Protein AF-0000000066528303 (afdb_homodimer)

Structure (mmCIF, N/CA/C/O backbone):
data_AF-0000000066528303-model_v1
#
loop_
_entity.id
_entity.type
_entity.pdbx_description
1 polymer 'Nitroreductase domain-containing protein'
#
loop_
_atom_site.group_PDB
_atom_site.id
_atom_site.type_symbol
_atom_site.label_atom_id
_atom_site.label_alt_id
_atom_site.label_comp_id
_atom_site.label_asym_id
_atom_site.label_entity_id
_atom_site.label_seq_id
_atom_site.pdbx_PDB_ins_code
_atom_site.Cartn_x
_atom_site.Cartn_y
_atom_site.Cartn_z
_atom_site.occupancy
_atom_site.B_iso_or_equiv
_atom_site.auth_seq_id
_atom_site.auth_comp_id
_atom_site.auth_asym_id
_atom_site.auth_atom_id
_atom_site.pdbx_PDB_model_num
ATOM 1 N N . MET A 1 1 ? -21.812 -2.805 6.82 1 42.72 1 MET A N 1
ATOM 2 C CA . MET A 1 1 ? -21.75 -3.379 5.48 1 42.72 1 MET A CA 1
ATOM 3 C C . MET A 1 1 ? -20.297 -3.693 5.098 1 42.72 1 MET A C 1
ATOM 5 O O . MET A 1 1 ? -19.391 -2.953 5.457 1 42.72 1 MET A O 1
ATOM 9 N N . SER A 1 2 ? -19.984 -4.918 4.816 1 57.53 2 SER A N 1
ATOM 10 C CA . SER A 1 2 ? -18.609 -5.328 4.582 1 57.53 2 SER A CA 1
ATOM 11 C C . SER A 1 2 ? -17.969 -4.508 3.467 1 57.53 2 SER A C 1
ATOM 13 O O . SER A 1 2 ? -18.609 -4.207 2.461 1 57.53 2 SER A O 1
ATOM 15 N N . ASP A 1 3 ? -16.969 -3.707 3.746 1 86.44 3 ASP A N 1
ATOM 16 C CA . ASP A 1 3 ? -16.219 -2.908 2.777 1 86.44 3 ASP A CA 1
ATOM 17 C C . ASP A 1 3 ? -15.711 -3.773 1.626 1 86.44 3 ASP A C 1
ATOM 19 O O . ASP A 1 3 ? -14.945 -4.715 1.841 1 86.44 3 ASP A O 1
ATOM 23 N N . ALA A 1 4 ? -16.453 -3.602 0.447 1 91.62 4 ALA A N 1
ATOM 24 C CA . ALA A 1 4 ? -16.172 -4.43 -0.722 1 91.62 4 ALA A CA 1
ATOM 25 C C . ALA A 1 4 ? -14.672 -4.473 -1.014 1 91.62 4 ALA A C 1
ATOM 27 O O . ALA A 1 4 ? -14.125 -5.531 -1.343 1 91.62 4 ALA A O 1
ATOM 28 N N . PHE A 1 5 ? -14.008 -3.389 -0.826 1 96.94 5 PHE A N 1
ATOM 29 C CA . PHE A 1 5 ? -12.578 -3.322 -1.101 1 96.94 5 PHE A CA 1
ATOM 30 C C . PHE A 1 5 ? -11.797 -4.168 -0.103 1 96.94 5 PHE A C 1
ATOM 32 O O . PHE A 1 5 ? -10.953 -4.98 -0.494 1 96.94 5 PHE A O 1
ATOM 39 N N . LEU A 1 6 ? -12.07 -4 1.188 1 97.38 6 LEU A N 1
ATOM 40 C CA . LEU A 1 6 ? -11.344 -4.742 2.219 1 97.38 6 LEU A CA 1
ATOM 41 C C . LEU A 1 6 ? -11.617 -6.238 2.104 1 97.38 6 LEU A C 1
ATOM 43 O O . LEU A 1 6 ? -10.727 -7.055 2.348 1 97.38 6 LEU A O 1
ATOM 47 N N . SER A 1 7 ? -12.883 -6.562 1.729 1 96.69 7 SER A N 1
ATOM 48 C CA . SER A 1 7 ? -13.18 -7.973 1.495 1 96.69 7 SER A CA 1
ATOM 49 C C . SER A 1 7 ? -12.32 -8.539 0.372 1 96.69 7 SER A C 1
ATOM 51 O O . SER A 1 7 ? -11.828 -9.664 0.469 1 96.69 7 SER A O 1
ATOM 53 N N . SER A 1 8 ? -12.109 -7.754 -0.686 1 97.31 8 SER A N 1
ATOM 54 C CA . SER A 1 8 ? -11.305 -8.188 -1.826 1 97.31 8 SER A CA 1
ATOM 55 C C . SER A 1 8 ? -9.859 -8.438 -1.424 1 97.31 8 SER A C 1
ATOM 57 O O . SER A 1 8 ? -9.266 -9.453 -1.805 1 97.31 8 SER A O 1
ATOM 59 N N . ILE A 1 9 ? -9.289 -7.496 -0.532 1 97.69 9 ILE A N 1
ATOM 60 C CA . ILE A 1 9 ? -7.863 -7.66 -0.249 1 97.69 9 ILE A CA 1
ATOM 61 C C . ILE A 1 9 ? -7.672 -8.734 0.817 1 97.69 9 ILE A C 1
ATOM 63 O O . ILE A 1 9 ? -6.621 -9.383 0.872 1 97.69 9 ILE A O 1
ATOM 67 N N . LYS A 1 10 ? -8.68 -9.039 1.626 1 96.75 10 LYS A N 1
ATOM 68 C CA . LYS A 1 10 ? -8.625 -10.156 2.566 1 96.75 10 LYS A CA 1
ATOM 69 C C . LYS A 1 10 ? -8.672 -11.492 1.833 1 96.75 10 LYS A C 1
ATOM 71 O O . LYS A 1 10 ? -8.039 -12.461 2.26 1 96.75 10 LYS A O 1
ATOM 76 N N . ASN A 1 11 ? -9.414 -11.484 0.723 1 96 11 ASN A N 1
ATOM 77 C CA . ASN A 1 11 ? -9.562 -12.695 -0.07 1 96 11 ASN A CA 1
ATOM 78 C C . ASN A 1 11 ? -8.312 -12.984 -0.894 1 96 11 ASN A C 1
ATOM 80 O O . ASN A 1 11 ? -8.07 -14.125 -1.29 1 96 11 ASN A O 1
ATOM 84 N N . ARG A 1 12 ? -7.527 -11.922 -1.179 1 98.12 12 ARG A N 1
ATOM 85 C CA . ARG A 1 12 ? -6.285 -12.086 -1.929 1 98.12 12 ARG A CA 1
ATOM 86 C C . ARG A 1 12 ? -5.211 -12.75 -1.073 1 98.12 12 ARG A C 1
ATOM 88 O O . ARG A 1 12 ? -4.699 -12.148 -0.13 1 98.12 12 ARG A O 1
ATOM 95 N N . ARG A 1 13 ? -4.93 -14.016 -1.298 1 97.88 13 ARG A N 1
ATOM 96 C CA . ARG A 1 13 ? -3.916 -14.82 -0.625 1 97.88 13 ARG A CA 1
ATOM 97 C C . ARG A 1 13 ? -2.965 -15.461 -1.632 1 97.88 13 ARG A C 1
ATOM 99 O O . ARG A 1 13 ? -3.312 -15.625 -2.803 1 97.88 13 ARG A O 1
ATOM 106 N N . THR A 1 14 ? -1.774 -15.727 -1.145 1 98.38 14 THR A N 1
ATOM 107 C CA . THR A 1 14 ? -0.841 -16.484 -1.964 1 98.38 14 THR A CA 1
ATOM 108 C C . THR A 1 14 ? -1.37 -17.891 -2.215 1 98.38 14 THR A C 1
ATOM 110 O O . THR A 1 14 ? -1.632 -18.641 -1.271 1 98.38 14 THR A O 1
ATOM 113 N N . ILE A 1 15 ? -1.572 -18.25 -3.461 1 98.5 15 ILE A N 1
ATOM 114 C CA . ILE A 1 15 ? -1.971 -19.594 -3.879 1 98.5 15 ILE A CA 1
ATOM 115 C C . ILE A 1 15 ? -0.824 -20.25 -4.637 1 98.5 15 ILE A C 1
ATOM 117 O O . ILE A 1 15 ? -0.465 -19.828 -5.734 1 98.5 15 ILE A O 1
ATOM 121 N N . TYR A 1 16 ? -0.308 -21.266 -4.078 1 97.81 16 TYR A N 1
ATOM 122 C CA . TYR A 1 16 ? 0.798 -21.969 -4.715 1 97.81 16 TYR A CA 1
ATOM 123 C C . TYR A 1 16 ? 0.287 -23.109 -5.59 1 97.81 16 TYR A C 1
ATOM 125 O O . TYR A 1 16 ? 0.891 -23.438 -6.613 1 97.81 16 TYR A O 1
ATOM 133 N N . ALA A 1 17 ? -0.806 -23.703 -5.113 1 98.19 17 ALA A N 1
ATOM 134 C CA . ALA A 1 17 ? -1.367 -24.812 -5.883 1 98.19 17 ALA A CA 1
ATOM 135 C C . ALA A 1 17 ? -2.242 -24.297 -7.023 1 98.19 17 ALA A C 1
ATOM 137 O O . ALA A 1 17 ? -3.404 -23.953 -6.812 1 98.19 17 ALA A O 1
ATOM 138 N N . LEU A 1 18 ? -1.671 -24.328 -8.188 1 98.56 18 LEU A N 1
ATOM 139 C CA . LEU A 1 18 ? -2.354 -23.781 -9.359 1 98.56 18 LEU A CA 1
ATOM 140 C C . LEU A 1 18 ? -2.662 -24.875 -10.367 1 98.56 18 LEU A C 1
ATOM 142 O O . LEU A 1 18 ? -1.977 -25.906 -10.398 1 98.56 18 LEU A O 1
ATOM 146 N N . ASP A 1 19 ? -3.699 -24.703 -11.078 1 97.25 19 ASP A N 1
ATOM 147 C CA . ASP A 1 19 ? -4.035 -25.531 -12.234 1 97.25 19 ASP A CA 1
ATOM 148 C C . ASP A 1 19 ? -4.285 -24.656 -13.469 1 97.25 19 ASP A C 1
ATOM 150 O O . ASP A 1 19 ? -4.531 -23.469 -13.359 1 97.25 19 ASP A O 1
ATOM 154 N N . LYS A 1 20 ? -4.281 -25.219 -14.617 1 96.56 20 LYS A N 1
ATOM 155 C CA . LYS A 1 20 ? -4.301 -24.5 -15.883 1 96.56 20 LYS A CA 1
ATOM 156 C C . LYS A 1 20 ? -5.715 -24.062 -16.25 1 96.56 20 LYS A C 1
ATOM 158 O O . LYS A 1 20 ? -5.898 -23.141 -17.031 1 96.56 20 LYS A O 1
ATOM 163 N N . GLN A 1 21 ? -6.715 -24.703 -15.68 1 95.5 21 GLN A N 1
ATOM 164 C CA . GLN A 1 21 ? -8.086 -24.438 -16.094 1 95.5 21 GLN A CA 1
ATOM 165 C C . GLN A 1 21 ? -8.641 -23.203 -15.383 1 95.5 21 GLN A C 1
ATOM 167 O O . GLN A 1 21 ? -9.25 -23.312 -14.32 1 95.5 21 GLN A O 1
ATOM 172 N N . LEU A 1 22 ? -8.633 -22.094 -16.031 1 97 22 LEU A N 1
ATOM 173 C CA . LEU A 1 22 ? -9.023 -20.797 -15.469 1 97 22 LEU A CA 1
ATOM 174 C C . LEU A 1 22 ? -10.531 -20.719 -15.297 1 97 22 LEU A C 1
ATOM 176 O O . LEU A 1 22 ? -11.289 -21.172 -16.156 1 97 22 LEU A O 1
ATOM 180 N N . PRO A 1 23 ? -11.047 -20.109 -14.289 1 97.69 23 PRO A N 1
ATOM 181 C CA . PRO A 1 23 ? -12.477 -19.891 -14.086 1 97.69 23 PRO A CA 1
ATOM 182 C C . PRO A 1 23 ? -13.023 -18.75 -14.938 1 97.69 23 PRO A C 1
ATOM 184 O O . PRO A 1 23 ? -14.234 -18.516 -14.961 1 97.69 23 PRO A O 1
ATOM 187 N N . VAL A 1 24 ? -12.148 -17.938 -15.625 1 97.94 24 VAL A N 1
ATOM 188 C CA . VAL A 1 24 ? -12.516 -16.875 -16.562 1 97.94 24 VAL A CA 1
ATOM 189 C C . VAL A 1 24 ? -11.656 -16.984 -17.812 1 97.94 24 VAL A C 1
ATOM 191 O O . VAL A 1 24 ? -10.641 -17.672 -17.828 1 97.94 24 VAL A O 1
ATOM 194 N N . SER A 1 25 ? -12.039 -16.297 -18.922 1 98.12 25 SER A N 1
ATOM 195 C CA . SER A 1 25 ? -11.305 -16.375 -20.188 1 98.12 25 SER A CA 1
ATOM 196 C C . SER A 1 25 ? -9.961 -15.648 -20.094 1 98.12 25 SER A C 1
ATOM 198 O O . SER A 1 25 ? -9.766 -14.805 -19.203 1 98.12 25 SER A O 1
ATOM 200 N N . GLN A 1 26 ? -9.055 -16.031 -20.953 1 98.38 26 GLN A N 1
ATOM 201 C CA . GLN A 1 26 ? -7.777 -15.336 -21.047 1 98.38 26 GLN A CA 1
ATOM 202 C C . GLN A 1 26 ? -7.98 -13.852 -21.344 1 98.38 26 GLN A C 1
ATOM 204 O O . GLN A 1 26 ? -7.242 -13.008 -20.844 1 98.38 26 GLN A O 1
ATOM 209 N N . GLU A 1 27 ? -8.992 -13.57 -22.141 1 98.25 27 GLU A N 1
ATOM 210 C CA . GLU A 1 27 ? -9.32 -12.18 -22.469 1 98.25 27 GLU A CA 1
ATOM 211 C C . GLU A 1 27 ? -9.703 -11.398 -21.203 1 98.25 27 GLU A C 1
ATOM 213 O O . GLU A 1 27 ? -9.32 -10.242 -21.047 1 98.25 27 GLU A O 1
ATOM 218 N N . LYS A 1 28 ? -10.484 -12.062 -20.406 1 98.19 28 LYS A N 1
ATOM 219 C CA . LYS A 1 28 ? -10.883 -11.43 -19.141 1 98.19 28 LYS A CA 1
ATOM 220 C C . LYS A 1 28 ? -9.672 -11.195 -18.25 1 98.19 28 LYS A C 1
ATOM 222 O O . LYS A 1 28 ? -9.578 -10.156 -17.594 1 98.19 28 LYS A O 1
ATOM 227 N N . ILE A 1 29 ? -8.695 -12.125 -18.203 1 98.69 29 ILE A N 1
ATOM 228 C CA . ILE A 1 29 ? -7.465 -11.961 -17.422 1 98.69 29 ILE A CA 1
ATOM 229 C C . ILE A 1 29 ? -6.73 -10.703 -17.891 1 98.69 29 ILE A C 1
ATOM 231 O O . ILE A 1 29 ? -6.336 -9.875 -17.062 1 98.69 29 ILE A O 1
ATOM 235 N N . VAL A 1 30 ? -6.562 -10.594 -19.188 1 98.75 30 VAL A N 1
ATOM 236 C CA . VAL A 1 30 ? -5.824 -9.477 -19.75 1 98.75 30 VAL A CA 1
ATOM 237 C C . VAL A 1 30 ? -6.531 -8.164 -19.422 1 98.75 30 VAL A C 1
ATOM 239 O O . VAL A 1 30 ? -5.883 -7.18 -19.047 1 98.75 30 VAL A O 1
ATOM 242 N N . GLU A 1 31 ? -7.855 -8.172 -19.5 1 98.38 31 GLU A N 1
ATOM 243 C CA . GLU A 1 31 ? -8.641 -6.992 -19.141 1 98.38 31 GLU A CA 1
ATOM 244 C C . GLU A 1 31 ? -8.422 -6.598 -17.688 1 98.38 31 GLU A C 1
ATOM 246 O O . GLU A 1 31 ? -8.203 -5.422 -17.375 1 98.38 31 GLU A O 1
ATOM 251 N N . LEU A 1 32 ? -8.477 -7.617 -16.797 1 98.56 32 LEU A N 1
ATOM 252 C CA . LEU A 1 32 ? -8.273 -7.375 -15.375 1 98.56 32 LEU A CA 1
ATOM 253 C C . LEU A 1 32 ? -6.895 -6.785 -15.109 1 98.56 32 LEU A C 1
ATOM 255 O O . LEU A 1 32 ? -6.758 -5.82 -14.359 1 98.56 32 LEU A O 1
ATOM 259 N N . VAL A 1 33 ? -5.863 -7.285 -15.758 1 98.81 33 VAL A N 1
ATOM 260 C CA . VAL A 1 33 ? -4.484 -6.844 -15.57 1 98.81 33 VAL A CA 1
ATOM 261 C C . VAL A 1 33 ? -4.336 -5.402 -16.047 1 98.81 33 VAL A C 1
ATOM 263 O O . VAL A 1 33 ? -3.805 -4.555 -15.328 1 98.81 33 VAL A O 1
ATOM 266 N N . LYS A 1 34 ? -4.828 -5.148 -17.234 1 98.75 34 LYS A N 1
ATOM 267 C CA . LYS A 1 34 ? -4.684 -3.818 -17.828 1 98.75 34 LYS A CA 1
ATOM 268 C C . LYS A 1 34 ? -5.395 -2.766 -16.984 1 98.75 34 LYS A C 1
ATOM 270 O O . LYS A 1 34 ? -4.836 -1.704 -16.703 1 98.75 34 LYS A O 1
ATOM 275 N N . GLU A 1 35 ? -6.645 -3.055 -16.516 1 98.31 35 GLU A N 1
ATOM 276 C CA . GLU A 1 35 ? -7.395 -2.096 -15.711 1 98.31 35 GLU A CA 1
ATOM 277 C C . GLU A 1 35 ? -6.727 -1.874 -14.352 1 98.31 35 GLU A C 1
ATOM 279 O O . GLU A 1 35 ? -6.605 -0.736 -13.898 1 98.31 35 GLU A O 1
ATOM 284 N N . ALA A 1 36 ? -6.27 -2.953 -13.758 1 98.69 36 ALA A N 1
ATOM 285 C CA . ALA A 1 36 ? -5.641 -2.855 -12.445 1 98.69 36 ALA A CA 1
ATOM 286 C C . ALA A 1 36 ? -4.375 -2.01 -12.5 1 98.69 36 ALA A C 1
ATOM 288 O O . ALA A 1 36 ? -4.176 -1.118 -11.672 1 98.69 36 ALA A O 1
ATOM 289 N N . VAL A 1 37 ? -3.549 -2.213 -13.5 1 98.81 37 VAL A N 1
ATOM 290 C CA . VAL A 1 37 ? -2.287 -1.491 -13.625 1 98.81 37 VAL A CA 1
ATOM 291 C C . VAL A 1 37 ? -2.559 -0.032 -13.984 1 98.81 37 VAL A C 1
ATOM 293 O O . VAL A 1 37 ? -1.967 0.878 -13.398 1 98.81 37 VAL A O 1
ATOM 296 N N . SER A 1 38 ? -3.471 0.187 -14.883 1 98.44 38 SER A N 1
ATOM 297 C CA . SER A 1 38 ? -3.74 1.535 -15.375 1 98.44 38 SER A CA 1
ATOM 298 C C . SER A 1 38 ? -4.273 2.43 -14.266 1 98.44 38 SER A C 1
ATOM 300 O O . SER A 1 38 ? -4.012 3.635 -14.25 1 98.44 38 SER A O 1
ATOM 302 N N . HIS A 1 39 ? -4.969 1.808 -13.312 1 98.12 39 HIS A N 1
ATOM 303 C CA . HIS A 1 39 ? -5.594 2.623 -12.273 1 98.12 39 HIS A CA 1
ATOM 304 C C . HIS A 1 39 ? -4.809 2.551 -10.969 1 98.12 39 HIS A C 1
ATOM 306 O O . HIS A 1 39 ? -5.273 3.031 -9.938 1 98.12 39 HIS A O 1
ATOM 312 N N . SER A 1 40 ? -3.619 1.91 -11 1 98.5 40 SER A N 1
ATOM 313 C CA . SER A 1 40 ? -2.662 2.039 -9.906 1 98.5 40 SER A CA 1
ATOM 314 C C . SER A 1 40 ? -1.87 3.338 -10.016 1 98.5 40 SER A C 1
ATOM 316 O O . SER A 1 40 ? -1.4 3.697 -11.094 1 98.5 40 SER A O 1
ATOM 318 N N . PRO A 1 41 ? -1.729 4.074 -8.922 1 98.31 41 PRO A N 1
ATOM 319 C CA . PRO A 1 41 ? -1.036 5.363 -8.992 1 98.31 41 PRO A CA 1
ATOM 320 C C . PRO A 1 41 ? 0.477 5.215 -9.133 1 98.31 41 PRO A C 1
ATOM 322 O O . PRO A 1 41 ? 1.022 4.141 -8.859 1 98.31 41 PRO A O 1
ATOM 325 N N . SER A 1 42 ? 1.143 6.215 -9.625 1 98.44 42 SER A N 1
ATOM 326 C CA . SER A 1 42 ? 2.592 6.371 -9.695 1 98.44 42 SER A CA 1
ATOM 327 C C . SER A 1 42 ? 3.002 7.82 -9.445 1 98.44 42 SER A C 1
ATOM 329 O O . SER A 1 42 ? 2.229 8.742 -9.703 1 98.44 42 SER A O 1
ATOM 331 N N . ALA A 1 43 ? 4.215 7.965 -8.859 1 97.38 43 ALA A N 1
ATOM 332 C CA . ALA A 1 43 ? 4.711 9.32 -8.617 1 97.38 43 ALA A CA 1
ATOM 333 C C . ALA A 1 43 ? 4.703 10.141 -9.898 1 97.38 43 ALA A C 1
ATOM 335 O O . ALA A 1 43 ? 5.199 9.695 -10.938 1 97.38 43 ALA A O 1
ATOM 336 N N . PHE A 1 44 ? 4.039 11.367 -9.852 1 97 44 PHE A N 1
ATOM 337 C CA . PHE A 1 44 ? 3.963 12.305 -10.969 1 97 44 PHE A CA 1
ATOM 338 C C . PHE A 1 44 ? 3.162 11.703 -12.117 1 97 44 PHE A C 1
ATOM 340 O O . PHE A 1 44 ? 3.391 12.039 -13.281 1 97 44 PHE A O 1
ATOM 347 N N . ASN A 1 45 ? 2.256 10.695 -11.75 1 97.5 45 ASN A N 1
ATOM 348 C CA . ASN A 1 45 ? 1.527 9.945 -12.766 1 97.5 45 ASN A CA 1
ATOM 349 C C . ASN A 1 45 ? 2.447 9.5 -13.898 1 97.5 45 ASN A C 1
ATOM 351 O O . ASN A 1 45 ? 2.094 9.625 -15.07 1 97.5 45 ASN A O 1
ATOM 355 N N . SER A 1 46 ? 3.727 9.055 -13.461 1 98 46 SER A N 1
ATOM 356 C CA . SER A 1 46 ? 4.766 8.695 -14.422 1 98 46 SER A CA 1
ATOM 357 C C . SER A 1 46 ? 4.359 7.473 -15.234 1 98 46 SER A C 1
ATOM 359 O O . SER A 1 46 ? 4.836 7.281 -16.359 1 98 46 SER A O 1
ATOM 361 N N . GLN A 1 47 ? 3.484 6.648 -14.695 1 98.31 47 GLN A N 1
ATOM 362 C CA . GLN A 1 47 ? 3.049 5.418 -15.352 1 98.31 47 GLN A CA 1
ATOM 363 C C . GLN A 1 47 ? 4.238 4.648 -15.922 1 98.31 47 GLN A C 1
ATOM 365 O O . GLN A 1 47 ? 4.223 4.246 -17.078 1 98.31 47 GLN A O 1
ATOM 370 N N . SER A 1 48 ? 5.277 4.457 -14.977 1 98.5 48 SER A N 1
ATOM 371 C CA . SER A 1 48 ? 6.52 3.799 -15.359 1 98.5 48 SER A CA 1
ATOM 372 C C . SER A 1 48 ? 6.34 2.287 -15.445 1 98.5 48 SER A C 1
ATOM 374 O O . SER A 1 48 ? 7.191 1.585 -15.992 1 98.5 48 SER A O 1
ATOM 376 N N . SER A 1 49 ? 5.219 1.688 -14.883 1 98.69 49 SER A N 1
ATOM 377 C CA . SER A 1 49 ? 4.984 0.248 -14.875 1 98.69 49 SER A CA 1
ATOM 378 C C . SER A 1 49 ? 4.754 -0.285 -16.281 1 98.69 49 SER A C 1
ATOM 380 O O . SER A 1 49 ? 4.051 0.34 -17.078 1 98.69 49 SER A O 1
ATOM 382 N N . ARG A 1 50 ? 5.391 -1.393 -16.609 1 98.88 50 ARG A N 1
ATOM 383 C CA . ARG A 1 50 ? 5.176 -2.189 -17.812 1 98.88 50 ARG A CA 1
ATOM 384 C C . ARG A 1 50 ? 4.852 -3.637 -17.469 1 98.88 50 ARG A C 1
ATOM 386 O O . ARG A 1 50 ? 5.363 -4.172 -16.484 1 98.88 50 ARG A O 1
ATOM 393 N N . VAL A 1 51 ? 3.971 -4.238 -18.297 1 98.94 51 VAL A N 1
ATOM 394 C CA . VAL A 1 51 ? 3.523 -5.582 -17.938 1 98.94 51 VAL A CA 1
ATOM 395 C C . VAL A 1 51 ? 3.521 -6.473 -19.172 1 98.94 51 VAL A C 1
ATOM 397 O O . VAL A 1 51 ? 3.094 -6.051 -20.25 1 98.94 51 VAL A O 1
ATOM 400 N N . VAL A 1 52 ? 4.031 -7.656 -19.047 1 98.94 52 VAL A N 1
ATOM 401 C CA . VAL A 1 52 ? 3.908 -8.727 -20.031 1 98.94 52 VAL A CA 1
ATOM 402 C C . VAL A 1 52 ? 3.045 -9.852 -19.453 1 98.94 52 VAL A C 1
ATOM 404 O O . VAL A 1 52 ? 3.273 -10.312 -18.344 1 98.94 52 VAL A O 1
ATOM 407 N N . VAL A 1 53 ? 2.01 -10.227 -20.156 1 98.94 53 VAL A N 1
ATOM 408 C CA . VAL A 1 53 ? 1.213 -11.391 -19.766 1 98.94 53 VAL A CA 1
ATOM 409 C C . VAL A 1 53 ? 1.54 -12.562 -20.688 1 98.94 53 VAL A C 1
ATOM 411 O O . VAL A 1 53 ? 1.458 -12.445 -21.906 1 98.94 53 VAL A O 1
ATOM 414 N N . LEU A 1 54 ? 1.97 -13.656 -20.062 1 98.94 54 LEU A N 1
ATOM 415 C CA . LEU A 1 54 ? 2.33 -14.875 -20.781 1 98.94 54 LEU A CA 1
ATOM 416 C C . LEU A 1 54 ? 1.29 -15.969 -20.547 1 98.94 54 LEU A C 1
ATOM 418 O O . LEU A 1 54 ? 0.872 -16.203 -19.422 1 98.94 54 LEU A O 1
ATOM 422 N N . PHE A 1 55 ? 0.831 -16.656 -21.609 1 98.81 55 PHE A N 1
ATOM 423 C CA . PHE A 1 55 ? -0.068 -17.797 -21.531 1 98.81 55 PHE A CA 1
ATOM 424 C C . PHE A 1 55 ? 0.539 -19.016 -22.219 1 98.81 55 PHE A C 1
ATOM 426 O O . PHE A 1 55 ? 1.494 -18.875 -23 1 98.81 55 PHE A O 1
ATOM 433 N N . GLY A 1 56 ? 0.027 -20.156 -21.859 1 97.12 56 GLY A N 1
ATOM 434 C CA . GLY A 1 56 ? 0.354 -21.391 -22.562 1 97.12 56 GLY A CA 1
ATOM 435 C C . GLY A 1 56 ? 1.847 -21.656 -22.641 1 97.12 56 GLY A C 1
ATOM 436 O O . GLY A 1 56 ? 2.545 -21.641 -21.625 1 97.12 56 GLY A O 1
ATOM 437 N N . ALA A 1 57 ? 2.305 -21.844 -23.891 1 98.25 57 ALA A N 1
ATOM 438 C CA . ALA A 1 57 ? 3.699 -22.234 -24.094 1 98.25 57 ALA A CA 1
ATOM 439 C C . ALA A 1 57 ? 4.645 -21.094 -23.688 1 98.25 57 ALA A C 1
ATOM 441 O O . ALA A 1 57 ? 5.766 -21.359 -23.25 1 98.25 57 ALA A O 1
ATOM 442 N N . GLU A 1 58 ? 4.211 -19.797 -23.812 1 98.88 58 GLU A N 1
ATOM 443 C CA . GLU A 1 58 ? 5.043 -18.656 -23.422 1 98.88 58 GLU A CA 1
ATOM 444 C C . GLU A 1 58 ? 5.238 -18.609 -21.922 1 98.88 58 GLU A C 1
ATOM 446 O O . GLU A 1 58 ? 6.336 -18.312 -21.438 1 98.88 58 GLU A O 1
ATOM 451 N N . HIS A 1 59 ? 4.172 -18.938 -21.219 1 98.75 59 HIS A N 1
ATOM 452 C CA . HIS A 1 59 ? 4.246 -19.078 -19.766 1 98.75 59 HIS A CA 1
ATOM 453 C C . HIS A 1 59 ? 5.215 -20.172 -19.375 1 98.75 59 HIS A C 1
ATOM 455 O O . HIS A 1 59 ? 6.086 -19.969 -18.531 1 98.75 59 HIS A O 1
ATOM 461 N N . GLU A 1 60 ? 5.113 -21.281 -20 1 98.5 60 GLU A N 1
ATOM 462 C CA . GLU A 1 60 ? 5.996 -22.406 -19.688 1 98.5 60 GLU A CA 1
ATOM 463 C C . GLU A 1 60 ? 7.445 -22.078 -20.047 1 98.5 60 GLU A C 1
ATOM 465 O O . GLU A 1 60 ? 8.367 -22.453 -19.312 1 98.5 60 GLU A O 1
ATOM 470 N N . GLN A 1 61 ? 7.621 -21.391 -21.141 1 98.75 61 GLN A N 1
ATOM 471 C CA . GLN A 1 61 ? 8.961 -21 -21.562 1 98.75 61 GLN A CA 1
ATOM 472 C C . GLN A 1 61 ? 9.633 -20.109 -20.516 1 98.75 61 GLN A C 1
ATOM 474 O O . GLN A 1 61 ? 10.828 -20.25 -20.266 1 98.75 61 GLN A O 1
ATOM 479 N N . PHE A 1 62 ? 8.922 -19.188 -19.906 1 98.94 62 PHE A N 1
ATOM 480 C CA . PHE A 1 62 ? 9.5 -18.328 -18.891 1 98.94 62 PHE A CA 1
ATOM 481 C C . PHE A 1 62 ? 10.055 -19.156 -17.734 1 98.94 62 PHE A C 1
ATOM 483 O O . PHE A 1 62 ? 11.18 -18.922 -17.281 1 98.94 62 PHE A O 1
ATOM 490 N N . TRP A 1 63 ? 9.32 -20.109 -17.25 1 98.81 63 TRP A N 1
ATOM 491 C CA . TRP A 1 63 ? 9.758 -20.875 -16.094 1 98.81 63 TRP A CA 1
ATOM 492 C C . TRP A 1 63 ? 10.836 -21.875 -16.469 1 98.81 63 TRP A C 1
ATOM 494 O O . TRP A 1 63 ? 11.656 -22.266 -15.633 1 98.81 63 TRP A O 1
ATOM 504 N N . ASN A 1 64 ? 10.859 -22.297 -17.75 1 98.56 64 ASN A N 1
ATOM 505 C CA . ASN A 1 64 ? 12.008 -23.062 -18.234 1 98.56 64 ASN A CA 1
ATOM 506 C C . ASN A 1 64 ? 13.281 -22.219 -18.234 1 98.56 64 ASN A C 1
ATOM 508 O O . ASN A 1 64 ? 14.367 -22.719 -17.922 1 98.56 64 ASN A O 1
ATOM 512 N N . ILE A 1 65 ? 13.18 -20.922 -18.641 1 98.75 65 ILE A N 1
ATOM 513 C CA . ILE A 1 65 ? 14.305 -20 -18.578 1 98.75 65 ILE A CA 1
ATOM 514 C C . ILE A 1 65 ? 14.812 -19.906 -17.141 1 98.75 65 ILE A C 1
ATOM 516 O O . ILE A 1 65 ? 16.016 -19.984 -16.891 1 98.75 65 ILE A O 1
ATOM 520 N N . ALA A 1 66 ? 13.883 -19.734 -16.125 1 98.75 66 ALA A N 1
ATOM 521 C CA . ALA A 1 66 ? 14.266 -19.672 -14.719 1 98.75 66 ALA A CA 1
ATOM 522 C C . ALA A 1 66 ? 14.984 -20.953 -14.297 1 98.75 66 ALA A C 1
ATOM 524 O O . ALA A 1 66 ? 16.031 -20.906 -13.641 1 98.75 66 ALA A O 1
ATOM 525 N N . LYS A 1 67 ? 14.445 -22.031 -14.773 1 98.06 67 LYS A N 1
ATOM 526 C CA . LYS A 1 67 ? 15.031 -23.328 -14.445 1 98.06 67 LYS A CA 1
ATOM 527 C C . LYS A 1 67 ? 16.453 -23.453 -15 1 98.06 67 LYS A C 1
ATOM 529 O O . LYS A 1 67 ? 17.375 -23.828 -14.273 1 98.06 67 LYS A O 1
ATOM 534 N N . ASP A 1 68 ? 16.594 -23.094 -16.188 1 97.62 68 ASP A N 1
ATOM 535 C CA . ASP A 1 68 ? 17.891 -23.203 -16.844 1 97.62 68 ASP A CA 1
ATOM 536 C C . ASP A 1 68 ? 18.922 -22.297 -16.188 1 97.62 68 ASP A C 1
ATOM 538 O O . ASP A 1 68 ? 20.078 -22.688 -15.984 1 97.62 68 ASP A O 1
ATOM 542 N N . GLU A 1 69 ? 18.562 -21.094 -15.828 1 98.19 69 GLU A N 1
ATOM 543 C CA . GLU A 1 69 ? 19.484 -20.156 -15.18 1 98.19 69 GLU A CA 1
ATOM 544 C C . GLU A 1 69 ? 19.859 -20.641 -13.781 1 98.19 69 GLU A C 1
ATOM 546 O O . GLU A 1 69 ? 21.016 -20.5 -13.359 1 98.19 69 GLU A O 1
ATOM 551 N N . LEU A 1 70 ? 18.906 -21.234 -13.055 1 98 70 LEU A N 1
ATOM 552 C CA . LEU A 1 70 ? 19.156 -21.703 -11.703 1 98 70 LEU A CA 1
ATOM 553 C C . LEU A 1 70 ? 20.062 -22.938 -11.719 1 98 70 LEU A C 1
ATOM 555 O O . LEU A 1 70 ? 20.859 -23.141 -10.797 1 98 70 LEU A O 1
ATOM 559 N N . LYS A 1 71 ? 19.969 -23.703 -12.758 1 96.44 71 LYS A N 1
ATOM 560 C CA . LYS A 1 71 ? 20.812 -24.891 -12.883 1 96.44 71 LYS A CA 1
ATOM 561 C C . LYS A 1 71 ? 22.297 -24.5 -12.906 1 96.44 71 LYS A C 1
ATOM 563 O O . LYS A 1 71 ? 23.156 -25.297 -12.516 1 96.44 71 LYS A O 1
ATOM 568 N N . LYS A 1 72 ? 22.547 -23.312 -13.312 1 95.81 72 LYS A N 1
ATOM 569 C CA . LYS A 1 72 ? 23.922 -22.844 -13.438 1 95.81 72 LYS A CA 1
ATOM 570 C C . LYS A 1 72 ? 24.516 -22.5 -12.07 1 95.81 72 LYS A C 1
ATOM 572 O O . LYS A 1 72 ? 25.734 -22.438 -11.914 1 95.81 72 LYS A O 1
ATOM 577 N N . ILE A 1 73 ? 23.641 -22.281 -11.031 1 94.06 73 ILE A N 1
ATOM 578 C CA . ILE A 1 73 ? 24.203 -21.719 -9.805 1 94.06 73 ILE A CA 1
ATOM 579 C C . ILE A 1 73 ? 23.797 -22.594 -8.617 1 94.06 73 ILE A C 1
ATOM 581 O O . ILE A 1 73 ? 24.359 -22.469 -7.523 1 94.06 73 ILE A O 1
ATOM 585 N N . VAL A 1 74 ? 22.781 -23.484 -8.758 1 94.38 74 VAL A N 1
ATOM 586 C CA . VAL A 1 74 ? 22.344 -24.391 -7.703 1 94.38 74 VAL A CA 1
ATOM 587 C C . VAL A 1 74 ? 23 -25.766 -7.898 1 94.38 74 VAL A C 1
ATOM 589 O O . VAL A 1 74 ? 22.922 -26.344 -8.984 1 94.38 74 VAL A O 1
ATOM 592 N N . PRO A 1 75 ? 23.609 -26.219 -6.867 1 93.31 75 PRO A N 1
ATOM 593 C CA . PRO A 1 75 ? 24.203 -27.562 -6.984 1 93.31 75 PRO A CA 1
ATOM 594 C C . PRO A 1 75 ? 23.188 -28.625 -7.395 1 93.31 75 PRO A C 1
ATOM 596 O O . PRO A 1 75 ? 22.047 -28.578 -6.953 1 93.31 75 PRO A O 1
ATOM 599 N N . ALA A 1 76 ? 23.672 -29.516 -8.109 1 92.44 76 ALA A N 1
ATOM 600 C CA . ALA A 1 76 ? 22.812 -30.547 -8.695 1 92.44 76 ALA A CA 1
ATOM 601 C C . ALA A 1 76 ? 22.094 -31.344 -7.617 1 92.44 76 ALA A C 1
ATOM 603 O O . ALA A 1 76 ? 20.922 -31.688 -7.777 1 92.44 76 ALA A O 1
ATOM 604 N N . ASP A 1 77 ? 22.812 -31.578 -6.57 1 94.06 77 ASP A N 1
ATOM 605 C CA . ASP A 1 77 ? 22.25 -32.438 -5.523 1 94.06 77 ASP A CA 1
ATOM 606 C C . ASP A 1 77 ? 21.203 -31.672 -4.711 1 94.06 77 ASP A C 1
ATOM 608 O O . ASP A 1 77 ? 20.422 -32.281 -3.98 1 94.06 77 ASP A O 1
ATOM 612 N N . ALA A 1 78 ? 21.141 -30.375 -4.887 1 92.06 78 ALA A N 1
ATOM 613 C CA . ALA A 1 78 ? 20.172 -29.562 -4.152 1 92.06 78 ALA A CA 1
ATOM 614 C C . ALA A 1 78 ? 19.109 -29 -5.09 1 92.06 78 ALA A C 1
ATOM 616 O O . ALA A 1 78 ? 18.203 -28.281 -4.652 1 92.06 78 ALA A O 1
ATOM 617 N N . PHE A 1 79 ? 19.125 -29.484 -6.395 1 95.62 79 PHE A N 1
ATOM 618 C CA . PHE A 1 79 ? 18.344 -28.781 -7.402 1 95.62 79 PHE A CA 1
ATOM 619 C C . PHE A 1 79 ? 16.891 -29.281 -7.391 1 95.62 79 PHE A C 1
ATOM 621 O O . PHE A 1 79 ? 15.992 -28.594 -7.871 1 95.62 79 PHE A O 1
ATOM 628 N N . ALA A 1 80 ? 16.641 -30.438 -6.855 1 96.31 80 ALA A N 1
ATOM 629 C CA . ALA A 1 80 ? 15.312 -31.062 -6.91 1 96.31 80 ALA A CA 1
ATOM 630 C C . ALA A 1 80 ? 14.266 -30.172 -6.246 1 96.31 80 ALA A C 1
ATOM 632 O O . ALA A 1 80 ? 13.156 -30 -6.77 1 96.31 80 ALA A O 1
ATOM 633 N N . ALA A 1 81 ? 14.547 -29.656 -5.125 1 95.69 81 ALA A N 1
ATOM 634 C CA . ALA A 1 81 ? 13.617 -28.781 -4.414 1 95.69 81 ALA A CA 1
ATOM 635 C C . ALA A 1 81 ? 13.32 -27.531 -5.219 1 95.69 81 ALA A C 1
ATOM 637 O O . ALA A 1 81 ? 12.18 -27.078 -5.277 1 95.69 81 ALA A O 1
ATOM 638 N N . THR A 1 82 ? 14.391 -26.984 -5.82 1 95.94 82 THR A N 1
ATOM 639 C CA . THR A 1 82 ? 14.25 -25.812 -6.68 1 95.94 82 THR A CA 1
ATOM 640 C C . THR A 1 82 ? 13.344 -26.125 -7.867 1 95.94 82 THR A C 1
ATOM 642 O O . THR A 1 82 ? 12.422 -25.359 -8.164 1 95.94 82 THR A O 1
ATOM 645 N N . GLU A 1 83 ? 13.57 -27.266 -8.469 1 97 83 GLU A N 1
ATOM 646 C CA . GLU A 1 83 ? 12.781 -27.672 -9.633 1 97 83 GLU A CA 1
ATOM 647 C C . GLU A 1 83 ? 11.312 -27.859 -9.266 1 97 83 GLU A C 1
ATOM 649 O O . GLU A 1 83 ? 10.422 -27.469 -10.023 1 97 83 GLU A O 1
ATOM 654 N N . THR A 1 84 ? 11.031 -28.469 -8.172 1 97.81 84 THR A N 1
ATOM 655 C CA . THR A 1 84 ? 9.672 -28.672 -7.707 1 97.81 84 THR A CA 1
ATOM 656 C C . THR A 1 84 ? 8.945 -27.344 -7.523 1 97.81 84 THR A C 1
ATOM 658 O O . THR A 1 84 ? 7.793 -27.203 -7.934 1 97.81 84 THR A O 1
ATOM 661 N N . LYS A 1 85 ? 9.656 -26.406 -6.957 1 97 85 LYS A N 1
ATOM 662 C CA . LYS A 1 85 ? 9.078 -25.078 -6.77 1 97 85 LYS A CA 1
ATOM 663 C C . LYS A 1 85 ? 8.766 -24.422 -8.109 1 97 85 LYS A C 1
ATOM 665 O O . LYS A 1 85 ? 7.668 -23.891 -8.305 1 97 85 LYS A O 1
ATOM 670 N N . LEU A 1 86 ? 9.703 -24.469 -8.992 1 98.12 86 LEU A N 1
ATOM 671 C CA . LEU A 1 86 ? 9.516 -23.875 -10.312 1 98.12 86 LEU A CA 1
ATOM 672 C C . LEU A 1 86 ? 8.367 -24.547 -11.055 1 98.12 86 LEU A C 1
ATOM 674 O O . LEU A 1 86 ? 7.598 -23.891 -11.75 1 98.12 86 LEU A O 1
ATOM 678 N N . ASN A 1 87 ? 8.25 -25.891 -10.922 1 98.12 87 ASN A N 1
ATOM 679 C CA . ASN A 1 87 ? 7.16 -26.625 -11.555 1 98.12 87 ASN A CA 1
ATOM 680 C C . ASN A 1 87 ? 5.801 -26.188 -11.008 1 98.12 87 ASN A C 1
ATOM 682 O O . ASN A 1 87 ? 4.805 -26.203 -11.734 1 98.12 87 ASN A O 1
ATOM 686 N N . SER A 1 88 ? 5.762 -25.859 -9.75 1 98.19 88 SER A N 1
ATOM 687 C CA . SER A 1 88 ? 4.508 -25.391 -9.164 1 98.19 88 SER A CA 1
ATOM 688 C C . SER A 1 88 ? 4.059 -24.078 -9.781 1 98.19 88 SER A C 1
ATOM 690 O O . SER A 1 88 ? 2.861 -23.828 -9.93 1 98.19 88 SER A O 1
ATOM 692 N N . PHE A 1 89 ? 4.996 -23.203 -10.156 1 98.75 89 PHE A N 1
ATOM 693 C CA . PHE A 1 89 ? 4.648 -21.984 -10.859 1 98.75 89 PHE A CA 1
ATOM 694 C C . PHE A 1 89 ? 4.195 -22.266 -12.281 1 98.75 89 PHE A C 1
ATOM 696 O O . PHE A 1 89 ? 3.182 -21.734 -12.742 1 98.75 89 PHE A O 1
ATOM 703 N N . ALA A 1 90 ? 4.906 -23.219 -12.922 1 98.62 90 ALA A N 1
ATOM 704 C CA . ALA A 1 90 ? 4.621 -23.594 -14.305 1 98.62 90 ALA A CA 1
ATOM 705 C C . ALA A 1 90 ? 3.281 -24.312 -14.422 1 98.62 90 ALA A C 1
ATOM 707 O O . ALA A 1 90 ? 2.713 -24.422 -15.508 1 98.62 90 ALA A O 1
ATOM 708 N N . ALA A 1 91 ? 2.754 -24.828 -13.359 1 98.56 91 ALA A N 1
ATOM 709 C CA . ALA A 1 91 ? 1.495 -25.562 -13.336 1 98.56 91 ALA A CA 1
ATOM 710 C C . ALA A 1 91 ? 0.308 -24.641 -13.562 1 98.56 91 ALA A C 1
ATOM 712 O O . ALA A 1 91 ? -0.801 -25.094 -13.852 1 98.56 91 ALA A O 1
ATOM 713 N N . GLY A 1 92 ? 0.506 -23.344 -13.383 1 98.69 92 GLY A N 1
ATOM 714 C CA . GLY A 1 92 ? -0.551 -22.359 -13.602 1 98.69 92 GLY A CA 1
ATOM 715 C C . GLY A 1 92 ? -0.897 -22.172 -15.062 1 98.69 92 GLY A C 1
ATOM 716 O O . GLY A 1 92 ? -0.347 -22.844 -15.93 1 98.69 92 GLY A O 1
ATOM 717 N N . ALA A 1 93 ? -1.826 -21.25 -15.344 1 98.75 93 ALA A N 1
ATOM 718 C CA . ALA A 1 93 ? -2.342 -20.984 -16.688 1 98.75 93 ALA A CA 1
ATOM 719 C C . ALA A 1 93 ? -1.534 -19.891 -17.375 1 98.75 93 ALA A C 1
ATOM 721 O O . ALA A 1 93 ? -1.565 -19.766 -18.594 1 98.75 93 ALA A O 1
ATOM 722 N N . GLY A 1 94 ? -0.852 -19.062 -16.625 1 98.88 94 GLY A N 1
ATOM 723 C CA . GLY A 1 94 ? -0.084 -17.938 -17.141 1 98.88 94 GLY A CA 1
ATOM 724 C C . GLY A 1 94 ? 0.78 -17.266 -16.094 1 98.88 94 GLY A C 1
ATOM 725 O O . GLY A 1 94 ? 0.829 -17.719 -14.945 1 98.88 94 GLY A O 1
ATOM 726 N N . THR A 1 95 ? 1.567 -16.312 -16.516 1 98.94 95 THR A N 1
ATOM 727 C CA . THR A 1 95 ? 2.398 -15.492 -15.648 1 98.94 95 THR A CA 1
ATOM 728 C C . THR A 1 95 ? 2.328 -14.023 -16.062 1 98.94 95 THR A C 1
ATOM 730 O O . THR A 1 95 ? 2.43 -13.695 -17.25 1 98.94 95 THR A O 1
ATOM 733 N N . VAL A 1 96 ? 2.068 -13.195 -15.117 1 99 96 VAL A N 1
ATOM 734 C CA . VAL A 1 96 ? 2.238 -11.758 -15.32 1 99 96 VAL A CA 1
ATOM 735 C C . VAL A 1 96 ? 3.656 -11.344 -14.93 1 99 96 VAL A C 1
ATOM 737 O O . VAL A 1 96 ? 4.117 -11.648 -13.828 1 99 96 VAL A O 1
ATOM 740 N N . LEU A 1 97 ? 4.414 -10.719 -15.867 1 99 97 LEU A N 1
ATOM 741 C CA . LEU A 1 97 ? 5.727 -10.133 -15.602 1 99 97 LEU A CA 1
ATOM 742 C C . LEU A 1 97 ? 5.617 -8.625 -15.422 1 99 97 LEU A C 1
ATOM 744 O O . LEU A 1 97 ? 5.09 -7.926 -16.297 1 99 97 LEU A O 1
ATOM 748 N N . PHE A 1 98 ? 6.094 -8.148 -14.273 1 98.94 98 PHE A N 1
ATOM 749 C CA . PHE A 1 98 ? 6.043 -6.723 -13.961 1 98.94 98 PHE A CA 1
ATOM 750 C C . PHE A 1 98 ? 7.398 -6.066 -14.195 1 98.94 98 PHE A C 1
ATOM 752 O O . PHE A 1 98 ? 8.422 -6.551 -13.711 1 98.94 98 PHE A O 1
ATOM 759 N N . PHE A 1 99 ? 7.402 -4.953 -14.961 1 98.94 99 PHE A N 1
ATOM 760 C CA . PHE A 1 99 ? 8.602 -4.18 -15.258 1 98.94 99 PHE A CA 1
ATOM 761 C C . PHE A 1 99 ? 8.414 -2.719 -14.867 1 98.94 99 PHE A C 1
ATOM 763 O O . PHE A 1 99 ? 7.285 -2.258 -14.688 1 98.94 99 PHE A O 1
ATOM 770 N N . GLU A 1 100 ? 9.531 -2.02 -14.633 1 98.88 100 GLU A N 1
ATOM 771 C CA . GLU A 1 100 ? 9.594 -0.562 -14.586 1 98.88 100 GLU A CA 1
ATOM 772 C C . GLU A 1 100 ? 10.461 -0.012 -15.711 1 98.88 100 GLU A C 1
ATOM 774 O O . GLU A 1 100 ? 11.602 -0.456 -15.898 1 98.88 100 GLU A O 1
ATOM 779 N N . ASP A 1 101 ? 9.883 0.865 -16.531 1 98.88 101 ASP A N 1
ATOM 780 C CA . ASP A 1 101 ? 10.625 1.477 -17.625 1 98.88 101 ASP A CA 1
ATOM 781 C C . ASP A 1 101 ? 11.633 2.498 -17.109 1 98.88 101 ASP A C 1
ATOM 783 O O . ASP A 1 101 ? 11.258 3.604 -16.703 1 98.88 101 ASP A O 1
ATOM 787 N N . GLN A 1 102 ? 12.914 2.156 -17.188 1 98.69 102 GLN A N 1
ATOM 788 C CA . GLN A 1 102 ? 13.977 2.973 -16.625 1 98.69 102 GLN A CA 1
ATOM 789 C C . GLN A 1 102 ? 14.164 4.266 -17.406 1 98.69 102 GLN A C 1
ATOM 791 O O . GLN A 1 102 ? 14.734 5.23 -16.906 1 98.69 102 GLN A O 1
ATOM 796 N N . THR A 1 103 ? 13.703 4.312 -18.672 1 98.69 103 THR A N 1
ATOM 797 C CA . THR A 1 103 ? 13.727 5.562 -19.422 1 98.69 103 THR A CA 1
ATOM 798 C C . THR A 1 103 ? 12.836 6.613 -18.766 1 98.69 103 THR A C 1
ATOM 800 O O . THR A 1 103 ? 13.242 7.77 -18.609 1 98.69 103 THR A O 1
ATOM 803 N N . VAL A 1 104 ? 11.648 6.16 -18.344 1 98.56 104 VAL A N 1
ATOM 804 C CA . VAL A 1 104 ? 10.719 7.066 -17.688 1 98.56 104 VAL A CA 1
ATOM 805 C C . VAL A 1 104 ? 11.32 7.555 -16.375 1 98.56 104 VAL A C 1
ATOM 807 O O . VAL A 1 104 ? 11.281 8.75 -16.078 1 98.56 104 VAL A O 1
ATOM 810 N N . VAL A 1 105 ? 11.906 6.668 -15.562 1 98.62 105 VAL A N 1
ATOM 811 C CA . VAL A 1 105 ? 12.492 7 -14.273 1 98.62 105 VAL A CA 1
ATOM 812 C C . VAL A 1 105 ? 13.648 7.984 -14.461 1 98.62 105 VAL A C 1
ATOM 814 O O . VAL A 1 105 ? 13.711 9.008 -13.773 1 98.62 105 VAL A O 1
ATOM 817 N N . ARG A 1 106 ? 14.547 7.738 -15.477 1 98.38 106 ARG A N 1
ATOM 818 C CA . ARG A 1 106 ? 15.703 8.594 -15.734 1 98.38 106 ARG A CA 1
ATOM 819 C C . ARG A 1 106 ? 15.266 9.977 -16.203 1 98.38 106 ARG A C 1
ATOM 821 O O . ARG A 1 106 ? 15.867 10.984 -15.844 1 98.38 106 ARG A O 1
ATOM 828 N N . GLN A 1 107 ? 14.281 10.016 -17.016 1 98.5 107 GLN A N 1
ATOM 829 C CA . GLN A 1 107 ? 13.766 11.297 -17.5 1 98.5 107 GLN A CA 1
ATOM 830 C C . GLN A 1 107 ? 13.266 12.164 -16.344 1 98.5 107 GLN A C 1
ATOM 832 O O . GLN A 1 107 ? 13.523 13.367 -16.312 1 98.5 107 GLN A O 1
ATOM 837 N N . LEU A 1 108 ? 12.562 11.508 -15.406 1 98.44 108 LEU A N 1
ATOM 838 C CA . LEU A 1 108 ? 12.094 12.242 -14.242 1 98.44 108 LEU A CA 1
ATOM 839 C C . LEU A 1 108 ? 13.273 12.719 -13.391 1 98.44 108 LEU A C 1
ATOM 841 O O . LEU A 1 108 ? 13.266 13.844 -12.891 1 98.44 108 LEU A O 1
ATOM 845 N N . GLN A 1 109 ? 14.281 11.82 -13.258 1 98.25 109 GLN A N 1
ATOM 846 C CA . GLN A 1 109 ? 15.477 12.203 -12.523 1 98.25 109 GLN A CA 1
ATOM 847 C C . GLN A 1 109 ? 16.141 13.43 -13.148 1 98.25 109 GLN A C 1
ATOM 849 O O . GLN A 1 109 ? 16.625 14.312 -12.438 1 98.25 109 GLN A O 1
ATOM 854 N N . GLU A 1 110 ? 16.125 13.469 -14.5 1 97.94 110 GLU A N 1
ATOM 855 C CA . GLU A 1 110 ? 16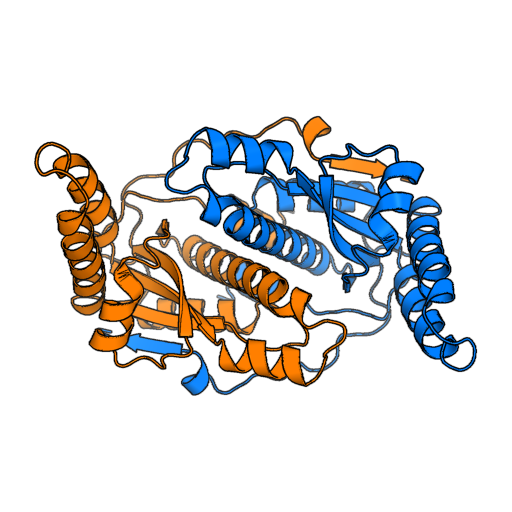.734 14.586 -15.219 1 97.94 110 GLU A CA 1
ATOM 856 C C . GLU A 1 110 ? 15.875 15.844 -15.102 1 97.94 110 GLU A C 1
ATOM 858 O O . GLU A 1 110 ? 16.391 16.938 -14.898 1 97.94 110 GLU A O 1
ATOM 863 N N . GLN A 1 111 ? 14.602 15.703 -15.18 1 97.62 111 GLN A N 1
ATOM 864 C CA . GLN A 1 111 ? 13.672 16.828 -15.164 1 97.62 111 GLN A CA 1
ATOM 865 C C . GLN A 1 111 ? 13.578 17.438 -13.773 1 97.62 111 GLN A C 1
ATOM 867 O O . GLN A 1 111 ? 13.43 18.656 -13.633 1 97.62 111 GLN A O 1
ATOM 872 N N . PHE A 1 112 ? 13.664 16.547 -12.742 1 96.62 112 PHE A N 1
ATOM 873 C CA . PHE A 1 112 ? 13.562 17 -11.359 1 96.62 112 PHE A CA 1
ATOM 874 C C . PHE A 1 112 ? 14.789 16.578 -10.562 1 96.62 112 PHE A C 1
ATOM 876 O O . PHE A 1 112 ? 14.703 15.75 -9.656 1 96.62 112 PHE A O 1
ATOM 883 N N . ALA A 1 113 ? 15.875 17.297 -10.734 1 95.62 113 ALA A N 1
ATOM 884 C CA . ALA A 1 113 ? 17.188 16.938 -10.219 1 95.62 113 ALA A CA 1
ATOM 885 C C . ALA A 1 113 ? 17.188 16.891 -8.695 1 95.62 113 ALA A C 1
ATOM 887 O O . ALA A 1 113 ? 17.875 16.078 -8.086 1 95.62 113 ALA A O 1
ATOM 888 N N . LEU A 1 114 ? 16.406 17.75 -8.117 1 92 114 LEU A N 1
ATOM 889 C CA . LEU A 1 114 ? 16.344 17.828 -6.664 1 92 114 LEU A CA 1
ATOM 890 C C . LEU A 1 114 ? 15.812 16.531 -6.066 1 92 114 LEU A C 1
ATOM 892 O O . LEU A 1 114 ? 16.141 16.188 -4.926 1 92 114 LEU A O 1
ATOM 896 N N . TYR A 1 115 ? 15.039 15.781 -6.824 1 93.88 115 TYR A N 1
ATOM 897 C CA . TYR A 1 115 ? 14.391 14.562 -6.352 1 93.88 115 TYR A CA 1
ATOM 898 C C . TYR A 1 115 ? 14.977 13.336 -7.027 1 93.88 115 TYR A C 1
ATOM 900 O O . TYR A 1 115 ? 14.391 12.25 -6.988 1 93.88 115 TYR A O 1
ATOM 908 N N . ALA A 1 116 ? 16.094 13.477 -7.719 1 97 116 ALA A N 1
ATOM 909 C CA . ALA A 1 116 ? 16.641 12.445 -8.594 1 97 116 ALA A CA 1
ATOM 910 C C . ALA A 1 116 ? 16.781 11.117 -7.852 1 97 116 ALA A C 1
ATOM 912 O O . ALA A 1 116 ? 16.438 10.062 -8.383 1 97 116 ALA A O 1
ATOM 913 N N . ASP A 1 117 ? 17.219 11.148 -6.586 1 97.25 117 ASP A N 1
ATOM 914 C CA . ASP A 1 117 ? 17.516 9.938 -5.832 1 97.25 117 ASP A CA 1
ATOM 915 C C . ASP A 1 117 ? 16.219 9.25 -5.391 1 97.25 117 ASP A C 1
ATOM 917 O O . ASP A 1 117 ? 16.234 8.07 -5.035 1 97.25 117 ASP A O 1
ATOM 921 N N . ASN A 1 118 ? 15.078 9.984 -5.434 1 97.88 118 ASN A N 1
ATOM 922 C CA . ASN A 1 118 ? 13.805 9.453 -4.945 1 97.88 118 ASN A CA 1
ATOM 923 C C . ASN A 1 118 ? 13.07 8.68 -6.031 1 97.88 118 ASN A C 1
ATOM 925 O O . ASN A 1 118 ? 12.289 7.77 -5.734 1 97.88 118 ASN A O 1
ATOM 929 N N . PHE A 1 119 ? 13.344 8.977 -7.301 1 98.44 119 PHE A N 1
ATOM 930 C CA . PHE A 1 119 ? 12.516 8.461 -8.383 1 98.44 119 PHE A CA 1
ATOM 931 C C . PHE A 1 119 ? 12.664 6.949 -8.508 1 98.44 119 PHE A C 1
ATOM 933 O O . PHE A 1 119 ? 11.672 6.234 -8.688 1 98.44 119 PHE A O 1
ATOM 940 N N . PRO A 1 120 ? 13.93 6.344 -8.312 1 98.38 120 PRO A N 1
ATOM 941 C CA . PRO A 1 120 ? 14.008 4.879 -8.312 1 98.38 120 PRO A CA 1
ATOM 942 C C . PRO A 1 120 ? 13.227 4.25 -7.164 1 98.38 120 PRO A C 1
ATOM 944 O O . PRO A 1 120 ? 12.625 3.182 -7.332 1 98.38 120 PRO A O 1
ATOM 947 N N . VAL A 1 121 ? 13.164 4.898 -6.004 1 98.56 121 VAL A N 1
ATOM 948 C CA . VAL A 1 121 ? 12.438 4.418 -4.836 1 98.56 121 VAL A CA 1
ATOM 949 C C . VAL A 1 121 ? 10.93 4.465 -5.109 1 98.56 121 VAL A C 1
ATOM 951 O O . VAL A 1 121 ? 10.227 3.477 -4.891 1 98.56 121 VAL A O 1
ATOM 954 N N . TRP A 1 122 ? 10.477 5.586 -5.691 1 98.75 122 TRP A N 1
ATOM 955 C CA . TRP A 1 122 ? 9.055 5.754 -5.984 1 98.75 122 TRP A CA 1
ATOM 956 C C . TRP A 1 122 ? 8.609 4.805 -7.09 1 98.75 122 TRP A C 1
ATOM 958 O O . TRP A 1 122 ? 7.469 4.332 -7.086 1 98.75 122 TRP A O 1
ATOM 968 N N . SER A 1 123 ? 9.516 4.512 -8.016 1 98.81 123 SER A N 1
ATOM 969 C CA . SER A 1 123 ? 9.219 3.525 -9.047 1 98.81 123 SER A CA 1
ATOM 970 C C . SER A 1 123 ? 8.977 2.146 -8.445 1 98.81 123 SER A C 1
ATOM 972 O O . SER A 1 123 ? 8.07 1.423 -8.867 1 98.81 123 SER A O 1
ATOM 974 N N . GLU A 1 124 ? 9.766 1.756 -7.398 1 98.75 124 GLU A N 1
ATOM 975 C CA . GLU A 1 124 ? 9.555 0.476 -6.727 1 98.75 124 GLU A CA 1
ATOM 976 C C . GLU A 1 124 ? 8.227 0.453 -5.98 1 98.75 124 GLU A C 1
ATOM 978 O O . GLU A 1 124 ? 7.531 -0.563 -5.973 1 98.75 124 GLU A O 1
ATOM 983 N N . GLN A 1 125 ? 7.832 1.57 -5.348 1 98.88 125 GLN A N 1
ATOM 984 C CA . GLN A 1 125 ? 6.543 1.658 -4.672 1 98.88 125 GLN A CA 1
ATOM 985 C C . GLN A 1 125 ? 5.391 1.512 -5.664 1 98.88 125 GLN A C 1
ATOM 987 O O . GLN A 1 125 ? 4.434 0.779 -5.406 1 98.88 125 GLN A O 1
ATOM 992 N N . ALA A 1 126 ? 5.539 2.176 -6.805 1 98.75 126 ALA A N 1
ATOM 993 C CA . ALA A 1 126 ? 4.527 2.059 -7.852 1 98.75 126 ALA A CA 1
ATOM 994 C C . ALA A 1 126 ? 4.43 0.624 -8.359 1 98.75 126 ALA A C 1
ATOM 996 O O . ALA A 1 126 ? 3.336 0.13 -8.641 1 98.75 126 ALA A O 1
ATOM 997 N N . SER A 1 127 ? 5.57 -0.032 -8.555 1 98.81 127 SER A N 1
ATOM 998 C CA . SER A 1 127 ? 5.578 -1.435 -8.953 1 98.81 127 SER A CA 1
ATOM 999 C C . SER A 1 127 ? 4.816 -2.301 -7.957 1 98.81 127 SER A C 1
ATOM 1001 O O . SER A 1 127 ? 4.016 -3.154 -8.352 1 98.81 127 SER A O 1
ATOM 1003 N N . GLY A 1 128 ? 5.051 -2.037 -6.609 1 98.88 128 GLY A N 1
ATOM 1004 C CA . GLY A 1 128 ? 4.301 -2.742 -5.582 1 98.88 128 GLY A CA 1
ATOM 1005 C C . GLY A 1 128 ? 2.803 -2.523 -5.68 1 98.88 128 GLY A C 1
ATOM 1006 O O . GLY A 1 128 ? 2.023 -3.467 -5.543 1 98.88 128 GLY A O 1
ATOM 1007 N N . MET A 1 129 ? 2.379 -1.294 -5.961 1 98.88 129 MET A N 1
ATOM 1008 C CA . MET A 1 129 ? 0.96 -0.975 -6.094 1 98.88 129 MET A CA 1
ATOM 1009 C C . MET A 1 129 ? 0.334 -1.745 -7.254 1 98.88 129 MET A C 1
ATOM 1011 O O . MET A 1 129 ? -0.75 -2.314 -7.113 1 98.88 129 MET A O 1
ATOM 1015 N N . ALA A 1 130 ? 1.019 -1.805 -8.383 1 98.88 130 ALA A N 1
ATOM 1016 C CA . ALA A 1 130 ? 0.509 -2.492 -9.562 1 98.88 130 ALA A CA 1
ATOM 1017 C C . ALA A 1 130 ? 0.41 -3.996 -9.32 1 98.88 130 ALA A C 1
ATOM 1019 O O . ALA A 1 130 ? -0.581 -4.629 -9.703 1 98.88 130 ALA A O 1
ATOM 1020 N N . GLN A 1 131 ? 1.453 -4.586 -8.68 1 98.94 131 GLN A N 1
ATOM 1021 C CA . GLN A 1 131 ? 1.464 -6.004 -8.352 1 98.94 131 GLN A CA 1
ATOM 1022 C C . GLN A 1 131 ? 0.288 -6.367 -7.445 1 98.94 131 GLN A C 1
ATOM 1024 O O . GLN A 1 131 ? -0.431 -7.332 -7.711 1 98.94 131 GLN A O 1
ATOM 1029 N N . PHE A 1 132 ? 0.061 -5.535 -6.457 1 98.94 132 PHE A N 1
ATOM 1030 C CA . PHE A 1 132 ? -1.016 -5.742 -5.496 1 98.94 132 PHE A CA 1
ATOM 1031 C C . PHE A 1 132 ? -2.377 -5.617 -6.168 1 98.94 132 PHE A C 1
ATOM 1033 O O . PHE A 1 132 ? -3.275 -6.422 -5.918 1 98.94 132 PHE A O 1
ATOM 1040 N N . ALA A 1 133 ? -2.541 -4.641 -7.039 1 98.88 133 ALA A N 1
ATOM 1041 C CA . ALA A 1 133 ? -3.799 -4.41 -7.742 1 98.88 133 ALA A CA 1
ATOM 1042 C C . ALA A 1 133 ? -4.148 -5.59 -8.648 1 98.88 133 ALA A C 1
ATOM 1044 O O . ALA A 1 133 ? -5.273 -6.094 -8.609 1 98.88 133 ALA A O 1
ATOM 1045 N N . VAL A 1 134 ? -3.191 -6.094 -9.422 1 98.94 134 VAL A N 1
ATOM 1046 C CA . VAL A 1 134 ? -3.422 -7.219 -10.32 1 98.94 134 VAL A CA 1
ATOM 1047 C C . VAL A 1 134 ? -3.766 -8.469 -9.516 1 98.94 134 VAL A C 1
ATOM 1049 O O . VAL A 1 134 ? -4.742 -9.164 -9.812 1 98.94 134 VAL A O 1
ATOM 1052 N N . TRP A 1 135 ? -2.951 -8.703 -8.461 1 98.94 135 TRP A N 1
ATOM 1053 C CA . TRP A 1 135 ? -3.129 -9.867 -7.598 1 98.94 135 TRP A CA 1
ATOM 1054 C C . TRP A 1 135 ? -4.539 -9.898 -7.02 1 98.94 135 TRP A C 1
ATOM 1056 O O . TRP A 1 135 ? -5.211 -10.93 -7.07 1 98.94 135 TRP A O 1
ATOM 1066 N N . THR A 1 136 ? -5.027 -8.805 -6.566 1 98.81 136 THR A N 1
ATOM 1067 C CA . THR A 1 136 ? -6.336 -8.711 -5.934 1 98.81 136 THR A CA 1
ATOM 1068 C C . THR A 1 136 ? -7.449 -8.82 -6.973 1 98.81 136 THR A C 1
ATOM 1070 O O . THR A 1 136 ? -8.477 -9.453 -6.727 1 98.81 136 THR A O 1
ATOM 1073 N N . ALA A 1 137 ? -7.281 -8.172 -8.141 1 98.56 137 ALA A N 1
ATOM 1074 C CA . ALA A 1 137 ? -8.266 -8.281 -9.211 1 98.56 137 ALA A CA 1
ATOM 1075 C C . ALA A 1 137 ? -8.453 -9.734 -9.641 1 98.56 137 ALA A C 1
ATOM 1077 O O . ALA A 1 137 ? -9.578 -10.188 -9.867 1 98.56 137 ALA A O 1
ATOM 1078 N N . LEU A 1 138 ? -7.332 -10.484 -9.75 1 98.69 138 LEU A N 1
ATOM 1079 C CA . LEU A 1 138 ? -7.402 -11.898 -10.102 1 98.69 138 LEU A CA 1
ATOM 1080 C C . LEU A 1 138 ? -8.141 -12.695 -9.031 1 98.69 138 LEU A C 1
ATOM 1082 O O . LEU A 1 138 ? -9.008 -13.516 -9.344 1 98.69 138 LEU A O 1
ATOM 1086 N N . ALA A 1 139 ? -7.84 -12.43 -7.773 1 98.31 139 ALA A N 1
ATOM 1087 C CA . ALA A 1 139 ? -8.453 -13.156 -6.66 1 98.31 139 ALA A CA 1
ATOM 1088 C C . ALA A 1 139 ? -9.961 -12.93 -6.629 1 98.31 139 ALA A C 1
ATOM 1090 O O . ALA A 1 139 ? -10.727 -13.836 -6.281 1 98.31 139 ALA A O 1
ATOM 1091 N N . GLU A 1 140 ? -10.375 -11.719 -6.961 1 96.88 140 GLU A N 1
ATOM 1092 C CA . GLU A 1 140 ? -11.805 -11.406 -6.988 1 96.88 140 GLU A CA 1
ATOM 1093 C C . GLU A 1 140 ? -12.547 -12.305 -7.977 1 96.88 140 GLU A C 1
ATOM 1095 O O . GLU A 1 140 ? -13.75 -12.539 -7.832 1 96.88 140 GLU A O 1
ATOM 1100 N N . HIS A 1 141 ? -11.859 -12.812 -8.977 1 97.5 141 HIS A N 1
ATOM 1101 C CA . HIS A 1 141 ? -12.445 -13.672 -9.992 1 97.5 141 HIS A CA 1
ATOM 1102 C C . HIS A 1 141 ? -12.039 -15.133 -9.781 1 97.5 141 HIS A C 1
ATOM 1104 O O . HIS A 1 141 ? -12.055 -15.93 -10.719 1 97.5 141 HIS A O 1
ATOM 1110 N N . LYS A 1 142 ? -11.539 -15.43 -8.578 1 97.56 142 LYS A N 1
ATOM 1111 C CA . LYS A 1 142 ? -11.195 -16.781 -8.133 1 97.56 142 LYS A CA 1
ATOM 1112 C C . LYS A 1 142 ? -10.031 -17.344 -8.93 1 97.56 142 LYS A C 1
ATOM 1114 O O . LYS A 1 142 ? -9.984 -18.547 -9.203 1 97.56 142 LYS A O 1
ATOM 1119 N N . VAL A 1 143 ? -9.211 -16.469 -9.453 1 98.69 143 VAL A N 1
ATOM 1120 C CA . VAL A 1 143 ? -7.938 -16.859 -10.047 1 98.69 143 VAL A CA 1
ATOM 1121 C C . VAL A 1 143 ? -6.832 -16.812 -8.992 1 98.69 143 VAL A C 1
ATOM 1123 O O . VAL A 1 143 ? -6.621 -15.773 -8.359 1 98.69 143 VAL A O 1
ATOM 1126 N N . GLY A 1 144 ? -6.199 -17.984 -8.68 1 98.75 144 GLY A N 1
ATOM 1127 C CA . GLY A 1 144 ? -5.082 -18.047 -7.754 1 98.75 144 GLY A CA 1
ATOM 1128 C C . GLY A 1 144 ? -3.803 -17.453 -8.32 1 98.75 144 GLY A C 1
ATOM 1129 O O . GLY A 1 144 ? -3.592 -17.469 -9.539 1 98.75 144 GLY A O 1
ATOM 1130 N N . ALA A 1 145 ? -2.922 -16.953 -7.492 1 98.88 145 ALA A N 1
ATOM 1131 C CA . ALA A 1 145 ? -1.649 -16.375 -7.914 1 98.88 145 ALA A CA 1
ATOM 1132 C C . ALA A 1 145 ? -0.666 -16.297 -6.75 1 98.88 145 ALA A C 1
ATOM 1134 O O . ALA A 1 145 ? -1.06 -16.422 -5.59 1 98.88 145 ALA A O 1
ATOM 1135 N N . SER A 1 146 ? 0.525 -16.219 -7.016 1 98.69 146 SER A N 1
ATOM 1136 C CA . SER A 1 146 ? 1.61 -15.891 -6.094 1 98.69 146 SER A CA 1
ATOM 1137 C C . SER A 1 146 ? 2.578 -14.891 -6.707 1 98.69 146 SER A C 1
ATOM 1139 O O . SER A 1 146 ? 2.541 -14.641 -7.914 1 98.69 146 SER A O 1
ATOM 1141 N N . LEU A 1 147 ? 3.414 -14.219 -5.938 1 98.81 147 LEU A N 1
ATOM 1142 C CA . LEU A 1 147 ? 4.367 -13.211 -6.391 1 98.81 147 LEU A CA 1
ATOM 1143 C C . LEU A 1 147 ? 5.801 -13.688 -6.18 1 98.81 147 LEU A C 1
ATOM 1145 O O . LEU A 1 147 ? 6.188 -14.023 -5.059 1 98.81 147 LEU A O 1
ATOM 1149 N N . GLN A 1 148 ? 6.609 -13.781 -7.297 1 98.56 148 GLN A N 1
ATOM 1150 C CA . GLN A 1 148 ? 7.961 -14.32 -7.297 1 98.56 148 GLN A CA 1
ATOM 1151 C C . GLN A 1 148 ? 8.977 -13.281 -7.75 1 98.56 148 GLN A C 1
ATOM 1153 O O . GLN A 1 148 ? 8.602 -12.25 -8.32 1 98.56 148 GLN A O 1
ATOM 1158 N N . HIS A 1 149 ? 10.266 -13.5 -7.457 1 98.31 149 HIS A N 1
ATOM 1159 C CA . HIS A 1 149 ? 11.352 -12.578 -7.793 1 98.31 149 HIS A CA 1
ATOM 1160 C C . HIS A 1 149 ? 12.594 -13.336 -8.25 1 98.31 149 HIS A C 1
ATOM 1162 O O . HIS A 1 149 ? 13.562 -13.445 -7.492 1 98.31 149 HIS A O 1
ATOM 1168 N N . TYR A 1 150 ? 12.656 -13.812 -9.453 1 97.81 150 TYR A N 1
ATOM 1169 C CA . TYR A 1 150 ? 13.812 -14.523 -9.984 1 97.81 150 TYR A CA 1
ATOM 1170 C C . TYR A 1 150 ? 14.703 -13.594 -10.797 1 97.81 150 TYR A C 1
ATOM 1172 O O . TYR A 1 150 ? 15.641 -14.047 -11.453 1 97.81 150 TYR A O 1
ATOM 1180 N N . ASN A 1 151 ? 14.469 -12.266 -10.719 1 97.12 151 ASN A N 1
ATOM 1181 C CA . ASN A 1 151 ? 15.344 -11.242 -11.281 1 97.12 151 ASN A CA 1
ATOM 1182 C C . ASN A 1 151 ? 16.5 -10.922 -10.336 1 97.12 151 ASN A C 1
ATOM 1184 O O . ASN A 1 151 ? 16.359 -10.992 -9.117 1 97.12 151 ASN A O 1
ATOM 1188 N N . PRO A 1 152 ? 17.781 -10.664 -10.883 1 96 152 PRO A N 1
ATOM 1189 C CA . PRO A 1 152 ? 18.078 -10.422 -12.297 1 96 152 PRO A CA 1
ATOM 1190 C C . PRO A 1 152 ? 18.516 -11.688 -13.039 1 96 152 PRO A C 1
ATOM 1192 O O . PRO A 1 152 ? 18.953 -11.617 -14.188 1 96 152 PRO A O 1
ATOM 1195 N N . LEU A 1 153 ? 18.297 -12.867 -12.398 1 96.31 153 LEU A N 1
ATOM 1196 C CA . LEU A 1 153 ? 18.781 -14.133 -12.93 1 96.31 153 LEU A CA 1
ATOM 1197 C C . LEU A 1 153 ? 18.219 -14.391 -14.328 1 96.31 153 LEU A C 1
ATOM 1199 O O . LEU A 1 153 ? 18.938 -14.906 -15.195 1 96.31 153 LEU A O 1
ATOM 1203 N N . VAL A 1 154 ? 17 -13.953 -14.562 1 98.44 154 VAL A N 1
ATOM 1204 C CA . VAL A 1 154 ? 16.281 -14.336 -15.781 1 98.44 154 VAL A CA 1
ATOM 1205 C C . VAL A 1 154 ? 16.219 -13.133 -16.734 1 98.44 154 VAL A C 1
ATOM 1207 O O . VAL A 1 154 ? 15.656 -13.234 -17.828 1 98.44 154 VAL A O 1
ATOM 1210 N N . ASP A 1 155 ? 16.781 -11.969 -16.406 1 98.38 155 ASP A N 1
ATOM 1211 C CA . ASP A 1 155 ? 16.516 -10.703 -17.062 1 98.38 155 ASP A CA 1
ATOM 1212 C C . ASP A 1 155 ? 16.953 -10.75 -18.531 1 98.38 155 ASP A C 1
ATOM 1214 O O . ASP A 1 155 ? 16.156 -10.461 -19.438 1 98.38 155 ASP A O 1
ATOM 1218 N N . ALA A 1 156 ? 18.172 -11.141 -18.703 1 98.12 156 ALA A N 1
ATOM 1219 C CA . ALA A 1 156 ? 18.734 -11.094 -20.062 1 98.12 156 ALA A CA 1
ATOM 1220 C C . ALA A 1 156 ? 17.953 -12 -21.016 1 98.12 156 ALA A C 1
ATOM 1222 O O . ALA A 1 156 ? 17.578 -11.578 -22.094 1 98.12 156 ALA A O 1
ATOM 1223 N N . GLN A 1 157 ? 17.672 -13.273 -20.625 1 98.62 157 GLN A N 1
ATOM 1224 C CA . GLN A 1 157 ? 16.969 -14.219 -21.469 1 98.62 157 GLN A CA 1
ATOM 1225 C C . GLN A 1 157 ? 15.516 -13.797 -21.688 1 98.62 157 GLN A C 1
ATOM 1227 O O . GLN A 1 157 ? 14.953 -14.023 -22.75 1 98.62 157 GLN A O 1
ATOM 1232 N N . THR A 1 158 ? 14.875 -13.164 -20.641 1 98.81 158 THR A N 1
ATOM 1233 C CA . THR A 1 158 ? 13.516 -12.664 -20.766 1 98.81 158 THR A CA 1
ATOM 1234 C C . THR A 1 158 ? 13.43 -11.578 -21.828 1 98.81 158 THR A C 1
ATOM 1236 O O . THR A 1 158 ? 12.578 -11.625 -22.719 1 98.81 158 THR A O 1
ATOM 1239 N N . HIS A 1 159 ? 14.391 -10.641 -21.797 1 98.75 159 HIS A N 1
ATOM 1240 C CA . HIS A 1 159 ? 14.406 -9.57 -22.781 1 98.75 159 HIS A CA 1
ATOM 1241 C C . HIS A 1 159 ? 14.609 -10.125 -24.188 1 98.75 159 HIS A C 1
ATOM 1243 O O . HIS A 1 159 ? 13.906 -9.742 -25.125 1 98.75 159 HIS A O 1
ATOM 1249 N N . LYS A 1 160 ? 15.555 -11.07 -24.297 1 98.56 160 LYS A N 1
ATOM 1250 C CA . LYS A 1 160 ? 15.883 -11.648 -25.609 1 98.56 160 LYS A CA 1
ATOM 1251 C C . LYS A 1 160 ? 14.711 -12.445 -26.172 1 98.56 160 LYS A C 1
ATOM 1253 O O . LYS A 1 160 ? 14.352 -12.305 -27.344 1 98.56 160 LYS A O 1
ATOM 1258 N N . THR A 1 161 ? 14.055 -13.242 -25.328 1 98.81 161 THR A N 1
ATOM 1259 C CA . THR A 1 161 ? 13.023 -14.172 -25.766 1 98.81 161 THR A CA 1
ATOM 1260 C C . THR A 1 161 ? 11.812 -13.414 -26.312 1 98.81 161 THR A C 1
ATOM 1262 O O . THR A 1 161 ? 11.242 -13.781 -27.328 1 98.81 161 THR A O 1
ATOM 1265 N N . TRP A 1 162 ? 11.422 -12.305 -25.688 1 98.75 162 TRP A N 1
ATOM 1266 C CA . TRP A 1 162 ? 10.203 -11.617 -26.094 1 98.75 162 TRP A CA 1
ATOM 1267 C C . TRP A 1 162 ? 10.516 -10.242 -26.672 1 98.75 162 TRP A C 1
ATOM 1269 O O . TRP A 1 162 ? 9.617 -9.406 -26.812 1 98.75 162 TRP A O 1
ATOM 1279 N N . ASN A 1 163 ? 11.789 -10.008 -26.969 1 98.5 163 ASN A N 1
ATOM 1280 C CA . ASN A 1 163 ? 12.242 -8.781 -27.609 1 98.5 163 ASN A CA 1
ATOM 1281 C C . ASN A 1 163 ? 11.711 -7.547 -26.891 1 98.5 163 ASN A C 1
ATOM 1283 O O . ASN A 1 163 ? 11.102 -6.676 -27.516 1 98.5 163 ASN A O 1
ATOM 1287 N N . LEU A 1 164 ? 11.984 -7.496 -25.625 1 98.75 164 LEU A N 1
ATOM 1288 C CA . LEU A 1 164 ? 11.508 -6.395 -24.781 1 98.75 164 LEU A CA 1
ATOM 1289 C C . LEU A 1 164 ? 12.523 -5.25 -24.766 1 98.75 164 LEU A C 1
ATOM 1291 O O . LEU A 1 164 ? 13.727 -5.484 -24.875 1 98.75 164 LEU A O 1
ATOM 1295 N N . PRO A 1 165 ? 12.031 -3.998 -24.609 1 98.31 165 PRO A N 1
ATOM 1296 C CA . PRO A 1 165 ? 12.969 -2.883 -24.469 1 98.31 165 PRO A CA 1
ATOM 1297 C C . PRO A 1 165 ? 13.961 -3.1 -23.328 1 98.31 165 PRO A C 1
ATOM 1299 O O . PRO A 1 165 ? 13.594 -3.588 -22.25 1 98.31 165 PRO A O 1
ATOM 1302 N N . GLU A 1 166 ? 15.234 -2.75 -23.578 1 97.94 166 GLU A N 1
ATOM 1303 C CA . GLU A 1 166 ? 16.281 -2.91 -22.578 1 97.94 166 GLU A CA 1
ATOM 1304 C C . GLU A 1 166 ? 15.992 -2.07 -21.328 1 97.94 166 GLU A C 1
ATOM 1306 O O . GLU A 1 166 ? 16.438 -2.412 -20.234 1 97.94 166 GLU A O 1
ATOM 1311 N N . SER A 1 167 ? 15.18 -1.01 -21.516 1 98.5 167 SER A N 1
ATOM 1312 C CA . SER A 1 167 ? 14.898 -0.098 -20.422 1 98.5 167 SER A CA 1
ATOM 1313 C C . SER A 1 167 ? 13.891 -0.704 -19.453 1 98.5 167 SER A C 1
ATOM 1315 O O . SER A 1 167 ? 13.688 -0.188 -18.344 1 98.5 167 SER A O 1
ATOM 1317 N N . TRP A 1 168 ? 13.195 -1.801 -19.891 1 98.81 168 TRP A N 1
ATOM 1318 C CA . TRP A 1 168 ? 12.242 -2.451 -19 1 98.81 168 TRP A CA 1
ATOM 1319 C C . TRP A 1 168 ? 12.969 -3.303 -17.953 1 98.81 168 TRP A C 1
ATOM 1321 O O . TRP A 1 168 ? 13.469 -4.387 -18.281 1 98.81 168 TRP A O 1
ATOM 1331 N N . LYS A 1 169 ? 13.031 -2.816 -16.781 1 98.75 169 LYS A N 1
ATOM 1332 C CA . LYS A 1 169 ? 13.656 -3.551 -15.688 1 98.75 169 LYS A CA 1
ATOM 1333 C C . LYS A 1 169 ? 12.664 -4.496 -15.016 1 98.75 169 LYS A C 1
ATOM 1335 O O . LYS A 1 169 ? 11.688 -4.051 -14.414 1 98.75 169 LYS A O 1
ATOM 1340 N N . LEU A 1 170 ? 12.891 -5.801 -15.125 1 98.88 170 LEU A N 1
ATOM 1341 C CA . LEU A 1 170 ? 12.016 -6.805 -14.531 1 98.88 170 LEU A CA 1
ATOM 1342 C C . LEU A 1 170 ? 12.039 -6.715 -13.008 1 98.88 170 LEU A C 1
ATOM 1344 O O . LEU A 1 170 ? 13.109 -6.684 -12.398 1 98.88 170 LEU A O 1
ATOM 1348 N N . ARG A 1 171 ? 10.836 -6.66 -12.406 1 98.75 171 ARG A N 1
ATOM 1349 C CA . ARG A 1 171 ? 10.781 -6.469 -10.961 1 98.75 171 ARG A CA 1
ATOM 1350 C C . ARG A 1 171 ? 10.125 -7.66 -10.273 1 98.75 171 ARG A C 1
ATOM 1352 O O . ARG A 1 171 ? 10.461 -7.984 -9.133 1 98.75 171 ARG A O 1
ATOM 1359 N N . ALA A 1 172 ? 9.109 -8.414 -10.945 1 98.88 172 ALA A N 1
ATOM 1360 C CA . ALA A 1 172 ? 8.398 -9.516 -10.305 1 98.88 172 ALA A CA 1
ATOM 1361 C C . ALA A 1 172 ? 7.699 -10.391 -11.344 1 98.88 172 ALA A C 1
ATOM 1363 O O . ALA A 1 172 ? 7.492 -9.969 -12.484 1 98.88 172 ALA A O 1
ATOM 1364 N N . GLN A 1 173 ? 7.402 -11.586 -10.992 1 98.94 173 GLN A N 1
ATOM 1365 C CA . GLN A 1 173 ? 6.648 -12.555 -11.781 1 98.94 173 GLN A CA 1
ATOM 1366 C C . GLN A 1 173 ? 5.473 -13.117 -10.984 1 98.94 173 GLN A C 1
ATOM 1368 O O . GLN A 1 173 ? 5.645 -13.555 -9.844 1 98.94 173 GLN A O 1
ATOM 1373 N N . MET A 1 174 ? 4.285 -13.094 -11.57 1 98.94 174 MET A N 1
ATOM 1374 C CA . MET A 1 174 ? 3.086 -13.578 -10.898 1 98.94 174 MET A CA 1
ATOM 1375 C C . MET A 1 174 ? 2.461 -14.734 -11.672 1 98.94 174 MET A C 1
ATOM 1377 O O . MET A 1 174 ? 1.597 -14.523 -12.523 1 98.94 174 MET A O 1
ATOM 1381 N N . PRO A 1 175 ? 2.949 -16.016 -11.375 1 98.94 175 PRO A N 1
ATOM 1382 C CA . PRO A 1 175 ? 2.188 -17.141 -11.922 1 98.94 175 PRO A CA 1
ATOM 1383 C C . PRO A 1 175 ? 0.752 -17.188 -11.406 1 98.94 175 PRO A C 1
ATOM 1385 O O . PRO A 1 175 ? 0.505 -16.891 -10.234 1 98.94 175 PRO A O 1
ATOM 1388 N N . PHE A 1 176 ? -0.192 -17.484 -12.281 1 98.94 176 PHE A N 1
ATOM 1389 C CA . PHE A 1 176 ? -1.604 -17.516 -11.914 1 98.94 176 PHE A CA 1
ATOM 1390 C C . PHE A 1 176 ? -2.307 -18.688 -12.578 1 98.94 176 PHE A C 1
ATOM 1392 O O . PHE A 1 176 ? -1.812 -19.25 -13.562 1 98.94 176 PHE A O 1
ATOM 1399 N N . GLY A 1 177 ? -3.406 -19.109 -12.023 1 98.81 177 GLY A N 1
ATOM 1400 C CA . GLY A 1 177 ? -4.223 -20.219 -12.508 1 98.81 177 GLY A CA 1
ATOM 1401 C C . GLY A 1 177 ? -5.402 -20.531 -11.609 1 98.81 177 GLY A C 1
ATOM 1402 O O . GLY A 1 177 ? -5.738 -19.75 -10.719 1 98.81 177 GLY A O 1
ATOM 1403 N N . ALA A 1 178 ? -6.078 -21.625 -11.945 1 98.44 178 ALA A N 1
ATOM 1404 C CA . ALA A 1 178 ? -7.145 -22.109 -11.062 1 98.44 178 ALA A CA 1
ATOM 1405 C C . ALA A 1 178 ? -6.598 -22.469 -9.688 1 98.44 178 ALA A C 1
ATOM 1407 O O . ALA A 1 178 ? -5.461 -22.938 -9.57 1 98.44 178 ALA A O 1
ATOM 1408 N N . ILE A 1 179 ? -7.465 -22.266 -8.664 1 98.5 179 ILE A N 1
ATOM 1409 C CA . ILE A 1 179 ? -7.074 -22.609 -7.297 1 98.5 179 ILE A CA 1
ATOM 1410 C C . ILE A 1 179 ? -7.27 -24.109 -7.062 1 98.5 179 ILE A C 1
ATOM 1412 O O . ILE A 1 179 ? -8.398 -24.594 -7.008 1 98.5 179 ILE A O 1
ATOM 1416 N N . ALA A 1 180 ? -6.164 -24.812 -7.016 1 98.06 180 ALA A N 1
ATOM 1417 C CA . ALA A 1 180 ? -6.227 -26.266 -6.812 1 98.06 180 ALA A CA 1
ATOM 1418 C C . ALA A 1 180 ? -6.27 -26.609 -5.328 1 98.06 180 ALA A C 1
ATOM 1420 O O . ALA A 1 180 ? -6.754 -27.672 -4.949 1 98.06 180 ALA A O 1
ATOM 1421 N N . ALA A 1 181 ? -5.734 -25.75 -4.445 1 97.88 181 ALA A N 1
ATOM 1422 C CA . ALA A 1 181 ? -5.789 -25.859 -2.99 1 97.88 181 ALA A CA 1
ATOM 1423 C C . ALA A 1 181 ? -5.812 -24.484 -2.334 1 97.88 181 ALA A C 1
ATOM 1425 O O . ALA A 1 181 ? -5.211 -23.531 -2.846 1 97.88 181 ALA A O 1
ATOM 1426 N N . PRO A 1 182 ? -6.441 -24.375 -1.264 1 96.94 182 PRO A N 1
ATOM 1427 C CA . PRO A 1 182 ? -6.574 -23.062 -0.624 1 96.94 182 PRO A CA 1
ATOM 1428 C C . PRO A 1 182 ? -5.262 -22.578 -0.017 1 96.94 182 PRO A C 1
ATOM 1430 O O . PRO A 1 182 ? -4.332 -23.359 0.177 1 96.94 182 PRO A O 1
ATOM 1433 N N . ALA A 1 183 ? -5.184 -21.266 0.228 1 97.06 183 ALA A N 1
ATOM 1434 C CA . ALA A 1 183 ? -4.047 -20.672 0.918 1 97.06 183 ALA A CA 1
ATOM 1435 C C . ALA A 1 183 ? -3.973 -21.141 2.367 1 97.06 183 ALA A C 1
ATOM 1437 O O . ALA A 1 183 ? -4.992 -21.5 2.963 1 97.06 183 ALA A O 1
ATOM 1438 N N . GLY A 1 184 ? -2.785 -21.219 2.822 1 94.12 184 GLY A N 1
ATOM 1439 C CA . GLY A 1 184 ? -2.615 -21.516 4.238 1 94.12 184 GLY A CA 1
ATOM 1440 C C . GLY A 1 184 ? -3.002 -20.344 5.133 1 94.12 184 GLY A C 1
ATOM 1441 O O . GLY A 1 184 ? -3.418 -19.297 4.648 1 94.12 184 GLY A O 1
ATOM 1442 N N . GLU A 1 185 ? -2.928 -20.562 6.391 1 94.38 185 GLU A N 1
ATOM 1443 C CA . GLU A 1 185 ? -3.227 -19.531 7.367 1 94.38 185 GLU A CA 1
ATOM 1444 C C . GLU A 1 185 ? -2.217 -18.391 7.281 1 94.38 185 GLU A C 1
ATOM 1446 O O . GLU A 1 185 ? -1.061 -18.594 6.91 1 94.38 185 GLU A O 1
ATOM 1451 N N . LYS A 1 186 ? -2.645 -17.203 7.578 1 94.31 186 LYS A N 1
ATOM 1452 C CA . LYS A 1 186 ? -1.781 -16.031 7.637 1 94.31 186 LYS A CA 1
ATOM 1453 C C . LYS A 1 186 ? -1.572 -15.57 9.078 1 94.31 186 LYS A C 1
ATOM 1455 O O . LYS A 1 186 ? -2.539 -15.367 9.82 1 94.31 186 LYS A O 1
ATOM 1460 N N . ALA A 1 187 ? -0.324 -15.5 9.406 1 96.81 187 ALA A N 1
ATOM 1461 C CA . ALA A 1 187 ? 0.01 -14.992 10.734 1 96.81 187 ALA A CA 1
ATOM 1462 C C . ALA A 1 187 ? 0.156 -13.469 10.711 1 96.81 187 ALA A C 1
ATOM 1464 O O . ALA A 1 187 ? 0.558 -12.891 9.695 1 96.81 187 ALA A O 1
ATOM 1465 N N . PHE A 1 188 ? -0.223 -12.836 11.844 1 97.81 188 PHE A N 1
ATOM 1466 C CA . PHE A 1 188 ? -0.116 -11.391 12.008 1 97.81 188 PHE A CA 1
ATOM 1467 C C . PHE A 1 188 ? 0.683 -11.039 13.258 1 97.81 188 PHE A C 1
ATOM 1469 O O . PHE A 1 188 ? 0.548 -11.703 14.289 1 97.81 188 PHE A O 1
ATOM 1476 N N . ILE A 1 189 ? 1.557 -10.086 13.148 1 97.62 189 ILE A N 1
ATOM 1477 C CA . ILE A 1 189 ? 2.154 -9.523 14.352 1 97.62 189 ILE A CA 1
ATOM 1478 C C . ILE A 1 189 ? 1.122 -8.68 15.102 1 97.62 189 ILE A C 1
ATOM 1480 O O . ILE A 1 189 ? 0.068 -8.352 14.547 1 97.62 189 ILE A O 1
ATOM 1484 N N . ALA A 1 190 ? 1.465 -8.328 16.406 1 97.5 190 ALA A N 1
ATOM 1485 C CA . ALA A 1 190 ? 0.535 -7.555 17.219 1 97.5 190 ALA A CA 1
ATOM 1486 C C . ALA A 1 190 ? 0.33 -6.156 16.641 1 97.5 190 ALA A C 1
ATOM 1488 O O . ALA A 1 190 ? 1.281 -5.523 16.188 1 97.5 190 ALA A O 1
ATOM 1489 N N . GLU A 1 191 ? -0.979 -5.691 16.672 1 96.94 191 GLU A N 1
ATOM 1490 C CA . GLU A 1 191 ? -1.309 -4.359 16.172 1 96.94 191 GLU A CA 1
ATOM 1491 C C . GLU A 1 191 ? -0.497 -3.283 16.891 1 96.94 191 GLU A C 1
ATOM 1493 O O . GLU A 1 191 ? -0.146 -2.264 16.297 1 96.94 191 GLU A O 1
ATOM 1498 N N . SER A 1 192 ? -0.154 -3.531 18.203 1 96.69 192 SER A N 1
ATOM 1499 C CA . SER A 1 192 ? 0.566 -2.549 19 1 96.69 192 SER A CA 1
ATOM 1500 C C . SER A 1 192 ? 1.999 -2.375 18.516 1 96.69 192 SER A C 1
ATOM 1502 O O . SER A 1 192 ? 2.645 -1.366 18.797 1 96.69 192 SER A O 1
ATOM 1504 N N . GLU A 1 193 ? 2.523 -3.361 17.719 1 96.69 193 GLU A N 1
ATOM 1505 C CA . GLU A 1 193 ? 3.873 -3.291 17.172 1 96.69 193 GLU A CA 1
ATOM 1506 C C . GLU A 1 193 ? 3.893 -2.518 15.859 1 96.69 193 GLU A C 1
ATOM 1508 O O . GLU A 1 193 ? 4.961 -2.146 15.367 1 96.69 193 GLU A O 1
ATOM 1513 N N . ARG A 1 194 ? 2.717 -2.25 15.367 1 97.81 194 ARG A N 1
ATOM 1514 C CA . ARG A 1 194 ? 2.676 -1.793 13.984 1 97.81 194 ARG A CA 1
ATOM 1515 C C . ARG A 1 194 ? 2.002 -0.428 13.875 1 97.81 194 ARG A C 1
ATOM 1517 O O . ARG A 1 194 ? 2.262 0.325 12.93 1 97.81 194 ARG A O 1
ATOM 1524 N N . PHE A 1 195 ? 1.062 -0.147 14.805 1 98.75 195 PHE A N 1
ATOM 1525 C CA . PHE A 1 195 ? 0.212 1.022 14.617 1 98.75 195 PHE A CA 1
ATOM 1526 C C . PHE A 1 195 ? 0.271 1.933 15.844 1 98.75 195 PHE A C 1
ATOM 1528 O O . PHE A 1 195 ? 0.282 1.455 16.984 1 98.75 195 PHE A O 1
ATOM 1535 N N . LYS A 1 196 ? 0.394 3.184 15.656 1 98.81 196 LYS A N 1
ATOM 1536 C CA . LYS A 1 196 ? 0.223 4.223 16.672 1 98.81 196 LYS A CA 1
ATOM 1537 C C . LYS A 1 196 ? -0.789 5.273 16.203 1 98.81 196 LYS A C 1
ATOM 1539 O O . LYS A 1 196 ? -0.858 5.598 15.023 1 98.81 196 LYS A O 1
ATOM 1544 N N . VAL A 1 197 ? -1.603 5.719 17.125 1 98.81 197 VAL A N 1
ATOM 1545 C CA . VAL A 1 197 ? -2.621 6.723 16.828 1 98.81 197 VAL A CA 1
ATOM 1546 C C . VAL A 1 197 ? -2.49 7.891 17.812 1 98.81 197 VAL A C 1
ATOM 1548 O O . VAL A 1 197 ? -2.352 7.68 19.016 1 98.81 197 VAL A O 1
ATOM 1551 N N . PHE A 1 198 ? -2.49 9.086 17.328 1 98.81 198 PHE A N 1
ATOM 1552 C CA . PHE A 1 198 ? -2.393 10.281 18.141 1 98.81 198 PHE A CA 1
ATOM 1553 C C . PHE A 1 198 ? -3.492 11.273 17.797 1 98.81 198 PHE A C 1
ATOM 1555 O O . PHE A 1 198 ? -3.828 11.445 16.609 1 98.81 198 PHE A O 1
ATOM 1562 N N . GLY A 1 199 ? -4.117 11.93 18.797 1 97.12 199 GLY A N 1
ATOM 1563 C CA . GLY A 1 199 ? -4.996 13.078 18.609 1 97.12 199 GLY A CA 1
ATOM 1564 C C . GLY A 1 199 ? -6.441 12.688 18.359 1 97.12 199 GLY A C 1
ATOM 1565 O O . GLY A 1 199 ? -7.273 13.531 18.031 1 97.12 199 GLY A O 1
ATOM 1566 N N . ASN A 1 200 ? -6.77 11.375 18.469 1 90.56 200 ASN A N 1
ATOM 1567 C CA . ASN A 1 200 ? -8.148 10.945 18.25 1 90.56 200 ASN A CA 1
ATOM 1568 C C . ASN A 1 200 ? -9 11.133 19.5 1 90.56 200 ASN A C 1
ATOM 1570 O O . ASN A 1 200 ? -8.469 11.227 20.609 1 90.56 200 ASN A O 1
ATOM 1574 N N . MET B 1 1 ? -20.859 -7.676 -14.602 1 42.69 1 MET B N 1
ATOM 1575 C CA . MET B 1 1 ? -21.016 -7.113 -13.258 1 42.69 1 MET B CA 1
ATOM 1576 C C . MET B 1 1 ? -19.766 -6.363 -12.836 1 42.69 1 MET B C 1
ATOM 1578 O O . MET B 1 1 ? -18.656 -6.781 -13.156 1 42.69 1 MET B O 1
ATOM 1582 N N . SER B 1 2 ? -19.828 -5.113 -12.523 1 57.69 2 SER B N 1
ATOM 1583 C CA . SER B 1 2 ? -18.656 -4.297 -12.273 1 57.69 2 SER B CA 1
ATOM 1584 C C . SER B 1 2 ? -17.812 -4.871 -11.133 1 57.69 2 SER B C 1
ATOM 1586 O O . SER B 1 2 ? -18.359 -5.344 -10.133 1 57.69 2 SER B O 1
ATOM 1588 N N . ASP B 1 3 ? -16.594 -5.32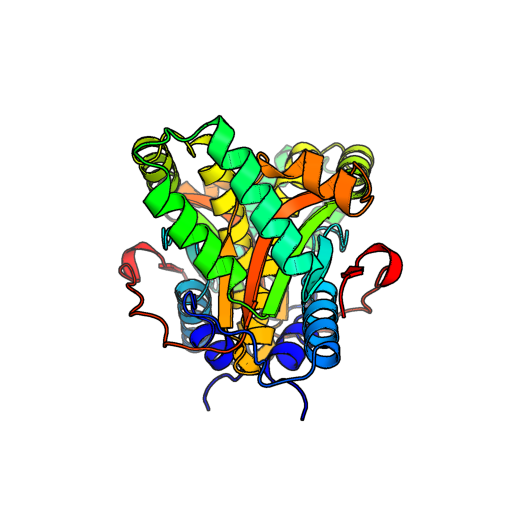4 -11.414 1 86.5 3 ASP B N 1
ATOM 1589 C CA . ASP B 1 3 ? -15.664 -5.844 -10.43 1 86.5 3 ASP B CA 1
ATOM 1590 C C . ASP B 1 3 ? -15.477 -4.855 -9.273 1 86.5 3 ASP B C 1
ATOM 1592 O O . ASP B 1 3 ? -15.07 -3.713 -9.484 1 86.5 3 ASP B O 1
ATOM 1596 N N . ALA B 1 4 ? -16.109 -5.293 -8.078 1 91.38 4 ALA B N 1
ATOM 1597 C CA . ALA B 1 4 ? -16.141 -4.418 -6.91 1 91.38 4 ALA B CA 1
ATOM 1598 C C . ALA B 1 4 ? -14.742 -3.871 -6.609 1 91.38 4 ALA B C 1
ATOM 1600 O O . ALA B 1 4 ? -14.586 -2.693 -6.277 1 91.38 4 ALA B O 1
ATOM 1601 N N . PHE B 1 5 ? -13.773 -4.656 -6.758 1 96.88 5 PHE B N 1
ATOM 1602 C CA . PHE B 1 5 ? -12.406 -4.234 -6.473 1 96.88 5 PHE B CA 1
ATOM 1603 C C . PHE B 1 5 ? -11.945 -3.176 -7.469 1 96.88 5 PHE B C 1
ATOM 1605 O O . PHE B 1 5 ? -11.43 -2.127 -7.074 1 96.88 5 PHE B O 1
ATOM 1612 N N . LEU B 1 6 ? -12.133 -3.424 -8.781 1 97.25 6 LEU B N 1
ATOM 1613 C CA . LEU B 1 6 ? -11.688 -2.486 -9.805 1 97.25 6 LEU B CA 1
ATOM 1614 C C . LEU B 1 6 ? -12.445 -1.166 -9.695 1 97.25 6 LEU B C 1
ATOM 1616 O O . LEU B 1 6 ? -11.867 -0.098 -9.93 1 97.25 6 LEU B O 1
ATOM 1620 N N . SER B 1 7 ? -13.742 -1.274 -9.32 1 96.62 7 SER B N 1
ATOM 1621 C CA . SER B 1 7 ? -14.5 -0.048 -9.086 1 96.62 7 SER B CA 1
ATOM 1622 C C . SER B 1 7 ? -13.883 0.774 -7.961 1 96.62 7 SER B C 1
ATOM 1624 O O . SER B 1 7 ? -13.805 2 -8.055 1 96.62 7 SER B O 1
ATOM 1626 N N . SER B 1 8 ? -13.422 0.064 -6.918 1 97.25 8 SER B N 1
ATOM 1627 C CA . SER B 1 8 ? -12.828 0.736 -5.773 1 97.25 8 SER B CA 1
ATOM 1628 C C . SER B 1 8 ? -11.539 1.459 -6.164 1 97.25 8 SER B C 1
ATOM 1630 O O . SER B 1 8 ? -11.328 2.609 -5.777 1 97.25 8 SER B O 1
ATOM 1632 N N . ILE B 1 9 ? -10.695 0.828 -7.031 1 97.69 9 ILE B N 1
ATOM 1633 C CA . ILE B 1 9 ? -9.406 1.46 -7.301 1 97.69 9 ILE B CA 1
ATOM 1634 C C . ILE B 1 9 ? -9.57 2.541 -8.367 1 97.69 9 ILE B C 1
ATOM 1636 O O . ILE B 1 9 ? -8.805 3.502 -8.414 1 97.69 9 ILE B O 1
ATOM 1640 N N . LYS B 1 10 ? -10.617 2.439 -9.164 1 96.75 10 LYS B N 1
ATOM 1641 C CA . LYS B 1 10 ? -10.938 3.51 -10.102 1 96.75 10 LYS B CA 1
ATOM 1642 C C . LYS B 1 10 ? -11.43 4.754 -9.375 1 96.75 10 LYS B C 1
ATOM 1644 O O . LYS B 1 10 ? -11.148 5.879 -9.797 1 96.75 10 LYS B O 1
ATOM 1649 N N . ASN B 1 11 ? -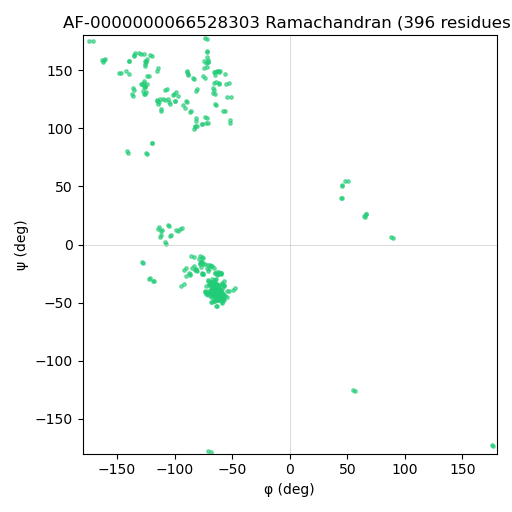12.117 4.504 -8.32 1 96.06 11 ASN B N 1
ATOM 1650 C CA . ASN B 1 11 ? -12.672 5.602 -7.531 1 96.06 11 ASN B CA 1
ATOM 1651 C C . ASN B 1 11 ? -11.594 6.281 -6.688 1 96.06 11 ASN B C 1
ATOM 1653 O O . ASN B 1 11 ? -11.75 7.438 -6.289 1 96.06 11 ASN B O 1
ATOM 1657 N N . ARG B 1 12 ? -10.531 5.547 -6.355 1 98.19 12 ARG B N 1
ATOM 1658 C CA . ARG B 1 12 ? -9.43 6.117 -5.59 1 98.19 12 ARG B CA 1
ATOM 1659 C C . ARG B 1 12 ? -8.625 7.105 -6.434 1 98.19 12 ARG B C 1
ATOM 1661 O O . ARG B 1 12 ? -7.93 6.711 -7.367 1 98.19 12 ARG B O 1
ATOM 1668 N N . ARG B 1 13 ? -8.773 8.391 -6.219 1 98 13 ARG B N 1
ATOM 1669 C CA . ARG B 1 13 ? -8.086 9.492 -6.879 1 98 13 ARG B CA 1
ATOM 1670 C C . ARG B 1 13 ? -7.414 10.406 -5.863 1 98 13 ARG B C 1
ATOM 1672 O O . ARG B 1 13 ? -7.801 10.438 -4.691 1 98 13 ARG B O 1
ATOM 1679 N N . THR B 1 14 ? -6.395 11.078 -6.344 1 98.38 14 THR B N 1
ATOM 1680 C CA . THR B 1 14 ? -5.789 12.117 -5.512 1 98.38 14 THR B CA 1
ATOM 1681 C C . THR B 1 14 ? -6.773 13.258 -5.27 1 98.38 14 THR B C 1
ATOM 1683 O O . THR B 1 14 ? -7.262 13.875 -6.215 1 98.38 14 THR B O 1
ATOM 1686 N N . ILE B 1 15 ? -7.059 13.492 -4.047 1 98.62 15 ILE B N 1
ATOM 1687 C CA . ILE B 1 15 ? -7.895 14.617 -3.633 1 98.62 15 ILE B CA 1
ATOM 1688 C C . ILE B 1 15 ? -7.051 15.633 -2.863 1 98.62 15 ILE B C 1
ATOM 1690 O O . ILE B 1 15 ? -6.59 15.352 -1.755 1 98.62 15 ILE B O 1
ATOM 1694 N N . TYR B 1 16 ? -6.926 16.766 -3.373 1 97.81 16 TYR B N 1
ATOM 1695 C CA . TYR B 1 16 ? -6.129 17.797 -2.727 1 97.81 16 TYR B CA 1
ATOM 1696 C C . TYR B 1 16 ? -7.008 18.703 -1.86 1 97.81 16 TYR B C 1
ATOM 1698 O O . TYR B 1 16 ? -6.559 19.203 -0.83 1 97.81 16 TYR B O 1
ATOM 1706 N N . ALA B 1 17 ? -8.172 18.891 -2.371 1 98.31 17 ALA B N 1
ATOM 1707 C CA . ALA B 1 17 ? -9.086 19.75 -1.613 1 98.31 17 ALA B CA 1
ATOM 1708 C C . ALA B 1 17 ? -9.742 18.969 -0.479 1 98.31 17 ALA B C 1
ATOM 1710 O O . ALA B 1 17 ? -10.719 18.234 -0.7 1 98.31 17 ALA B O 1
ATOM 1711 N N . LEU B 1 18 ? -9.234 19.188 0.69 1 98.62 18 LEU B N 1
ATOM 1712 C CA . LEU B 1 18 ? -9.703 18.453 1.856 1 98.62 18 LEU B CA 1
ATOM 1713 C C . LEU B 1 18 ? -10.383 19.391 2.857 1 98.62 18 LEU B C 1
ATOM 1715 O O . LEU B 1 18 ? -10.094 20.578 2.885 1 98.62 18 LEU B O 1
ATOM 1719 N N . ASP B 1 19 ? -11.273 18.844 3.57 1 97.31 19 ASP B N 1
ATOM 1720 C CA . ASP B 1 19 ? -11.875 19.5 4.727 1 97.31 19 ASP B CA 1
ATOM 1721 C C . ASP B 1 19 ? -11.828 18.594 5.957 1 97.31 19 ASP B C 1
ATOM 1723 O O . ASP B 1 19 ? -11.656 17.375 5.836 1 97.31 19 ASP B O 1
ATOM 1727 N N . LYS B 1 20 ? -12.031 19.156 7.062 1 96.88 20 LYS B N 1
ATOM 1728 C CA . LYS B 1 20 ? -11.82 18.469 8.336 1 96.88 20 LYS B CA 1
ATOM 1729 C C . LYS B 1 20 ? -13.008 17.578 8.68 1 96.88 20 LYS B C 1
ATOM 1731 O O . LYS B 1 20 ? -12.875 16.641 9.469 1 96.88 20 LYS B O 1
ATOM 1736 N N . GLN B 1 21 ? -14.141 17.797 8.18 1 95.62 21 GLN B N 1
ATOM 1737 C CA . GLN B 1 21 ? -15.344 17.062 8.586 1 95.62 21 GLN B CA 1
ATOM 1738 C C . GLN B 1 21 ? -15.445 15.727 7.863 1 95.62 21 GLN B C 1
ATOM 1740 O O . GLN B 1 21 ? -16.031 15.633 6.789 1 95.62 21 GLN B O 1
ATOM 1745 N N . LEU B 1 22 ? -15.125 14.711 8.445 1 97 22 LEU B N 1
ATOM 1746 C CA . LEU B 1 22 ? -15.047 13.367 7.887 1 97 22 LEU B CA 1
ATOM 1747 C C . LEU B 1 22 ? -16.438 12.781 7.699 1 97 22 LEU B C 1
ATOM 1749 O O . LEU B 1 22 ? -17.312 12.961 8.547 1 97 22 LEU B O 1
ATOM 1753 N N . PRO B 1 23 ? -16.672 12.047 6.738 1 97.69 23 PRO B N 1
ATOM 1754 C CA . PRO B 1 23 ? -17.938 11.352 6.52 1 97.69 23 PRO B CA 1
ATOM 1755 C C . PRO B 1 23 ? -18.078 10.094 7.375 1 97.69 23 PRO B C 1
ATOM 1757 O O . PRO B 1 23 ? -19.141 9.469 7.379 1 97.69 23 PRO B O 1
ATOM 1760 N N . VAL B 1 24 ? -17.016 9.617 8.008 1 97.94 24 VAL B N 1
ATOM 1761 C CA . VAL B 1 24 ? -17 8.492 8.938 1 97.94 24 VAL B CA 1
ATOM 1762 C C . VAL B 1 24 ? -16.25 8.883 10.211 1 97.94 24 VAL B C 1
ATOM 1764 O O . VAL B 1 24 ? -15.531 9.883 10.227 1 97.94 24 VAL B O 1
ATOM 1767 N N . SER B 1 25 ? -16.391 8.102 11.305 1 98.06 25 SER B N 1
ATOM 1768 C CA . SER B 1 25 ? -15.742 8.414 12.57 1 98.06 25 SER B CA 1
ATOM 1769 C C . SER B 1 25 ? -14.242 8.195 12.484 1 98.06 25 SER B C 1
ATOM 1771 O O . SER B 1 25 ? -13.758 7.473 11.602 1 98.06 25 SER B O 1
ATOM 1773 N N . GLN B 1 26 ? -13.531 8.883 13.375 1 98.38 26 GLN B N 1
ATOM 1774 C CA . GLN B 1 26 ? -12.094 8.656 13.477 1 98.38 26 GLN B CA 1
ATOM 1775 C C . GLN B 1 26 ? -11.789 7.188 13.781 1 98.38 26 GLN B C 1
ATOM 1777 O O . GLN B 1 26 ? -10.805 6.641 13.289 1 98.38 26 GLN B O 1
ATOM 1782 N N . GLU B 1 27 ? -12.641 6.562 14.586 1 98.31 27 GLU B N 1
ATOM 1783 C CA . GLU B 1 27 ? -12.484 5.148 14.906 1 98.31 27 GLU B CA 1
ATOM 1784 C C . GLU B 1 27 ? -12.57 4.285 13.648 1 98.31 27 GLU B C 1
ATOM 1786 O O . GLU B 1 27 ? -11.82 3.32 13.5 1 98.31 27 GLU B O 1
ATOM 1791 N N . LYS B 1 28 ? -13.539 4.656 12.812 1 98.25 28 LYS B N 1
ATOM 1792 C CA . LYS B 1 28 ? -13.695 3.926 11.555 1 98.25 28 LYS B CA 1
ATOM 1793 C C . LYS B 1 28 ? -12.469 4.113 10.664 1 98.25 28 LYS B C 1
ATOM 1795 O O . LYS B 1 28 ? -12.023 3.166 10.008 1 98.25 28 LYS B O 1
ATOM 1800 N N . ILE B 1 29 ? -11.867 5.312 10.633 1 98.69 29 ILE B N 1
ATOM 1801 C CA . ILE B 1 29 ? -10.648 5.578 9.875 1 98.69 29 ILE B CA 1
ATOM 1802 C C . ILE B 1 29 ? -9.531 4.641 10.352 1 98.69 29 ILE B C 1
ATOM 1804 O O . ILE B 1 29 ? -8.875 3.994 9.531 1 98.69 29 ILE B O 1
ATOM 1808 N N . VAL B 1 30 ? -9.344 4.605 11.641 1 98.81 30 VAL B N 1
ATOM 1809 C CA . VAL B 1 30 ? -8.281 3.799 12.227 1 98.81 30 VAL B CA 1
ATOM 1810 C C . VAL B 1 30 ? -8.5 2.326 11.883 1 98.81 30 VAL B C 1
ATOM 1812 O O . VAL B 1 30 ? -7.559 1.617 11.523 1 98.81 30 VAL B O 1
ATOM 1815 N N . GLU B 1 31 ? -9.742 1.863 11.945 1 98.44 31 GLU B N 1
ATOM 1816 C CA . GLU B 1 31 ? -10.086 0.489 11.586 1 98.44 31 GLU B CA 1
ATOM 1817 C C . GLU B 1 31 ? -9.734 0.195 10.133 1 98.44 31 GLU B C 1
ATOM 1819 O O . GLU B 1 31 ? -9.125 -0.837 9.828 1 98.44 31 GLU B O 1
ATOM 1824 N N . LEU B 1 32 ? -10.117 1.137 9.242 1 98.56 32 LEU B N 1
ATOM 1825 C CA . LEU B 1 32 ? -9.836 0.976 7.816 1 98.56 32 LEU B CA 1
ATOM 1826 C C . LEU B 1 32 ? -8.336 0.888 7.566 1 98.56 32 LEU B C 1
ATOM 1828 O O . LEU B 1 32 ? -7.879 0.025 6.812 1 98.56 32 LEU B O 1
ATOM 1832 N N . VAL B 1 33 ? -7.547 1.747 8.242 1 98.81 33 VAL B N 1
ATOM 1833 C CA . VAL B 1 33 ? -6.098 1.799 8.062 1 98.81 33 VAL B CA 1
ATOM 1834 C C . VAL B 1 33 ? -5.473 0.494 8.555 1 98.81 33 VAL B C 1
ATOM 1836 O O . VAL B 1 33 ? -4.684 -0.127 7.84 1 98.81 33 VAL B O 1
ATOM 1839 N N . LYS B 1 34 ? -5.863 0.054 9.719 1 98.75 34 LYS B N 1
ATOM 1840 C CA . LYS B 1 34 ? -5.289 -1.149 10.312 1 98.75 34 LYS B CA 1
ATOM 1841 C C . LYS B 1 34 ? -5.59 -2.381 9.461 1 98.75 34 LYS B C 1
ATOM 1843 O O . LYS B 1 34 ? -4.703 -3.189 9.188 1 98.75 34 LYS B O 1
ATOM 1848 N N . GLU B 1 35 ? -6.863 -2.527 8.977 1 98.31 35 GLU B N 1
ATOM 1849 C CA . GLU B 1 35 ? -7.238 -3.686 8.172 1 98.31 35 GLU B CA 1
ATOM 1850 C C . GLU B 1 35 ? -6.523 -3.672 6.82 1 98.31 35 GLU B C 1
ATOM 1852 O O . GLU B 1 35 ? -6.02 -4.703 6.367 1 98.31 35 GLU B O 1
ATOM 1857 N N . ALA B 1 36 ? -6.449 -2.496 6.227 1 98.69 36 ALA B N 1
ATOM 1858 C CA . ALA B 1 36 ? -5.816 -2.375 4.918 1 98.69 36 ALA B CA 1
ATOM 1859 C C . ALA B 1 36 ? -4.336 -2.744 4.988 1 98.69 36 ALA B C 1
ATOM 1861 O O . ALA B 1 36 ? -3.84 -3.512 4.16 1 98.69 36 ALA B O 1
ATOM 1862 N N . VAL B 1 37 ? -3.641 -2.24 6.012 1 98.81 37 VAL B N 1
ATOM 1863 C CA . VAL B 1 37 ? -2.209 -2.492 6.152 1 98.81 37 VAL B CA 1
ATOM 1864 C C . VAL B 1 37 ? -1.975 -3.955 6.516 1 98.81 37 VAL B C 1
ATOM 1866 O O . VAL B 1 37 ? -1.104 -4.613 5.941 1 98.81 37 VAL B O 1
ATOM 1869 N N . SER B 1 38 ? -2.758 -4.512 7.395 1 98.44 38 SER B N 1
ATOM 1870 C CA . SER B 1 38 ? -2.566 -5.871 7.887 1 98.44 38 SER B CA 1
ATOM 1871 C C . SER B 1 38 ? -2.752 -6.895 6.77 1 98.44 38 SER B C 1
ATOM 1873 O O . SER B 1 38 ? -2.096 -7.938 6.762 1 98.44 38 SER B O 1
ATOM 1875 N N . HIS B 1 39 ? -3.635 -6.527 5.797 1 98.19 39 HIS B N 1
ATOM 1876 C CA . HIS B 1 39 ? -3.936 -7.508 4.758 1 98.19 39 HIS B CA 1
ATOM 1877 C C . HIS B 1 39 ? -3.207 -7.176 3.459 1 98.19 39 HIS B C 1
ATOM 1879 O O . HIS B 1 39 ? -3.467 -7.789 2.422 1 98.19 39 HIS B O 1
ATOM 1885 N N . SER B 1 40 ? -2.287 -6.152 3.525 1 98.5 40 SER B N 1
ATOM 1886 C CA . SER B 1 40 ? -1.327 -5.949 2.445 1 98.5 40 SER B CA 1
ATOM 1887 C C . SER B 1 40 ? -0.138 -6.895 2.578 1 98.5 40 SER B C 1
ATOM 1889 O O . SER B 1 40 ? 0.412 -7.059 3.668 1 98.5 40 SER B O 1
ATOM 1891 N N . PRO B 1 41 ? 0.232 -7.57 1.446 1 98.31 41 PRO B N 1
ATOM 1892 C CA . PRO B 1 41 ? 1.321 -8.547 1.531 1 98.31 41 PRO B CA 1
ATOM 1893 C C . PRO B 1 41 ? 2.691 -7.887 1.688 1 98.31 41 PRO B C 1
ATOM 1895 O O . PRO B 1 41 ? 2.84 -6.695 1.418 1 98.31 41 PRO B O 1
ATOM 1898 N N . SER B 1 42 ? 3.68 -8.562 2.236 1 98.44 42 SER B N 1
ATOM 1899 C CA . SER B 1 42 ? 5.094 -8.227 2.326 1 98.44 42 SER B CA 1
ATOM 1900 C C . SER B 1 42 ? 5.973 -9.453 2.096 1 98.44 42 SER B C 1
ATOM 1902 O O . SER B 1 42 ? 5.547 -10.578 2.336 1 98.44 42 SER B O 1
ATOM 1904 N N . ALA B 1 43 ? 7.137 -9.203 1.484 1 97.44 43 ALA B N 1
ATOM 1905 C CA . ALA B 1 43 ? 8.07 -10.305 1.257 1 97.44 43 ALA B CA 1
ATOM 1906 C C . ALA B 1 43 ? 8.312 -11.086 2.541 1 97.44 43 ALA B C 1
ATOM 1908 O O . ALA B 1 43 ? 8.617 -10.508 3.586 1 97.44 43 ALA B O 1
ATOM 1909 N N . PHE B 1 44 ? 8.117 -12.461 2.502 1 97.06 44 PHE B N 1
ATOM 1910 C CA . PHE B 1 44 ? 8.344 -13.375 3.619 1 97.06 44 PHE B CA 1
ATOM 1911 C C . PHE B 1 44 ? 7.379 -13.086 4.762 1 97.06 44 PHE B C 1
ATOM 1913 O O . PHE B 1 44 ? 7.695 -13.336 5.926 1 97.06 44 PHE B O 1
ATOM 1920 N N . ASN B 1 45 ? 6.18 -12.453 4.367 1 97.5 45 ASN B N 1
ATOM 1921 C CA . ASN B 1 45 ? 5.23 -11.992 5.371 1 97.5 45 ASN B CA 1
ATOM 1922 C C . ASN B 1 45 ? 5.93 -11.266 6.516 1 97.5 45 ASN B C 1
ATOM 1924 O O . ASN B 1 45 ? 5.617 -11.492 7.688 1 97.5 45 ASN B O 1
ATOM 1928 N N . SER B 1 46 ? 6.992 -10.414 6.102 1 98 46 SER B N 1
ATOM 1929 C CA . SER B 1 46 ? 7.832 -9.719 7.074 1 98 46 SER B CA 1
ATOM 1930 C C . SER B 1 46 ? 7.027 -8.703 7.875 1 98 46 SER B C 1
ATOM 1932 O O . SER B 1 46 ? 7.398 -8.352 9 1 98 46 SER B O 1
ATOM 1934 N N . GLN B 1 47 ? 5.926 -8.234 7.297 1 98.31 47 GLN B N 1
ATOM 1935 C CA . GLN B 1 47 ? 5.094 -7.223 7.934 1 98.31 47 GLN B CA 1
ATOM 1936 C C . GLN B 1 47 ? 5.945 -6.094 8.508 1 98.31 47 GLN B C 1
ATOM 1938 O O . GLN B 1 47 ? 5.777 -5.719 9.672 1 98.31 47 GLN B O 1
ATOM 1943 N N . SER B 1 48 ? 6.859 -5.543 7.613 1 98.5 48 SER B N 1
ATOM 1944 C CA . SER B 1 48 ? 7.809 -4.504 8.008 1 98.5 48 SER B CA 1
ATOM 1945 C C . SER B 1 48 ? 7.133 -3.141 8.078 1 98.5 48 SER B C 1
ATOM 1947 O O . SER B 1 48 ? 7.691 -2.193 8.641 1 98.5 48 SER B O 1
ATOM 1949 N N . SER B 1 49 ? 5.875 -2.986 7.457 1 98.69 49 SER B N 1
ATOM 1950 C CA . SER B 1 49 ? 5.168 -1.708 7.438 1 98.69 49 SER B CA 1
ATOM 1951 C C . SER B 1 49 ? 4.754 -1.285 8.844 1 98.69 49 SER B C 1
ATOM 1953 O O . SER B 1 49 ? 4.293 -2.109 9.633 1 98.69 49 SER B O 1
ATOM 1955 N N . ARG B 1 50 ? 5.016 -0.002 9.211 1 98.88 50 ARG B N 1
ATOM 1956 C CA . ARG B 1 50 ? 4.523 0.669 10.406 1 98.88 50 ARG B CA 1
ATOM 1957 C C . ARG B 1 50 ? 3.732 1.922 10.047 1 98.88 50 ARG B C 1
ATOM 1959 O O . ARG B 1 50 ? 4.047 2.6 9.07 1 98.88 50 ARG B O 1
ATOM 1966 N N . VAL B 1 51 ? 2.666 2.182 10.867 1 98.94 51 VAL B N 1
ATOM 1967 C CA . VAL B 1 51 ? 1.79 3.291 10.5 1 98.94 51 VAL B CA 1
ATOM 1968 C C . VAL B 1 51 ? 1.476 4.129 11.734 1 98.94 51 VAL B C 1
ATOM 1970 O O . VAL B 1 51 ? 1.211 3.584 12.812 1 98.94 51 VAL B O 1
ATOM 1973 N N . VAL B 1 52 ? 1.598 5.398 11.602 1 98.94 52 VAL B N 1
ATOM 1974 C CA . VAL B 1 52 ? 1.104 6.363 12.578 1 98.94 52 VAL B CA 1
ATOM 1975 C C . VAL B 1 52 ? -0.083 7.129 12 1 98.94 52 VAL B C 1
ATOM 1977 O O . VAL B 1 52 ? -0.01 7.641 10.875 1 98.94 52 VAL B O 1
ATOM 1980 N N . VAL B 1 53 ? -1.2 7.117 12.703 1 98.94 53 VAL B N 1
ATOM 1981 C CA . VAL B 1 53 ? -2.34 7.941 12.312 1 98.94 53 VAL B CA 1
ATOM 1982 C C . VAL B 1 53 ? -2.441 9.156 13.234 1 98.94 53 VAL B C 1
ATOM 1984 O O . VAL B 1 53 ? -2.488 9.016 14.453 1 98.94 53 VAL B O 1
ATOM 1987 N N . LEU B 1 54 ? -2.371 10.336 12.586 1 98.94 54 LEU B N 1
ATOM 1988 C CA . LEU B 1 54 ? -2.451 11.602 13.305 1 98.94 54 LEU B CA 1
ATOM 1989 C C . LEU B 1 54 ? -3.801 12.273 13.07 1 98.94 54 LEU B C 1
ATOM 1991 O O . LEU B 1 54 ? -4.27 12.359 11.93 1 98.94 54 LEU B O 1
ATOM 1995 N N . PHE B 1 55 ? -4.465 12.773 14.125 1 98.81 55 PHE B N 1
ATOM 1996 C CA . PHE B 1 55 ? -5.699 13.547 14.031 1 98.81 55 PHE B CA 1
ATOM 1997 C C . PHE B 1 55 ? -5.551 14.891 14.727 1 98.81 55 PHE B C 1
ATOM 1999 O O . PHE B 1 55 ? -4.617 15.086 15.508 1 98.81 55 PHE B O 1
ATOM 2006 N N . GLY B 1 56 ? -6.41 15.797 14.312 1 97.25 56 GLY B N 1
ATOM 2007 C CA . GLY B 1 56 ? -6.527 17.062 15.023 1 97.25 56 GLY B CA 1
ATOM 2008 C C . GLY B 1 56 ? -5.215 17.812 15.125 1 97.25 56 GLY B C 1
ATOM 2009 O O . GLY B 1 56 ? -4.539 18.047 14.117 1 97.25 56 GLY B O 1
ATOM 2010 N N . ALA B 1 57 ? -4.883 18.141 16.438 1 98.31 57 ALA B N 1
ATOM 2011 C CA . ALA B 1 57 ? -3.705 18.969 16.672 1 98.31 57 ALA B CA 1
ATOM 2012 C C . ALA B 1 57 ? -2.43 18.234 16.266 1 98.31 57 ALA B C 1
ATOM 2014 O O . ALA B 1 57 ? -1.456 18.859 15.844 1 98.31 57 ALA B O 1
ATOM 2015 N N . GLU B 1 58 ? -2.389 16.875 16.359 1 98.88 58 GLU B N 1
ATOM 2016 C CA . GLU B 1 58 ? -1.221 16.078 15.992 1 98.88 58 GLU B CA 1
ATOM 2017 C C . GLU B 1 58 ? -1 16.109 14.484 1 98.88 58 GLU B C 1
ATOM 2019 O O . GLU B 1 58 ? 0.138 16.203 14.016 1 98.88 58 GLU B O 1
ATOM 2024 N N . HIS B 1 59 ? -2.102 16.031 13.789 1 98.75 59 HIS B N 1
ATOM 2025 C CA . HIS B 1 59 ? -2.064 16.188 12.336 1 98.75 59 HIS B CA 1
ATOM 2026 C C . HIS B 1 59 ? -1.517 17.547 11.938 1 98.75 59 HIS B C 1
ATOM 2028 O O . HIS B 1 59 ? -0.616 17.641 11.094 1 98.75 59 HIS B O 1
ATOM 2034 N N . GLU B 1 60 ? -2.02 18.578 12.555 1 98.56 60 GLU B N 1
ATOM 2035 C CA . GLU B 1 60 ? -1.565 19.922 12.258 1 98.56 60 GLU B CA 1
ATOM 2036 C C . GLU B 1 60 ? -0.095 20.109 12.617 1 98.56 60 GLU B C 1
ATOM 2038 O O . GLU B 1 60 ? 0.649 20.781 11.906 1 98.56 60 GLU B O 1
ATOM 2043 N N . GLN B 1 61 ? 0.294 19.516 13.719 1 98.75 61 GLN B N 1
ATOM 2044 C CA . G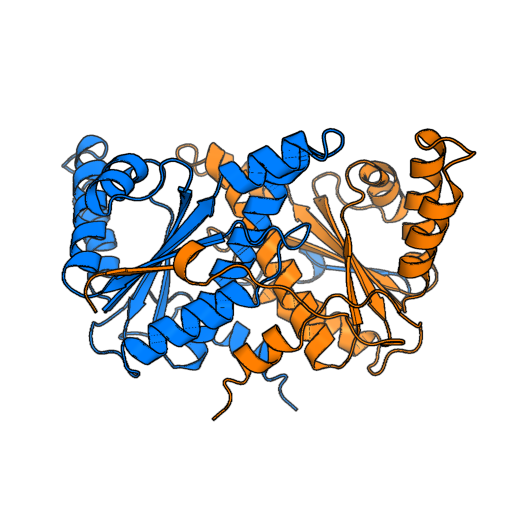LN B 1 61 ? 1.684 19.594 14.156 1 98.75 61 GLN B CA 1
ATOM 2045 C C . GLN B 1 61 ? 2.623 19 13.109 1 98.75 61 GLN B C 1
ATOM 2047 O O . GLN B 1 61 ? 3.715 19.516 12.883 1 98.75 61 GLN B O 1
ATOM 2052 N N . PHE B 1 62 ? 2.281 17.906 12.531 1 98.94 62 PHE B N 1
ATOM 2053 C CA . PHE B 1 62 ? 3.129 17.281 11.516 1 98.94 62 PHE B CA 1
ATOM 2054 C C . PHE B 1 62 ? 3.383 18.25 10.367 1 98.94 62 PHE B C 1
ATOM 2056 O O . PHE B 1 62 ? 4.52 18.406 9.922 1 98.94 62 PHE B O 1
ATOM 2063 N N . TRP B 1 63 ? 2.367 18.891 9.867 1 98.88 63 TRP B N 1
ATOM 2064 C CA . TRP B 1 63 ? 2.529 19.75 8.711 1 98.88 63 TRP B CA 1
ATOM 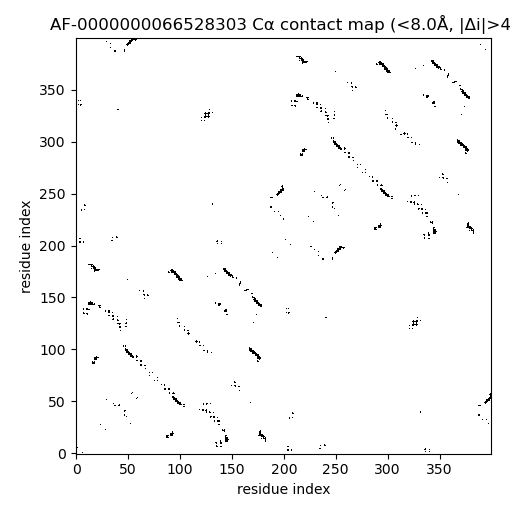2065 C C . TRP B 1 63 ? 3.203 21.062 9.102 1 98.88 63 TRP B C 1
ATOM 2067 O O . TRP B 1 63 ? 3.852 21.703 8.273 1 98.88 63 TRP B O 1
ATOM 2077 N N . ASN B 1 64 ? 3.068 21.469 10.367 1 98.62 64 ASN B N 1
ATOM 2078 C CA . ASN B 1 64 ? 3.889 22.578 10.852 1 98.62 64 ASN B CA 1
ATOM 2079 C C . ASN B 1 64 ? 5.367 22.203 10.875 1 98.62 64 ASN B C 1
ATOM 2081 O O . ASN B 1 64 ? 6.227 23.031 10.57 1 98.62 64 ASN B O 1
ATOM 2085 N N . ILE B 1 65 ? 5.695 20.953 11.297 1 98.81 65 ILE B N 1
ATOM 2086 C CA . ILE B 1 65 ? 7.07 20.469 11.25 1 98.81 65 ILE B CA 1
ATOM 2087 C C . ILE B 1 65 ? 7.598 20.562 9.812 1 98.81 65 ILE B C 1
ATOM 2089 O O . ILE B 1 65 ? 8.703 21.047 9.578 1 98.81 65 ILE B O 1
ATOM 2093 N N . ALA B 1 66 ? 6.793 20.078 8.805 1 98.81 66 ALA B N 1
ATOM 2094 C CA . ALA B 1 66 ? 7.195 20.172 7.406 1 98.81 66 ALA B CA 1
ATOM 2095 C C . ALA B 1 66 ? 7.438 21.609 6.988 1 98.81 66 ALA B C 1
ATOM 2097 O O . ALA B 1 66 ? 8.438 21.922 6.336 1 98.81 66 ALA B O 1
ATOM 2098 N N . LYS B 1 67 ? 6.547 22.469 7.438 1 98.25 67 LYS B N 1
ATOM 2099 C CA . LYS B 1 67 ? 6.656 23.891 7.121 1 98.25 67 LYS B CA 1
ATOM 2100 C C . LYS B 1 67 ? 7.945 24.469 7.688 1 98.25 67 LYS B C 1
ATOM 2102 O O . LYS B 1 67 ? 8.688 25.156 6.973 1 98.25 67 LYS B O 1
ATOM 2107 N N . ASP B 1 68 ? 8.172 24.172 8.867 1 97.88 68 ASP B N 1
ATOM 2108 C CA . ASP B 1 68 ? 9.352 24.719 9.531 1 97.88 68 ASP B CA 1
ATOM 2109 C C . ASP B 1 68 ? 10.633 24.219 8.875 1 97.88 68 ASP B C 1
ATOM 2111 O O . ASP B 1 68 ? 11.586 24.969 8.688 1 97.88 68 ASP B O 1
ATOM 2115 N N . GLU B 1 69 ? 10.742 22.969 8.547 1 98.25 69 GLU B N 1
ATOM 2116 C CA . GLU B 1 69 ? 11.93 22.422 7.906 1 98.25 69 GLU B CA 1
ATOM 2117 C C . GLU B 1 69 ? 12.133 23 6.512 1 98.25 69 GLU B C 1
ATOM 2119 O O . GLU B 1 69 ? 13.266 23.281 6.105 1 98.25 69 GLU B O 1
ATOM 2124 N N . LEU B 1 70 ? 11.023 23.234 5.777 1 98 70 LEU B N 1
ATOM 2125 C CA . LEU B 1 70 ? 11.117 23.781 4.426 1 98 70 LEU B CA 1
ATOM 2126 C C . LEU B 1 70 ? 11.539 25.234 4.453 1 98 70 LEU B C 1
ATOM 2128 O O . LEU B 1 70 ? 12.219 25.703 3.539 1 98 70 LEU B O 1
ATOM 2132 N N . LYS B 1 71 ? 11.164 25.938 5.48 1 96.69 71 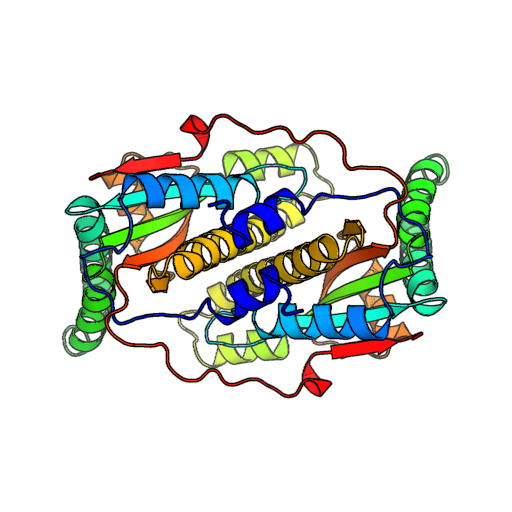LYS B N 1
ATOM 2133 C CA . LYS B 1 71 ? 11.562 27.344 5.609 1 96.69 71 LYS B CA 1
ATOM 2134 C C . LYS B 1 71 ? 13.086 27.484 5.645 1 96.69 71 LYS B C 1
ATOM 2136 O O . LYS B 1 71 ? 13.625 28.531 5.27 1 96.69 71 LYS B O 1
ATOM 2141 N N . LYS B 1 72 ? 13.766 26.422 6.062 1 95.88 72 LYS B N 1
ATOM 2142 C CA . LYS B 1 72 ? 15.219 26.469 6.195 1 95.88 72 LYS B CA 1
ATOM 2143 C C . LYS B 1 72 ? 15.898 26.344 4.832 1 95.88 72 LYS B C 1
ATOM 2145 O O . LYS B 1 72 ? 17.062 26.703 4.688 1 95.88 72 LYS B O 1
ATOM 2150 N N . ILE B 1 73 ? 15.141 25.859 3.791 1 94.31 73 ILE B N 1
ATOM 2151 C CA . ILE B 1 73 ? 15.867 25.531 2.57 1 94.31 73 ILE B CA 1
ATOM 2152 C C . ILE B 1 73 ? 15.211 26.219 1.375 1 94.31 73 ILE B C 1
ATOM 2154 O O . ILE B 1 73 ? 15.797 26.297 0.296 1 94.31 73 ILE B O 1
ATOM 2158 N N . VAL B 1 74 ? 13.969 26.719 1.565 1 94.38 74 VAL B N 1
ATOM 2159 C CA . VAL B 1 74 ? 13.258 27.422 0.503 1 94.38 74 VAL B CA 1
ATOM 2160 C C . VAL B 1 74 ? 13.391 28.922 0.708 1 94.38 74 VAL B C 1
ATOM 2162 O O . VAL B 1 74 ? 13.117 29.438 1.797 1 94.38 74 VAL B O 1
ATOM 2165 N N . PRO B 1 75 ? 13.75 29.578 -0.349 1 94.31 75 PRO B N 1
ATOM 2166 C CA . PRO B 1 75 ? 13.867 31.031 -0.219 1 94.31 75 PRO B CA 1
ATOM 2167 C C . PRO B 1 75 ? 12.547 31.688 0.176 1 94.31 75 PRO B C 1
ATOM 2169 O O . PRO B 1 75 ? 11.477 31.266 -0.281 1 94.31 75 PRO B O 1
ATOM 2172 N N . ALA B 1 76 ? 12.766 32.719 0.86 1 92.38 76 ALA B N 1
ATOM 2173 C CA . ALA B 1 76 ? 11.602 33.375 1.445 1 92.38 76 ALA B CA 1
ATOM 2174 C C . ALA B 1 76 ? 10.656 33.875 0.36 1 92.38 76 ALA B C 1
ATOM 2176 O O . ALA B 1 76 ? 9.438 33.812 0.513 1 92.38 76 ALA B O 1
ATOM 2177 N N . ASP B 1 77 ? 11.25 34.312 -0.646 1 94.25 77 ASP B N 1
ATOM 2178 C CA . ASP B 1 77 ? 10.445 34.938 -1.694 1 94.25 77 ASP B CA 1
ATOM 2179 C C . ASP B 1 77 ? 9.727 33.906 -2.529 1 94.25 77 ASP B C 1
ATOM 2181 O O . ASP B 1 77 ? 8.797 34.219 -3.273 1 94.25 77 ASP B O 1
ATOM 2185 N N . ALA B 1 78 ? 10.078 32.688 -2.367 1 92.06 78 ALA B N 1
ATOM 2186 C CA . ALA B 1 78 ? 9.453 31.594 -3.117 1 92.06 78 ALA B CA 1
ATOM 2187 C C . ALA B 1 78 ? 8.641 30.688 -2.195 1 92.06 78 ALA B C 1
ATOM 2189 O O . ALA B 1 78 ? 8.055 29.703 -2.646 1 92.06 78 ALA B O 1
ATOM 2190 N N . PHE B 1 79 ? 8.516 31.125 -0.874 1 96 79 PHE B N 1
ATOM 2191 C CA . PHE B 1 79 ? 7.996 30.203 0.124 1 96 79 PHE B CA 1
ATOM 2192 C C . PHE B 1 79 ? 6.473 30.172 0.108 1 96 79 PHE B C 1
ATOM 2194 O O . PHE B 1 79 ? 5.855 29.219 0.587 1 96 79 PHE B O 1
ATOM 2201 N N . ALA B 1 80 ? 5.867 31.141 -0.448 1 96.62 80 ALA B N 1
ATOM 2202 C CA . ALA B 1 80 ? 4.414 31.266 -0.401 1 96.62 80 ALA B CA 1
ATOM 2203 C C . ALA B 1 80 ? 3.73 30.078 -1.078 1 96.62 80 ALA B C 1
ATOM 2205 O O . ALA B 1 80 ? 2.744 29.547 -0.565 1 96.62 80 ALA B O 1
ATOM 2206 N N . ALA B 1 81 ? 4.152 29.719 -2.193 1 95.69 81 ALA B N 1
ATOM 2207 C CA . ALA B 1 81 ? 3.58 28.594 -2.914 1 95.69 81 ALA B CA 1
ATOM 2208 C C . ALA B 1 81 ? 3.725 27.297 -2.107 1 95.69 81 ALA B C 1
ATOM 2210 O O . ALA B 1 81 ? 2.803 26.484 -2.064 1 95.69 81 ALA B O 1
ATOM 2211 N N . THR B 1 82 ? 4.938 27.141 -1.488 1 96 82 THR B N 1
ATOM 2212 C CA . THR B 1 82 ? 5.191 26 -0.631 1 96 82 THR B CA 1
ATOM 2213 C C . THR B 1 82 ? 4.223 25.969 0.548 1 96 82 THR B C 1
ATOM 2215 O O . THR B 1 82 ? 3.619 24.938 0.843 1 96 82 THR B O 1
ATOM 2218 N N . GLU B 1 83 ? 4.035 27.078 1.137 1 97.38 83 GLU B N 1
ATOM 2219 C CA . GLU B 1 83 ? 3.15 27.188 2.291 1 97.38 83 GLU B CA 1
ATOM 2220 C C . GLU B 1 83 ? 1.707 26.875 1.911 1 97.38 83 GLU B C 1
ATOM 2222 O O . GLU B 1 83 ? 0.995 26.203 2.666 1 97.38 83 GLU B O 1
ATOM 2227 N N . THR B 1 84 ? 1.275 27.375 0.833 1 97.81 84 THR B N 1
ATOM 2228 C CA . THR B 1 84 ? -0.078 27.109 0.355 1 97.81 84 THR B CA 1
ATOM 2229 C C . THR B 1 84 ? -0.308 25.625 0.165 1 97.81 84 THR B C 1
ATOM 2231 O O . THR B 1 84 ? -1.348 25.094 0.562 1 97.81 84 THR B O 1
ATOM 2234 N N . LYS B 1 85 ? 0.674 24.969 -0.438 1 97 85 LYS B N 1
ATOM 2235 C CA . LYS B 1 85 ? 0.583 23.531 -0.631 1 97 85 LYS B CA 1
ATOM 2236 C C . LYS B 1 85 ? 0.5 22.797 0.706 1 97 85 LYS B C 1
ATOM 2238 O O . LYS B 1 85 ? -0.355 21.938 0.893 1 97 85 LYS B O 1
ATOM 2243 N N . LEU B 1 86 ? 1.386 23.172 1.656 1 98.19 86 LEU B N 1
ATOM 2244 C CA . LEU B 1 86 ? 1.404 22.547 2.973 1 98.19 86 LEU B CA 1
ATOM 2245 C C . LEU B 1 86 ? 0.09 22.781 3.707 1 98.19 86 LEU B C 1
ATOM 2247 O O . LEU B 1 86 ? -0.415 21.891 4.391 1 98.19 86 LEU B O 1
ATOM 2251 N N . ASN B 1 87 ? -0.5 23.969 3.512 1 98.12 87 ASN B N 1
ATOM 2252 C CA . ASN B 1 87 ? -1.778 24.297 4.137 1 98.12 87 ASN B CA 1
ATOM 2253 C C . ASN B 1 87 ? -2.908 23.438 3.576 1 98.12 87 ASN B C 1
ATOM 2255 O O . ASN B 1 87 ? -3.855 23.109 4.293 1 98.12 87 ASN B O 1
ATOM 2259 N N . SER B 1 88 ? -2.781 23.109 2.352 1 98.19 88 SER B N 1
ATOM 2260 C CA . SER B 1 88 ? -3.803 22.266 1.75 1 98.19 88 SER B CA 1
ATOM 2261 C C . SER B 1 88 ? -3.787 20.875 2.357 1 98.19 88 SER B C 1
ATOM 2263 O O . SER B 1 88 ? -4.836 20.234 2.488 1 98.19 88 SER B O 1
ATOM 2265 N N . PHE B 1 89 ? -2.658 20.359 2.721 1 98.75 89 PHE B N 1
ATOM 2266 C CA . PHE B 1 89 ? -2.572 19.078 3.418 1 98.75 89 PHE B CA 1
ATOM 2267 C C . PHE B 1 89 ? -3.117 19.203 4.836 1 98.75 89 PHE B C 1
ATOM 2269 O O . PHE B 1 89 ? -3.895 18.359 5.281 1 98.75 89 PHE B O 1
ATOM 2276 N N . ALA B 1 90 ? -2.75 20.344 5.492 1 98.56 90 ALA B N 1
ATOM 2277 C CA . ALA B 1 90 ? -3.158 20.594 6.871 1 98.56 90 ALA B CA 1
ATOM 2278 C C . ALA B 1 90 ? -4.664 20.812 6.965 1 98.56 90 ALA B C 1
ATOM 2280 O O . ALA B 1 90 ? -5.246 20.734 8.047 1 98.56 90 ALA B O 1
ATOM 2281 N N . ALA B 1 91 ? -5.281 21.094 5.949 1 98.5 91 ALA B N 1
ATOM 2282 C CA . ALA B 1 91 ? -6.715 21.375 5.918 1 98.5 91 ALA B CA 1
ATOM 2283 C C . ALA B 1 91 ? -7.523 20.094 6.129 1 98.5 91 ALA B C 1
ATOM 2285 O O . ALA B 1 91 ? -8.727 20.141 6.406 1 98.5 91 ALA B O 1
ATOM 2286 N N . GLY B 1 92 ? -6.926 18.953 5.898 1 98.69 92 GLY B N 1
ATOM 2287 C CA . GLY B 1 92 ? -7.594 17.672 6.105 1 98.69 92 GLY B CA 1
ATOM 2288 C C . GLY B 1 92 ? -7.871 17.375 7.566 1 98.69 92 GLY B C 1
ATOM 2289 O O . GLY B 1 92 ? -7.602 18.203 8.438 1 98.69 92 GLY B O 1
ATOM 2290 N N . ALA B 1 93 ? -8.461 16.188 7.84 1 98.75 93 ALA B N 1
ATOM 2291 C CA . ALA B 1 9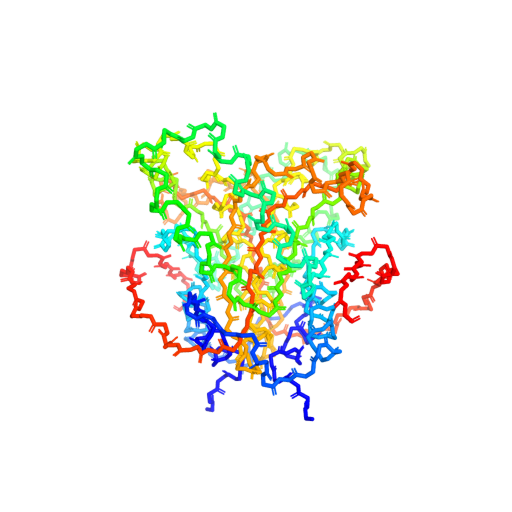3 ? -8.875 15.75 9.172 1 98.75 93 ALA B CA 1
ATOM 2292 C C . ALA B 1 93 ? -7.75 14.992 9.875 1 98.75 93 ALA B C 1
ATOM 2294 O O . ALA B 1 93 ? -7.754 14.859 11.102 1 98.75 93 ALA B O 1
ATOM 2295 N N . GLY B 1 94 ? -6.801 14.492 9.125 1 98.88 94 GLY B N 1
ATOM 2296 C CA . GLY B 1 94 ? -5.703 13.703 9.656 1 98.88 94 GLY B CA 1
ATOM 2297 C C . GLY B 1 94 ? -4.656 13.352 8.617 1 98.88 94 GLY B C 1
ATOM 2298 O O . GLY B 1 94 ? -4.75 13.781 7.469 1 98.88 94 GLY B O 1
ATOM 2299 N N . THR B 1 95 ? -3.609 12.727 9.047 1 98.94 95 THR B N 1
ATOM 2300 C CA . THR B 1 95 ? -2.537 12.234 8.188 1 98.94 95 THR B CA 1
ATOM 2301 C C . THR B 1 95 ? -2.111 10.828 8.602 1 98.94 95 THR B C 1
ATOM 2303 O O . THR B 1 95 ? -1.922 10.555 9.789 1 98.94 95 THR B O 1
ATOM 2306 N N . VAL B 1 96 ? -2.09 9.953 7.648 1 99 96 VAL B N 1
ATOM 2307 C CA . VAL B 1 96 ? -1.447 8.664 7.859 1 99 96 VAL B CA 1
ATOM 2308 C C . VAL B 1 96 ? 0.031 8.75 7.488 1 99 96 VAL B C 1
ATOM 2310 O O . VAL B 1 96 ? 0.375 9.195 6.391 1 99 96 VAL B O 1
ATOM 2313 N N . LEU B 1 97 ? 0.936 8.43 8.422 1 99 97 LEU B N 1
ATOM 2314 C CA . LEU B 1 97 ? 2.369 8.32 8.172 1 99 97 LEU B CA 1
ATOM 2315 C C . LEU B 1 97 ? 2.783 6.863 8 1 99 97 LEU B C 1
ATOM 2317 O O . LEU B 1 97 ? 2.514 6.031 8.867 1 99 97 LEU B O 1
ATOM 2321 N N . PHE B 1 98 ? 3.395 6.582 6.859 1 98.94 98 PHE B N 1
ATOM 2322 C CA . PHE B 1 98 ? 3.828 5.227 6.547 1 98.94 98 PHE B CA 1
ATOM 2323 C C . PHE B 1 98 ? 5.324 5.066 6.797 1 98.94 98 PHE B C 1
ATOM 2325 O O . PHE B 1 98 ? 6.129 5.867 6.312 1 98.94 98 PHE B O 1
ATOM 2332 N N . PHE B 1 99 ? 5.699 4.023 7.551 1 98.94 99 PHE B N 1
ATOM 2333 C CA . PHE B 1 99 ? 7.086 3.705 7.859 1 98.94 99 PHE B CA 1
ATOM 2334 C C . PHE B 1 99 ? 7.41 2.268 7.469 1 98.94 99 PHE B C 1
ATOM 2336 O O . PHE B 1 99 ? 6.508 1.45 7.281 1 98.94 99 PHE B O 1
ATOM 2343 N N . GLU B 1 100 ? 8.672 1.987 7.262 1 98.88 100 GLU B N 1
ATOM 2344 C CA . GLU B 1 100 ? 9.234 0.64 7.219 1 98.88 100 GLU B CA 1
ATOM 2345 C C . GLU B 1 100 ? 10.219 0.418 8.359 1 98.88 100 GLU B C 1
ATOM 2347 O O . GLU B 1 100 ? 11.133 1.222 8.562 1 98.88 100 GLU B O 1
ATOM 2352 N N . ASP B 1 101 ? 9.992 -0.59 9.148 1 98.88 101 ASP B N 1
ATOM 2353 C CA . ASP B 1 101 ? 10.891 -0.913 10.258 1 98.88 101 ASP B CA 1
ATOM 2354 C C . ASP B 1 101 ? 12.188 -1.531 9.75 1 98.88 101 ASP B C 1
ATOM 2356 O O . ASP B 1 101 ? 12.211 -2.699 9.359 1 98.88 101 ASP B O 1
ATOM 2360 N N . GLN B 1 102 ? 13.258 -0.797 9.859 1 98.69 102 GLN B N 1
ATOM 2361 C CA . GLN B 1 102 ? 14.547 -1.199 9.312 1 98.69 102 GLN B CA 1
ATOM 2362 C C . GLN B 1 102 ? 15.148 -2.357 10.102 1 98.69 102 GLN B C 1
ATOM 2364 O O . GLN B 1 102 ? 16.016 -3.072 9.609 1 98.69 102 GLN B O 1
ATOM 2369 N N . THR B 1 103 ? 14.727 -2.529 11.352 1 98.69 103 THR B N 1
ATOM 2370 C CA . THR B 1 103 ? 15.164 -3.695 12.109 1 98.69 103 THR B CA 1
ATOM 2371 C C . THR B 1 103 ? 14.688 -4.984 11.445 1 98.69 103 THR B C 1
ATOM 2373 O O . THR B 1 103 ? 15.461 -5.938 11.312 1 98.69 103 THR B O 1
ATOM 2376 N N . VAL B 1 104 ? 13.422 -4.984 11.016 1 98.62 104 VAL B N 1
ATOM 2377 C CA . VAL B 1 104 ? 12.852 -6.152 10.344 1 98.62 104 VAL B CA 1
ATOM 2378 C C . VAL B 1 104 ? 13.594 -6.41 9.039 1 98.62 104 VAL B C 1
ATOM 2380 O O . VAL B 1 104 ? 13.961 -7.547 8.742 1 98.62 104 VAL B O 1
ATOM 2383 N N . VAL B 1 105 ? 13.867 -5.352 8.258 1 98.69 105 VAL B N 1
ATOM 2384 C CA . VAL B 1 105 ? 14.539 -5.457 6.965 1 98.69 105 VAL B CA 1
ATOM 2385 C C . VAL B 1 105 ? 15.953 -5.996 7.164 1 98.69 105 VAL B C 1
ATOM 2387 O O . VAL B 1 105 ? 16.375 -6.938 6.48 1 98.69 105 VAL B O 1
ATOM 2390 N N . ARG B 1 106 ? 16.703 -5.473 8.172 1 98.44 106 ARG B N 1
ATOM 2391 C CA . ARG B 1 106 ? 18.078 -5.883 8.445 1 98.44 106 ARG B CA 1
ATOM 2392 C C . ARG B 1 106 ? 18.125 -7.332 8.922 1 98.44 106 ARG B C 1
ATOM 2394 O O . ARG B 1 106 ? 19.047 -8.078 8.562 1 98.44 106 ARG B O 1
ATOM 2401 N N . GLN B 1 107 ? 17.203 -7.719 9.727 1 98.56 107 GLN B N 1
ATOM 2402 C CA . GLN B 1 107 ? 17.156 -9.094 10.211 1 98.56 107 GLN B CA 1
ATOM 2403 C C . GLN B 1 107 ? 16.984 -10.078 9.055 1 98.56 107 GLN B C 1
ATOM 2405 O O . GLN B 1 107 ? 17.641 -11.125 9.023 1 98.56 107 GLN B O 1
ATOM 2410 N N . LEU B 1 108 ? 16.141 -9.648 8.086 1 98.44 108 LEU B N 1
ATOM 2411 C CA . LEU B 1 108 ? 15.969 -10.5 6.918 1 98.44 108 LEU B CA 1
ATOM 2412 C C . LEU B 1 108 ? 17.234 -10.547 6.082 1 98.44 108 LEU B C 1
ATOM 2414 O O . LEU B 1 108 ? 17.625 -11.609 5.586 1 98.44 108 LEU B O 1
ATOM 2418 N N . GLN B 1 109 ? 17.859 -9.414 5.98 1 98.31 109 GLN B N 1
ATOM 2419 C CA . GLN B 1 109 ? 19.125 -9.359 5.258 1 98.31 109 GLN B CA 1
ATOM 2420 C C . GLN B 1 109 ? 20.172 -10.289 5.891 1 98.31 109 GLN B C 1
ATOM 2422 O O . GLN B 1 109 ? 20.938 -10.945 5.188 1 98.31 109 GLN B O 1
ATOM 2427 N N . GLU B 1 110 ? 20.172 -10.312 7.207 1 98.12 110 GLU B N 1
ATOM 2428 C CA . GLU B 1 110 ? 21.109 -11.164 7.941 1 98.12 110 GLU B CA 1
ATOM 2429 C C . GLU B 1 110 ? 20.719 -12.633 7.824 1 98.12 110 GLU B C 1
ATOM 2431 O O . GLU B 1 110 ? 21.594 -13.492 7.637 1 98.12 110 GLU B O 1
ATOM 2436 N N . GLN B 1 111 ? 19.453 -12.961 7.926 1 97.75 111 GLN B N 1
ATOM 2437 C CA . GLN B 1 111 ? 18.953 -14.336 7.902 1 97.75 111 GLN B CA 1
ATOM 2438 C C . GLN B 1 111 ? 19.094 -14.945 6.512 1 97.75 111 GLN B C 1
ATOM 2440 O O . GLN B 1 111 ? 19.375 -16.141 6.371 1 97.75 111 GLN B O 1
ATOM 2445 N N . PHE B 1 112 ? 18.906 -14.039 5.48 1 96.69 112 PHE B N 1
ATOM 2446 C CA . PHE B 1 112 ? 18.969 -14.492 4.094 1 96.69 112 PHE B CA 1
ATOM 2447 C C . PHE B 1 112 ? 20 -13.68 3.307 1 96.69 112 PHE B C 1
ATOM 2449 O O . PHE B 1 112 ? 19.641 -12.938 2.391 1 96.69 112 PHE B O 1
ATOM 2456 N N . ALA B 1 113 ? 21.25 -14.008 3.48 1 95.81 113 ALA B N 1
ATOM 2457 C CA . ALA B 1 113 ? 22.359 -13.211 2.973 1 95.81 113 ALA B CA 1
ATOM 2458 C C . ALA B 1 113 ? 22.359 -13.18 1.446 1 95.81 113 ALA B C 1
ATOM 2460 O O . ALA B 1 113 ? 22.75 -12.18 0.841 1 95.81 113 ALA B O 1
ATOM 2461 N N . LEU B 1 114 ? 21.938 -14.242 0.861 1 92.19 114 LEU B N 1
ATOM 2462 C CA . LEU B 1 114 ? 21.922 -14.344 -0.595 1 92.19 114 LEU B CA 1
ATOM 2463 C C . LEU B 1 114 ? 20.984 -13.305 -1.204 1 92.19 114 LEU B C 1
ATOM 2465 O O . LEU B 1 114 ? 21.203 -12.867 -2.34 1 92.19 114 LEU B O 1
ATOM 2469 N N . TYR B 1 115 ? 19.969 -12.875 -0.438 1 94.19 115 TYR B N 1
ATOM 2470 C CA . TYR B 1 115 ? 18.953 -11.945 -0.924 1 94.19 115 TYR B CA 1
ATOM 2471 C C . TYR B 1 115 ? 19.094 -10.586 -0.24 1 94.19 115 TYR B C 1
ATOM 2473 O O . TYR B 1 115 ? 18.172 -9.766 -0.293 1 94.19 115 TYR B O 1
ATOM 2481 N N . ALA B 1 116 ? 20.188 -10.336 0.45 1 97.12 116 ALA B N 1
ATOM 2482 C CA . ALA B 1 116 ? 20.328 -9.18 1.33 1 97.12 116 ALA B CA 1
ATOM 2483 C C . ALA B 1 116 ? 20.031 -7.883 0.59 1 97.12 116 ALA B C 1
ATOM 2485 O O . ALA B 1 116 ? 19.328 -7.012 1.114 1 97.12 116 ALA B O 1
ATOM 2486 N N . ASP B 1 117 ? 20.484 -7.766 -0.661 1 97.31 117 ASP B N 1
ATOM 2487 C CA . ASP B 1 117 ? 20.344 -6.523 -1.415 1 97.31 117 ASP B CA 1
ATOM 2488 C C . ASP B 1 117 ? 18.906 -6.312 -1.871 1 97.31 117 ASP B C 1
ATOM 2490 O O . ASP B 1 117 ? 18.516 -5.199 -2.227 1 97.31 117 ASP B O 1
ATOM 2494 N N . ASN B 1 118 ? 18.078 -7.406 -1.848 1 97.94 118 ASN B N 1
ATOM 2495 C CA . ASN B 1 118 ? 16.719 -7.344 -2.346 1 97.94 118 ASN B CA 1
ATOM 2496 C C . ASN B 1 118 ? 15.742 -6.859 -1.27 1 97.94 118 ASN B C 1
ATOM 2498 O O . ASN B 1 118 ? 14.703 -6.27 -1.579 1 97.94 118 ASN B O 1
ATOM 2502 N N . PHE B 1 119 ? 16.078 -7.047 -0.034 1 98.5 119 PHE B N 1
ATOM 2503 C CA . PHE B 1 119 ? 15.109 -6.844 1.035 1 98.5 119 PHE B CA 1
ATOM 2504 C C . PHE B 1 119 ? 14.734 -5.371 1.157 1 98.5 119 PHE B C 1
ATOM 2506 O O . PHE B 1 119 ? 13.562 -5.031 1.327 1 98.5 119 PHE B O 1
ATOM 2513 N N . PRO B 1 120 ? 15.734 -4.379 1.021 1 98.44 120 PRO B N 1
ATOM 2514 C CA . PRO B 1 120 ? 15.312 -2.975 1.02 1 98.44 120 PRO B CA 1
ATOM 2515 C C . PRO B 1 120 ? 14.375 -2.641 -0.142 1 98.44 120 PRO B C 1
ATOM 2517 O O . PRO B 1 120 ? 13.453 -1.84 0.015 1 98.44 120 PRO B O 1
ATOM 2520 N N . VAL B 1 121 ? 14.562 -3.271 -1.332 1 98.56 121 VAL B N 1
ATOM 2521 C CA . VAL B 1 121 ? 13.727 -3.064 -2.512 1 98.56 121 VAL B CA 1
ATOM 2522 C C . VAL B 1 121 ? 12.328 -3.615 -2.256 1 98.56 121 VAL B C 1
ATOM 2524 O O . VAL B 1 121 ? 11.328 -2.928 -2.488 1 98.56 121 VAL B O 1
ATOM 2527 N N . TRP B 1 122 ? 12.242 -4.836 -1.664 1 98.75 122 TRP B N 1
ATOM 2528 C CA . TRP B 1 122 ? 10.961 -5.473 -1.389 1 98.75 122 TRP B CA 1
ATOM 2529 C C . TRP B 1 122 ? 10.211 -4.727 -0.29 1 98.75 122 TRP B C 1
ATOM 2531 O O . TRP B 1 122 ? 8.977 -4.668 -0.304 1 98.75 122 TRP B O 1
ATOM 2541 N N . SER B 1 123 ? 10.961 -4.148 0.634 1 98.81 123 SER B N 1
ATOM 2542 C CA . SER B 1 123 ? 10.336 -3.322 1.661 1 98.81 123 SER B CA 1
ATOM 2543 C C . SER B 1 123 ? 9.648 -2.107 1.049 1 98.81 123 SER B C 1
ATOM 2545 O O . SER B 1 123 ? 8.547 -1.734 1.464 1 98.81 123 SER B O 1
ATOM 2547 N N . GLU B 1 124 ? 10.266 -1.482 0.035 1 98.75 124 GLU B N 1
ATOM 2548 C CA . GLU B 1 124 ? 9.641 -0.347 -0.64 1 98.75 124 GLU B CA 1
ATOM 2549 C C . GLU B 1 124 ? 8.391 -0.775 -1.398 1 98.75 124 GLU B C 1
ATOM 2551 O O . GLU B 1 124 ? 7.391 -0.055 -1.412 1 98.75 124 GLU B O 1
ATOM 2556 N N . GLN B 1 125 ? 8.422 -1.941 -2.066 1 98.88 125 GLN B N 1
ATOM 2557 C CA . GLN B 1 125 ? 7.242 -2.461 -2.754 1 98.88 125 GLN B CA 1
ATOM 2558 C C . GLN B 1 125 ? 6.102 -2.717 -1.772 1 98.88 125 GLN B C 1
ATOM 2560 O O . GLN B 1 125 ? 4.953 -2.354 -2.039 1 98.88 125 GLN B O 1
ATOM 2565 N N . ALA B 1 126 ? 6.445 -3.314 -0.62 1 98.75 126 ALA B N 1
ATOM 2566 C CA . ALA B 1 126 ? 5.441 -3.551 0.416 1 98.75 126 ALA B CA 1
ATOM 2567 C C . ALA B 1 126 ? 4.859 -2.234 0.925 1 98.75 126 ALA B C 1
ATOM 2569 O O . ALA B 1 126 ? 3.658 -2.141 1.188 1 98.75 126 ALA B O 1
ATOM 2570 N N . SER B 1 127 ? 5.73 -1.224 1.12 1 98.81 127 SER B N 1
ATOM 2571 C CA . SER B 1 127 ? 5.25 0.094 1.524 1 98.81 127 SER B CA 1
ATOM 2572 C C . SER B 1 127 ? 4.25 0.651 0.516 1 98.81 127 SER B C 1
ATOM 2574 O O . SER B 1 127 ? 3.201 1.176 0.898 1 98.81 127 SER B O 1
ATOM 2576 N N . GLY B 1 128 ? 4.562 0.498 -0.814 1 98.88 128 GLY B N 1
ATOM 2577 C CA . GLY B 1 128 ? 3.629 0.912 -1.851 1 98.88 128 GLY B CA 1
ATOM 2578 C C . GLY B 1 128 ? 2.291 0.2 -1.767 1 98.88 128 GLY B C 1
ATOM 2579 O O . GLY B 1 128 ? 1.239 0.827 -1.907 1 98.88 128 GLY B O 1
ATOM 2580 N N . MET B 1 129 ? 2.307 -1.121 -1.511 1 98.88 129 MET B N 1
ATOM 2581 C CA . MET B 1 129 ? 1.079 -1.904 -1.393 1 98.88 129 MET B CA 1
ATOM 2582 C C . MET B 1 129 ? 0.219 -1.396 -0.24 1 98.88 129 MET B C 1
ATOM 2584 O O . MET B 1 129 ? -0.993 -1.23 -0.39 1 98.88 129 MET B O 1
ATOM 2588 N N . ALA B 1 130 ? 0.832 -1.11 0.897 1 98.88 130 ALA B N 1
ATOM 2589 C CA . ALA B 1 130 ? 0.111 -0.633 2.076 1 98.88 130 ALA B CA 1
ATOM 2590 C C . ALA B 1 130 ? -0.484 0.75 1.831 1 98.88 130 ALA B C 1
ATOM 2592 O O . ALA B 1 130 ? -1.632 1.012 2.199 1 98.88 130 ALA B O 1
ATOM 2593 N N . GLN B 1 131 ? 0.3 1.659 1.209 1 98.94 131 GLN B N 1
ATOM 2594 C CA . GLN B 1 131 ? -0.171 3 0.881 1 98.94 131 GLN B CA 1
ATOM 2595 C C . GLN B 1 131 ? -1.388 2.947 -0.038 1 98.94 131 GLN B C 1
ATOM 2597 O O . GLN B 1 131 ? -2.396 3.607 0.219 1 98.94 131 GLN B O 1
ATOM 2602 N N . PHE B 1 132 ? -1.299 2.084 -1.036 1 98.94 132 PHE B N 1
ATOM 2603 C CA . PHE B 1 132 ? -2.373 1.911 -2.008 1 98.94 132 PHE B CA 1
ATOM 2604 C C . PHE B 1 132 ? -3.617 1.335 -1.342 1 98.94 132 PHE B C 1
ATOM 2606 O O . PHE B 1 132 ? -4.734 1.787 -1.604 1 98.94 132 PHE B O 1
ATOM 2613 N N . ALA B 1 133 ? -3.455 0.371 -0.466 1 98.88 133 ALA B N 1
ATOM 2614 C CA . ALA B 1 133 ? -4.566 -0.273 0.226 1 98.88 133 ALA B CA 1
ATOM 2615 C C . ALA B 1 133 ? -5.301 0.717 1.128 1 98.88 133 ALA B C 1
ATOM 2617 O O . ALA B 1 133 ? -6.527 0.817 1.083 1 98.88 133 ALA B O 1
ATOM 2618 N N . VAL B 1 134 ? -4.566 1.488 1.888 1 98.94 134 VAL B N 1
ATOM 2619 C CA . VAL B 1 134 ? -5.172 2.467 2.785 1 98.94 134 VAL B CA 1
ATOM 2620 C C . VAL B 1 134 ? -5.902 3.531 1.974 1 98.94 134 VAL B C 1
ATOM 2622 O O . VAL B 1 134 ? -7.059 3.855 2.262 1 98.94 134 VAL B O 1
ATOM 2625 N N . TRP B 1 135 ? -5.211 4.051 0.969 1 98.94 135 TRP B N 1
ATOM 2626 C CA . TRP B 1 135 ? -5.762 5.086 0.103 1 98.94 135 TRP B CA 1
ATOM 2627 C C . TRP B 1 135 ? -7.098 4.645 -0.491 1 98.94 135 TRP B C 1
ATOM 2629 O O . TRP B 1 135 ? -8.078 5.387 -0.443 1 98.94 135 TRP B O 1
ATOM 2639 N N . THR B 1 136 ? -7.184 3.43 -0.976 1 98.81 136 THR B N 1
ATOM 2640 C CA . THR B 1 136 ? -8.383 2.895 -1.618 1 98.81 136 THR B CA 1
ATOM 2641 C C . THR B 1 136 ? -9.469 2.625 -0.588 1 98.81 136 THR B C 1
ATOM 2643 O O . THR B 1 136 ? -10.648 2.875 -0.846 1 98.81 136 THR B O 1
ATOM 2646 N N . ALA B 1 137 ? -9.102 2.078 0.599 1 98.62 137 ALA B N 1
ATOM 2647 C CA . ALA B 1 137 ? -10.078 1.846 1.659 1 98.62 137 ALA B CA 1
ATOM 2648 C C . ALA B 1 137 ? -10.742 3.15 2.086 1 98.62 137 ALA B C 1
ATOM 2650 O O . ALA B 1 137 ? -11.961 3.193 2.299 1 98.62 137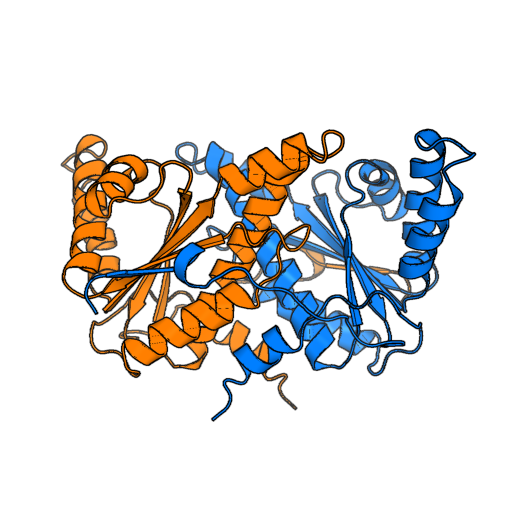 ALA B O 1
ATOM 2651 N N . LEU B 1 138 ? -9.922 4.234 2.197 1 98.75 138 LEU B N 1
ATOM 2652 C CA . LEU B 1 138 ? -10.469 5.539 2.555 1 98.75 138 LEU B CA 1
ATOM 2653 C C . LEU B 1 138 ? -11.422 6.043 1.473 1 98.75 138 LEU B C 1
ATOM 2655 O O . LEU B 1 138 ? -12.516 6.52 1.776 1 98.75 138 LEU B O 1
ATOM 2659 N N . ALA B 1 139 ? -11.047 5.91 0.233 1 98.31 139 ALA B N 1
ATOM 2660 C CA . ALA B 1 139 ? -11.852 6.383 -0.888 1 98.31 139 ALA B CA 1
ATOM 2661 C C . ALA B 1 139 ? -13.195 5.664 -0.937 1 98.31 139 ALA B C 1
ATOM 2663 O O . ALA B 1 139 ? -14.219 6.262 -1.294 1 98.31 139 ALA B O 1
ATOM 2664 N N . GLU B 1 140 ? -13.18 4.375 -0.619 1 97.06 140 GLU B N 1
ATOM 2665 C CA . GLU B 1 140 ? -14.414 3.604 -0.606 1 97.06 140 GLU B CA 1
ATOM 2666 C C . GLU B 1 140 ? -15.422 4.191 0.379 1 97.06 140 GLU B C 1
ATOM 2668 O O . GLU B 1 140 ? -16.625 4.008 0.222 1 97.06 140 GLU B O 1
ATOM 2673 N N . HIS B 1 141 ? -14.953 4.906 1.378 1 97.62 141 HIS B N 1
ATOM 2674 C CA . HIS B 1 141 ? -15.812 5.52 2.385 1 97.62 141 HIS B CA 1
ATOM 2675 C C . HIS B 1 141 ? -15.914 7.027 2.174 1 97.62 141 HIS B C 1
ATOM 2677 O O . HIS B 1 141 ? -16.219 7.77 3.109 1 97.62 141 HIS B O 1
ATOM 2683 N N . LYS B 1 142 ? -15.539 7.484 0.975 1 97.56 142 LYS B N 1
ATOM 2684 C CA . LYS B 1 142 ? -15.672 8.875 0.537 1 97.56 142 LYS B CA 1
ATOM 2685 C C . LYS B 1 142 ? -14.773 9.797 1.355 1 97.56 142 LYS B C 1
ATOM 2687 O O . LYS B 1 142 ? -15.133 10.945 1.627 1 97.56 142 LYS B O 1
ATOM 2692 N N . VAL B 1 143 ? -13.719 9.211 1.857 1 98.69 143 VAL B N 1
ATOM 2693 C CA . VAL B 1 143 ? -12.664 10.016 2.467 1 98.69 143 VAL B CA 1
ATOM 2694 C C . VAL B 1 143 ? -11.594 10.336 1.427 1 98.69 143 VAL B C 1
ATOM 2696 O O . VAL B 1 143 ? -11.031 9.43 0.801 1 98.69 143 VAL B O 1
ATOM 2699 N N . GLY B 1 144 ? -11.383 11.695 1.175 1 98.75 144 GLY B N 1
ATOM 2700 C CA . GLY B 1 144 ? -10.344 12.133 0.256 1 98.75 144 GLY B CA 1
ATOM 2701 C C . GLY B 1 144 ? -8.945 12.008 0.834 1 98.75 144 GLY B C 1
ATOM 2702 O O . GLY B 1 144 ? -8.766 12.094 2.051 1 98.75 144 GLY B O 1
ATOM 2703 N N . ALA B 1 145 ? -7.965 11.82 -0.014 1 98.88 145 ALA B N 1
ATOM 2704 C CA . ALA B 1 145 ? -6.578 11.711 0.424 1 98.88 145 ALA B CA 1
ATOM 2705 C C . ALA B 1 145 ? -5.617 11.969 -0.731 1 98.88 145 ALA B C 1
ATOM 2707 O O . ALA B 1 145 ? -6.016 11.953 -1.897 1 98.88 145 ALA B O 1
ATOM 2708 N N . SER B 1 146 ? -4.449 12.297 -0.466 1 98.69 146 SER B N 1
ATOM 2709 C CA . SER B 1 146 ? -3.307 12.367 -1.372 1 98.69 146 SER B CA 1
ATOM 2710 C C . SER B 1 146 ? -2.061 11.75 -0.745 1 98.69 146 SER B C 1
ATOM 2712 O O . SER B 1 146 ? -2.029 11.492 0.46 1 98.69 146 SER B O 1
ATOM 2714 N N . LEU B 1 147 ? -1.077 11.406 -1.485 1 98.81 147 LEU B N 1
ATOM 2715 C CA . LEU B 1 147 ? 0.155 10.789 -1.012 1 98.81 147 LEU B CA 1
ATOM 2716 C C . LEU B 1 147 ? 1.345 11.719 -1.208 1 98.81 147 LEU B C 1
ATOM 2718 O O . LEU B 1 147 ? 1.612 12.164 -2.326 1 98.81 147 LEU B O 1
ATOM 2722 N N . GLN B 1 148 ? 2.066 12.047 -0.138 1 98.56 148 GLN B N 1
ATOM 2723 C CA . GLN B 1 148 ? 3.156 13.023 -0.121 1 98.56 148 GLN B CA 1
ATOM 2724 C C . GLN B 1 148 ? 4.457 12.375 0.345 1 98.56 148 GLN B C 1
ATOM 2726 O O . GLN B 1 148 ? 4.449 11.281 0.91 1 98.56 148 GLN B O 1
ATOM 2731 N N . HIS B 1 149 ? 5.566 13.047 0.068 1 98.31 149 HIS B N 1
ATOM 2732 C CA . HIS B 1 149 ? 6.891 12.547 0.424 1 98.31 149 HIS B CA 1
ATOM 2733 C C . HIS B 1 149 ? 7.801 13.68 0.891 1 98.31 149 HIS B C 1
ATOM 2735 O O . HIS B 1 149 ? 8.695 14.109 0.155 1 98.31 149 HIS B O 1
ATOM 2741 N N . TYR B 1 150 ? 7.699 14.109 2.074 1 97.75 150 TYR B N 1
ATOM 2742 C CA . TYR B 1 150 ? 8.531 15.172 2.625 1 97.75 150 TYR B CA 1
ATOM 2743 C C . TYR B 1 150 ? 9.672 14.594 3.459 1 97.75 150 TYR B C 1
ATOM 2745 O O . TYR B 1 150 ? 10.367 15.328 4.164 1 97.75 150 TYR B O 1
ATOM 2753 N N . ASN B 1 151 ? 9.922 13.32 3.381 1 97.06 151 ASN B N 1
ATOM 2754 C CA . ASN B 1 151 ? 11.086 12.656 3.961 1 97.06 151 ASN B CA 1
ATOM 2755 C C . ASN B 1 151 ? 12.297 12.742 3.043 1 97.06 151 ASN B C 1
ATOM 2757 O O . ASN B 1 151 ? 12.156 12.758 1.819 1 97.06 151 ASN B O 1
ATOM 2761 N N . PRO B 1 152 ? 13.562 12.906 3.584 1 96.25 152 PRO B N 1
ATOM 2762 C CA . PRO B 1 152 ? 13.898 12.773 5.004 1 96.25 152 PRO B CA 1
ATOM 2763 C C . PRO B 1 152 ? 13.867 14.102 5.742 1 96.25 152 PRO B C 1
ATOM 2765 O O . PRO B 1 152 ? 14.297 14.188 6.898 1 96.25 152 PRO B O 1
ATOM 2768 N N . LEU B 1 153 ? 13.266 15.156 5.117 1 96.5 153 LEU B N 1
ATOM 2769 C CA . LEU B 1 153 ? 13.289 16.516 5.648 1 96.5 153 LEU B CA 1
ATOM 2770 C C . LEU B 1 153 ? 12.656 16.562 7.035 1 96.5 153 LEU B C 1
ATOM 2772 O O . LEU B 1 153 ? 13.141 17.281 7.914 1 96.5 153 LEU B O 1
ATOM 2776 N N . VAL B 1 154 ? 11.672 15.711 7.238 1 98.44 154 VAL B N 1
ATOM 2777 C CA . VAL B 1 154 ? 10.867 15.828 8.453 1 98.44 154 VAL B CA 1
ATOM 2778 C C . VAL B 1 154 ? 11.195 14.68 9.398 1 98.44 154 VAL B C 1
ATOM 2780 O O . VAL B 1 154 ? 10.625 14.578 10.484 1 98.44 154 VAL B O 1
ATOM 2783 N N . ASP B 1 155 ? 12.117 13.812 9.078 1 98.44 155 ASP B N 1
ATOM 2784 C CA . ASP B 1 155 ? 12.281 12.523 9.758 1 98.44 155 ASP B CA 1
ATOM 2785 C C . ASP B 1 155 ? 12.656 12.719 11.219 1 98.44 155 ASP B C 1
ATOM 2787 O O . ASP B 1 155 ? 12 12.18 12.117 1 98.44 155 ASP B O 1
ATOM 2791 N N . ALA B 1 156 ? 13.656 13.477 11.406 1 98.19 156 ALA B N 1
ATOM 2792 C CA . ALA B 1 156 ? 14.18 13.617 12.758 1 98.19 156 ALA B CA 1
ATOM 2793 C C . ALA B 1 156 ? 13.133 14.211 13.695 1 98.19 156 ALA B C 1
ATOM 2795 O O . ALA B 1 156 ? 12.898 13.688 14.781 1 98.19 156 ALA B O 1
ATOM 2796 N N . GLN B 1 157 ? 12.461 15.266 13.312 1 98.62 157 GLN B N 1
ATOM 2797 C CA . GLN B 1 157 ? 11.469 15.922 14.164 1 98.62 157 GLN B CA 1
ATOM 2798 C C . GLN B 1 157 ? 10.242 15.039 14.359 1 98.62 157 GLN B C 1
ATOM 2800 O O . GLN B 1 157 ? 9.617 15.062 15.422 1 98.62 157 GLN B O 1
ATOM 2805 N N . THR B 1 158 ? 9.898 14.25 13.281 1 98.81 158 THR B N 1
ATOM 2806 C CA . THR B 1 158 ? 8.781 13.312 13.391 1 98.81 158 THR B CA 1
ATOM 2807 C C . THR B 1 158 ? 9.07 12.266 14.461 1 98.81 158 THR B C 1
ATOM 2809 O O . THR B 1 158 ? 8.234 12.023 15.336 1 98.81 158 THR B O 1
ATOM 2812 N N . HIS B 1 159 ? 10.266 11.703 14.461 1 98.75 159 HIS B N 1
ATOM 2813 C CA . HIS B 1 159 ? 10.641 10.703 15.461 1 98.75 159 HIS B CA 1
ATOM 2814 C C . HIS B 1 159 ? 10.633 11.297 16.859 1 98.75 159 HIS B C 1
ATOM 2816 O O . HIS B 1 159 ? 10.086 10.703 17.797 1 98.75 159 HIS B O 1
ATOM 2822 N N . LYS B 1 160 ? 11.117 12.516 16.953 1 98.62 160 LYS B N 1
ATOM 2823 C CA . LYS B 1 160 ? 11.227 13.156 18.25 1 98.62 160 LYS B CA 1
ATOM 2824 C C . LYS B 1 160 ? 9.844 13.523 18.797 1 98.62 160 LYS B C 1
ATOM 2826 O O . LYS B 1 160 ? 9.547 13.266 19.969 1 98.62 160 LYS B O 1
ATOM 2831 N N . THR B 1 161 ? 9.047 14.031 17.984 1 98.81 161 THR B N 1
ATOM 2832 C CA . THR B 1 161 ? 7.75 14.547 18.406 1 98.81 161 THR B CA 1
ATOM 2833 C C . THR B 1 161 ? 6.859 13.43 18.938 1 98.81 161 THR B C 1
ATOM 2835 O O . THR B 1 161 ? 6.188 13.586 19.953 1 98.81 161 THR B O 1
ATOM 2838 N N . TRP B 1 162 ? 6.867 12.273 18.297 1 98.81 162 TRP B N 1
ATOM 2839 C CA . TRP B 1 162 ? 5.949 11.211 18.688 1 98.81 162 TRP B CA 1
ATOM 2840 C C . TRP B 1 162 ? 6.707 10.023 19.266 1 98.81 162 TRP B C 1
ATOM 2842 O O . TRP B 1 162 ? 6.148 8.93 19.406 1 98.81 162 TRP B O 1
ATOM 2852 N N . ASN B 1 163 ? 7.973 10.25 19.609 1 98.5 163 ASN B N 1
ATOM 2853 C CA . ASN B 1 163 ? 8.812 9.242 20.25 1 98.5 163 ASN B CA 1
ATOM 2854 C C . ASN B 1 163 ? 8.734 7.902 19.531 1 98.5 163 ASN B C 1
ATOM 2856 O O . ASN B 1 163 ? 8.445 6.875 20.141 1 98.5 163 ASN B O 1
ATOM 2860 N N . LEU B 1 164 ? 9 7.957 18.266 1 98.75 164 LEU B N 1
ATOM 2861 C CA . LEU B 1 164 ? 8.93 6.762 17.438 1 98.75 164 LEU B CA 1
ATOM 2862 C C . LEU B 1 164 ? 10.266 6.027 17.422 1 98.75 164 LEU B C 1
ATOM 2864 O O . LEU B 1 164 ? 11.32 6.652 17.547 1 98.75 164 LEU B O 1
ATOM 2868 N N . PRO B 1 165 ? 10.234 4.68 17.297 1 98.38 165 PRO B N 1
ATOM 2869 C CA . PRO B 1 165 ? 11.5 3.951 17.156 1 98.38 165 PRO B CA 1
ATOM 2870 C C . PRO B 1 165 ? 12.375 4.496 16.031 1 98.38 165 PRO B C 1
ATOM 2872 O O . PRO B 1 165 ? 11.875 4.824 14.953 1 98.38 165 PRO B O 1
ATOM 2875 N N . GLU B 1 166 ? 13.656 4.582 16.25 1 97.94 166 GLU B N 1
ATOM 2876 C CA . GLU B 1 166 ? 14.602 5.094 15.266 1 97.94 166 GLU B CA 1
ATOM 2877 C C . GLU B 1 166 ? 14.641 4.215 14.023 1 97.94 166 GLU B C 1
ATOM 2879 O O . GLU B 1 166 ? 14.945 4.691 12.93 1 97.94 166 GLU B O 1
ATOM 2884 N N . SER B 1 167 ? 14.242 2.967 14.219 1 98.5 167 SER B N 1
ATOM 2885 C CA . SER B 1 167 ? 14.297 2.016 13.117 1 98.5 167 SER B CA 1
ATOM 2886 C C . SER B 1 167 ? 13.156 2.244 12.133 1 98.5 167 SER B C 1
ATOM 2888 O O . SER B 1 167 ? 13.164 1.693 11.023 1 98.5 167 SER B O 1
ATOM 2890 N N . TRP B 1 168 ? 12.141 3.02 12.57 1 98.81 168 TRP B N 1
ATOM 2891 C CA . TRP B 1 168 ? 11.031 3.307 11.656 1 98.81 168 TRP B CA 1
ATOM 2892 C C . TRP B 1 168 ? 11.43 4.355 10.625 1 98.81 168 TRP B C 1
ATOM 2894 O O . TRP B 1 168 ? 11.508 5.547 10.938 1 98.81 168 TRP B O 1
ATOM 2904 N N . LYS B 1 169 ? 11.68 3.93 9.445 1 98.75 169 LYS B N 1
ATOM 2905 C CA . LYS B 1 169 ? 12.031 4.836 8.352 1 98.75 169 LYS B CA 1
ATOM 2906 C C . LYS B 1 169 ? 10.781 5.383 7.672 1 98.75 169 LYS B C 1
ATOM 2908 O O . LYS B 1 169 ? 10.023 4.633 7.055 1 98.75 169 LYS B O 1
ATOM 2913 N N . LEU B 1 170 ? 10.578 6.676 7.773 1 98.88 170 LEU B N 1
ATOM 2914 C CA . LEU B 1 170 ? 9.422 7.324 7.172 1 98.88 170 LEU B CA 1
ATOM 2915 C C . LEU B 1 170 ? 9.484 7.254 5.648 1 98.88 170 LEU B C 1
ATOM 2917 O O . LEU B 1 170 ? 10.508 7.605 5.055 1 98.88 170 LEU B O 1
ATOM 2921 N N . ARG B 1 171 ? 8.367 6.812 5.035 1 98.75 171 ARG B N 1
ATOM 2922 C CA . ARG B 1 171 ? 8.406 6.621 3.59 1 98.75 171 ARG B CA 1
ATOM 2923 C C . ARG B 1 171 ? 7.391 7.516 2.891 1 98.75 171 ARG B C 1
ATOM 2925 O O . ARG B 1 171 ? 7.605 7.938 1.753 1 98.75 171 ARG B O 1
ATOM 2932 N N . ALA B 1 172 ? 6.188 7.828 3.572 1 98.88 172 ALA B N 1
ATOM 2933 C CA . ALA B 1 172 ? 5.152 8.625 2.922 1 98.88 172 ALA B CA 1
ATOM 2934 C C . ALA B 1 172 ? 4.18 9.203 3.947 1 98.88 172 ALA B C 1
ATOM 2936 O O . ALA B 1 172 ? 4.117 8.734 5.086 1 98.88 172 ALA B O 1
ATOM 2937 N N . GLN B 1 173 ? 3.521 10.258 3.574 1 98.94 173 GLN B N 1
ATOM 2938 C CA . GLN B 1 173 ? 2.473 10.906 4.352 1 98.94 173 GLN B CA 1
ATOM 2939 C C . GLN B 1 173 ? 1.188 11.047 3.541 1 98.94 173 GLN B C 1
ATOM 2941 O O . GLN B 1 173 ? 1.214 11.508 2.4 1 98.94 173 GLN B O 1
ATOM 2946 N N . MET B 1 174 ? 0.074 10.617 4.137 1 98.94 174 MET B N 1
ATOM 2947 C CA . MET B 1 174 ? -1.215 10.672 3.453 1 98.94 174 MET B CA 1
ATOM 2948 C C . MET B 1 174 ? -2.201 11.547 4.223 1 98.94 174 MET B C 1
ATOM 2950 O O . MET B 1 174 ? -2.949 11.055 5.066 1 98.94 174 MET B O 1
ATOM 2954 N N . PRO B 1 175 ? -2.152 12.891 3.918 1 98.94 175 PRO B N 1
ATOM 2955 C CA . PRO B 1 175 ? -3.256 13.688 4.461 1 98.94 175 PRO B CA 1
ATOM 2956 C C . PRO B 1 175 ? -4.617 13.25 3.924 1 98.94 175 PRO B C 1
ATOM 2958 O O . PRO B 1 175 ? -4.734 12.891 2.75 1 98.94 175 PRO B O 1
ATOM 2961 N N . PHE B 1 176 ? -5.594 13.227 4.809 1 98.94 176 PHE B N 1
ATOM 2962 C CA . PHE B 1 176 ? -6.93 12.781 4.43 1 98.94 176 PHE B CA 1
ATOM 2963 C C . PHE B 1 176 ? -7.996 13.648 5.078 1 98.94 176 PHE B C 1
ATOM 2965 O O . PHE B 1 176 ? -7.73 14.344 6.066 1 98.94 176 PHE B O 1
ATOM 2972 N N . GLY B 1 177 ? -9.172 13.656 4.508 1 98.81 177 GLY B N 1
ATOM 2973 C CA . GLY B 1 177 ? -10.32 14.414 4.98 1 98.81 177 GLY B CA 1
ATOM 2974 C C . GLY B 1 177 ? -11.523 14.312 4.062 1 98.81 177 GLY B C 1
ATOM 2975 O O . GLY B 1 177 ? -11.562 13.469 3.172 1 98.81 177 GLY B O 1
ATOM 2976 N N . ALA B 1 178 ? -12.523 15.141 4.414 1 98.5 178 ALA B N 1
ATOM 2977 C CA . ALA B 1 178 ? -13.672 15.219 3.523 1 98.5 178 ALA B CA 1
ATOM 2978 C C . ALA B 1 178 ? -13.273 15.75 2.152 1 98.5 178 ALA B C 1
ATOM 2980 O O . ALA B 1 178 ? -12.367 16.578 2.043 1 98.5 178 ALA B O 1
ATOM 2981 N N . ILE B 1 179 ? -14 15.281 1.137 1 98.56 179 ILE B N 1
ATOM 2982 C CA . ILE B 1 179 ? -13.742 15.734 -0.224 1 98.56 179 ILE B CA 1
ATOM 2983 C C . ILE B 1 179 ? -14.43 17.078 -0.463 1 98.56 179 ILE B C 1
ATOM 2985 O O . ILE B 1 179 ? -15.656 17.141 -0.53 1 98.56 179 ILE B O 1
ATOM 2989 N N . ALA B 1 180 ? -13.625 18.109 -0.559 1 98.25 180 ALA B N 1
ATOM 2990 C CA . ALA B 1 180 ? -14.18 19.438 -0.762 1 98.25 180 ALA B CA 1
ATOM 2991 C C . ALA B 1 180 ? -14.32 19.766 -2.248 1 98.25 180 ALA B C 1
ATOM 2993 O O . ALA B 1 180 ? -15.133 20.594 -2.637 1 98.25 180 ALA B O 1
ATOM 2994 N N . ALA B 1 181 ? -13.492 19.156 -3.039 1 97.94 181 ALA B N 1
ATOM 2995 C CA . ALA B 1 181 ? -13.57 19.25 -4.496 1 97.94 181 ALA B CA 1
ATOM 2996 C C . ALA B 1 181 ? -13.125 17.953 -5.152 1 97.94 181 ALA B C 1
ATOM 2998 O O . ALA B 1 181 ? -12.242 17.25 -4.637 1 97.94 181 ALA B O 1
ATOM 2999 N N . PRO B 1 182 ? -13.719 17.625 -6.297 1 96.88 182 PRO B N 1
ATOM 3000 C CA . PRO B 1 182 ? -13.391 16.344 -6.93 1 96.88 182 PRO B CA 1
ATOM 3001 C C . PRO B 1 182 ? -11.984 16.312 -7.523 1 96.88 182 PRO B C 1
ATOM 3003 O O . PRO B 1 182 ? -11.375 17.375 -7.711 1 96.88 182 PRO B O 1
ATOM 3006 N N . ALA B 1 183 ? -11.445 15.164 -7.719 1 97.12 183 ALA B N 1
ATOM 3007 C CA . ALA B 1 183 ? -10.164 14.984 -8.398 1 97.12 183 ALA B CA 1
ATOM 3008 C C . ALA B 1 183 ? -10.242 15.453 -9.844 1 97.12 183 ALA B C 1
ATOM 3010 O O . ALA B 1 183 ? -11.312 15.445 -10.453 1 97.12 183 ALA B O 1
ATOM 3011 N N . GLY B 1 184 ? -9.148 15.898 -10.297 1 94.38 184 GLY B N 1
ATOM 3012 C CA . GLY B 1 184 ? -9.078 16.234 -11.711 1 94.38 184 GLY B CA 1
ATOM 3013 C C . GLY B 1 184 ? -9.039 15.016 -12.609 1 94.38 184 GLY B C 1
ATOM 3014 O O . GLY B 1 184 ? -9.07 13.883 -12.133 1 94.38 184 GLY B O 1
ATOM 3015 N N . GLU B 1 185 ? -9.031 15.258 -13.906 1 94.62 185 GLU B N 1
ATOM 3016 C CA . GLU B 1 185 ? -8.953 14.18 -14.891 1 94.62 185 GLU B CA 1
ATOM 3017 C C . GLU B 1 185 ? -7.621 13.445 -14.797 1 94.62 185 GLU B C 1
ATOM 3019 O O . GLU B 1 185 ? -6.605 14.039 -14.414 1 94.62 185 GLU B O 1
ATOM 3024 N N . LYS B 1 186 ? -7.625 12.211 -15.031 1 94.56 186 LYS B N 1
ATOM 3025 C CA . LYS B 1 186 ? -6.414 11.398 -15.078 1 94.56 186 LYS B CA 1
ATOM 3026 C C . LYS B 1 186 ? -6.047 11.039 -16.516 1 94.56 186 LYS B C 1
ATOM 3028 O O . LYS B 1 186 ? -6.875 10.508 -17.266 1 94.56 186 LYS B O 1
ATOM 3033 N N . ALA B 1 187 ? -4.848 11.359 -16.891 1 96.88 187 ALA B N 1
ATOM 3034 C CA . ALA B 1 187 ? -4.34 11 -18.219 1 96.88 187 ALA B CA 1
ATOM 3035 C C . ALA B 1 187 ? -3.689 9.617 -18.188 1 96.88 187 ALA B C 1
ATOM 3037 O O . ALA B 1 187 ? -3.131 9.203 -17.172 1 96.88 187 ALA B O 1
ATOM 3038 N N . PHE B 1 188 ? -3.832 8.945 -19.25 1 97.81 188 PHE B N 1
ATOM 3039 C CA . PHE B 1 188 ? -3.238 7.621 -19.422 1 97.81 188 PHE B CA 1
ATOM 3040 C C . PHE B 1 188 ? -2.354 7.57 -20.656 1 97.81 188 PHE B C 1
ATOM 3042 O O . PHE B 1 188 ? -2.691 8.148 -21.688 1 97.81 188 PHE B O 1
ATOM 3049 N N . ILE B 1 189 ? -1.156 6.93 -20.609 1 97.62 189 ILE B N 1
ATOM 3050 C CA . ILE B 1 189 ? -0.393 6.602 -21.812 1 97.62 189 ILE B CA 1
ATOM 3051 C C . ILE B 1 189 ? -1.082 5.469 -22.562 1 97.62 189 ILE B C 1
ATOM 3053 O O . ILE B 1 189 ? -1.98 4.816 -22.031 1 97.62 189 ILE B O 1
ATOM 3057 N N . ALA B 1 190 ? -0.699 5.238 -23.797 1 97.44 190 ALA B N 1
ATOM 3058 C CA . ALA B 1 190 ? -1.304 4.203 -24.641 1 97.44 190 ALA B CA 1
ATOM 3059 C C . ALA B 1 190 ? -1.04 2.812 -24.062 1 97.44 190 ALA B C 1
ATOM 3061 O O . ALA B 1 190 ? 0.061 2.529 -23.578 1 97.44 190 ALA B O 1
ATOM 3062 N N . GLU B 1 191 ? -2.033 1.979 -24.125 1 96.88 191 GLU B N 1
ATOM 3063 C CA . GLU B 1 191 ? -1.898 0.612 -23.641 1 96.88 191 GLU B CA 1
ATOM 3064 C C . GLU B 1 191 ? -0.763 -0.121 -24.344 1 96.88 191 GLU B C 1
ATOM 3066 O O . GLU B 1 191 ? -0.091 -0.963 -23.75 1 96.88 191 GLU B O 1
ATOM 3071 N N . SER B 1 192 ? -0.548 0.172 -25.656 1 96.69 192 SER B N 1
ATOM 3072 C CA . SER B 1 192 ? 0.469 -0.51 -26.438 1 96.69 192 SER B CA 1
ATOM 3073 C C . SER B 1 192 ? 1.871 -0.194 -25.938 1 96.69 192 SER B C 1
ATOM 3075 O O . SER B 1 192 ? 2.82 -0.927 -26.219 1 96.69 192 SER B O 1
ATOM 3077 N N . GLU B 1 193 ? 2.035 0.958 -25.156 1 96.75 193 GLU B N 1
ATOM 3078 C CA . GLU B 1 193 ? 3.32 1.348 -24.578 1 96.75 193 GLU B CA 1
ATOM 3079 C C . GLU B 1 193 ? 3.586 0.616 -23.266 1 96.75 193 GLU B C 1
ATOM 3081 O O . GLU B 1 193 ? 4.711 0.628 -22.766 1 96.75 193 GLU B O 1
ATOM 3086 N N . ARG B 1 194 ? 2.543 -0.048 -22.766 1 97.81 194 ARG B N 1
ATOM 3087 C CA . ARG B 1 194 ? 2.639 -0.504 -21.391 1 97.81 194 ARG B CA 1
ATOM 3088 C C . ARG B 1 194 ? 2.475 -2.018 -21.297 1 97.81 194 ARG B C 1
ATOM 3090 O O . ARG B 1 194 ? 2.959 -2.645 -20.359 1 97.81 194 ARG B O 1
ATOM 3097 N N . PHE B 1 195 ? 1.715 -2.582 -22.25 1 98.75 195 PHE B N 1
ATOM 3098 C CA . PHE B 1 195 ? 1.309 -3.973 -22.078 1 98.75 195 PHE B CA 1
ATOM 3099 C C . PHE B 1 195 ? 1.687 -4.805 -23.297 1 98.75 195 PHE B C 1
ATOM 3101 O O . PHE B 1 195 ? 1.55 -4.344 -24.438 1 98.75 195 PHE B O 1
ATOM 3108 N N . LYS B 1 196 ? 2.225 -5.973 -23.125 1 98.81 196 LYS B N 1
ATOM 3109 C CA . LYS B 1 196 ? 2.43 -7.008 -24.141 1 98.81 196 LYS B CA 1
ATOM 3110 C C . LYS B 1 196 ? 1.825 -8.336 -23.688 1 98.81 196 LYS B C 1
ATOM 3112 O O . LYS B 1 196 ? 1.855 -8.672 -22.5 1 98.81 196 LYS B O 1
ATOM 3117 N N . VAL B 1 197 ? 1.196 -9.016 -24.578 1 98.81 197 VAL B N 1
ATOM 3118 C CA . VAL B 1 197 ? 0.579 -10.312 -24.297 1 98.81 197 VAL B CA 1
ATOM 3119 C C . VAL B 1 197 ? 1.107 -11.359 -25.281 1 98.81 197 VAL B C 1
ATOM 3121 O O . VAL B 1 197 ? 1.176 -11.117 -26.484 1 98.81 197 VAL B O 1
ATOM 3124 N N . PHE B 1 198 ? 1.528 -12.516 -24.781 1 98.81 198 PHE B N 1
ATOM 3125 C CA . PHE B 1 198 ? 2.033 -13.617 -25.609 1 98.81 198 PHE B CA 1
ATOM 3126 C C . PHE B 1 198 ? 1.329 -14.922 -25.266 1 98.81 198 PHE B C 1
ATOM 3128 O O . PHE B 1 198 ? 1.055 -15.188 -24.094 1 98.81 198 PHE B O 1
ATOM 3135 N N . GLY B 1 199 ? 0.943 -15.766 -26.266 1 96.88 199 GLY B N 1
ATOM 3136 C CA . GLY B 1 199 ? 0.501 -17.141 -26.078 1 96.88 199 GLY B CA 1
ATOM 3137 C C . GLY B 1 199 ? -0.996 -17.266 -25.859 1 96.88 199 GLY B C 1
ATOM 3138 O O . GLY B 1 199 ? -1.497 -18.344 -25.547 1 96.88 199 GLY B O 1
ATOM 3139 N N . ASN B 1 200 ? -1.737 -16.125 -25.984 1 90.56 200 ASN B N 1
ATOM 3140 C CA . ASN B 1 200 ? -3.182 -16.188 -25.797 1 90.56 200 ASN B CA 1
ATOM 3141 C C . ASN B 1 200 ? -3.896 -16.656 -27.047 1 90.56 200 ASN B C 1
ATOM 3143 O O . ASN B 1 200 ? -3.348 -16.562 -28.156 1 90.56 200 ASN B O 1
#

Radius of gyration: 21.1 Å; Cα contacts (8 Å, |Δi|>4): 742; chains: 2; bounding box: 46×67×48 Å

Sequence (400 aa):
MSDAFLSSIKNRRTIYALDKQLPVSQEKIVELVKEAVSHSPSAFNSQSSRVVVLFGAEHEQFWNIAKDELKKIVPADAFAATETKLNSFAAGAGTVLFFEDQTVVRQLQEQFALYADNFPVWSEQASGMAQFAVWTALAEHKVGASLQHYNPLVDAQTHKTWNLPESWKLRAQMPFGAIAAPAGEKAFIAESERFKVFGNMSDAFLSSIKNRRTIYALDKQLPVSQEKIVELVKEAVSHSPSAFNSQSSRVVVLFGAEHEQFWNIAKDELKKIVPADAFAATETKLNSFAAGAGTVLFFEDQTVVRQLQEQFALYADNFPVWSEQASGMAQFAVWTALAEHKVGASLQHYNPLVDAQTHKTWNLPESWKLRAQMPFGAIAAPAGEKAFIAESERFKVFGN

InterPro domains:
  IPR000415 Nitroreductase-like [G3DSA:3.40.109.10] (2-200)
  IPR000415 Nitroreductase-like [SSF55469] (5-199)
  IPR029479 Nitroreductase [PF00881] (9-177)
  IPR033877 Nitroreductase Frm2/Hbn1-like [PTHR43035] (2-199)
  IPR033877 Nitroreductase Frm2/Hbn1-like [cd02140] (5-196)

pLDDT: mean 97.31, std 5.09, range [42.69, 99.0]

Nearest PDB structures (foldseek):
  2ifa-assembly3_E  TM=9.799E-01  e=6.565E-27  Streptococcus mutans UA159
  4bn6-assembly1_A  TM=9.668E-01  e=4.236E-24  Lactococcus lactis subsp. lactis Il1403
  4bn8-assembly1_A-2  TM=9.606E-01  e=1.476E-23  Lactococcus lactis subsp. lactis Il1403
  1ywq-assembly1_A-2  TM=9.694E-01  e=5.445E-23  Bacillus cereus ATCC 14579
  4bn9-assembly1_A-2  TM=9.127E-01  e=3.781E-24  Lactococcus lactis subsp. lactis Il1403

Secondary structure (DSSP, 8-state):
---HHHHHHHH--B---EES--SS-HHHHHHHHHHHHHTS--GGG---EEEEEEEHHHHHHHHHHHHHHHHTTS-GGGHHHHHHHHHHHHTSSEEEEEEEEHHHHHHHHHHTGGGGGGHHHHHHHHHHHHHHHHHHHHHHTTEEE--B--TTTTHHHHHHHHT--TTEEEEEEEEEEEESS---------GGGTEEEE--/---HHHHHHHH--B---EES--SS-HHHHHHHHHHHHHTS--GGG---EEEEEEEHHHHHHHHHHHHHHHHTTS-GGGHHHHHHHHHHHHTSSEEEEEEEEHHHHHHHHHHTGGGGGGHHHHHHHHHHHHHHHHHHHHHHTTEEE--B--TTTTHHHHHHHHT--TTEEEEEEEEEEEESS---------GGGTEEEE--

Solvent-accessible surface area (backbone atoms only — not comparable to full-atom values): 20652 Å² total; per-residue (Å²): 128,84,53,59,48,59,53,33,39,64,62,36,55,62,23,65,43,34,28,53,70,52,80,60,54,71,68,53,50,53,50,45,41,53,53,26,41,71,46,33,70,36,70,88,72,58,67,39,57,29,38,37,40,24,17,54,69,49,24,42,47,52,44,49,49,45,48,57,50,43,59,76,75,43,55,74,93,62,34,64,65,55,49,54,53,47,48,37,45,49,36,19,35,24,27,40,36,37,23,39,30,46,59,55,43,49,49,48,24,66,74,38,59,93,49,31,84,48,37,66,53,42,50,36,17,25,46,21,24,26,54,49,34,30,50,26,50,36,31,71,59,57,32,27,29,37,84,44,67,67,61,74,72,37,45,68,61,51,31,62,74,67,68,46,64,86,46,48,42,68,68,38,37,31,30,25,14,14,62,70,45,80,55,74,88,81,88,77,78,62,63,81,81,31,50,48,78,40,59,120,129,84,52,61,48,59,54,32,37,63,65,36,56,61,22,64,43,34,28,51,69,52,81,58,54,70,67,54,50,52,50,44,40,52,53,27,40,71,48,34,71,34,70,90,70,58,66,38,58,29,39,40,40,25,16,55,69,48,24,42,47,52,43,49,49,45,49,56,51,44,58,75,75,43,54,77,92,62,34,61,65,56,49,53,54,47,47,37,45,45,36,19,35,24,28,41,35,37,22,39,31,45,62,55,44,50,49,47,22,66,78,37,60,94,49,32,84,48,38,66,55,42,49,37,17,25,46,22,25,25,53,48,36,29,52,26,49,36,31,70,60,57,32,25,29,38,82,44,66,66,61,73,72,36,43,67,61,52,32,62,73,69,69,47,64,86,45,49,42,69,68,37,36,29,32,25,15,14,61,70,44,82,53,74,90,80,87,77,80,61,63,79,82,32,50,47,77,42,60,120

Organism: Pseudomonas aeruginosa (strain ATCC 15692 / DSM 22644 / CIP 104116 / JCM 14847 / LMG 12228 / 1C / PRS 101 / PAO1) (NCBI:txid208964)

Foldseek 3Di:
DPDPVVVLLVLQFAFLQFAQAALDDPVVLVVQLVVLLQPQAFVVSLSQKDKDKFFDPRQLVLLVLLLVLVPVPDDPVRCVVVVVSSVSLSNAGIKMWIWGQQVSLCVCCVVCVVCNVCSVVRSVVSSVSSVSSSSSSCSVSQKHKHKAASPPSNVVVVCVVVVNDPRTHTGIMIRIHHRPDDHDDDDDDDPVVPDDDPDD/DPDPVVVLLVLLFAFLQFAQAALDDPVVLVVQLVVLLQPQAFVVSLSQKDKDKFFDPRQLVLLVLLLVLVPVPDDPVRCVVVVVSSVSLSRAGIKMWIWGQQVSLVVCCVVPVVCNVVSVVRSVVSSVSSVSSSSSSCSVSQKHKHKAASPPSRVVVVCVVVVNDPRTHTGIMIRIHHRPDDHDDDDDDDPVVPDDDPDD